Protein AF-0000000083105663 (afdb_homodimer)

Radius of gyration: 25.1 Å; Cα contacts (8 Å, |Δi|>4): 1000; chains: 2; bounding box: 60×71×69 Å

pLDDT: mean 86.87, std 17.52, range [23.19, 98.75]

InterPro domains:
  IPR002912 ACT domain [PF01842] (149-209)
  IPR002912 ACT domain [PS51671] (149-222)
  IPR004643 Iron-sulphur-dependent L-serine dehydratase beta subunit [PIRSF036692] (1-220)
  IPR004643 Iron-sulphur-dependent L-serine dehydratase beta subunit [TIGR00719] (1-206)
  IPR005131 Serine dehydratase beta chain [PF03315] (15-132)
  IPR029009 Allosteric substrate binding domain superfamily [G3DSA:3.30.1330.90] (14-88)
  IPR029009 Allosteric substrate binding domain superfamily [SSF143548] (19-138)
  IPR045865 ACT-like domain [SSF55021] (138-212)
  IPR051318 Iron-sulphur-dependent L-serine dehydratase [PTHR30182] (3-195)

Sequence (446 aa):
MKNYSAFDVIGPKMIGPSSSHTAGAARLARIASKLIKADIIKVDFLLHGSFANTYRGHGTDRALMAGLLGFTEYDENLKNSLEIANKKGINYNFIPTDLGDAHPNTVKFLIYQSNGKIVELMGSSIGGGNIKITEINGMKLEFVGEYPTLIVKHIDGPGVITKITKVLADEDINIAFMSVYRQSKGKDALMVLECDNKLSDKLIKSIKDSSGNVEDVYVIDSLMKNYSAFDVIGPKMIGPSSSHTAGAARLARIASKLIKADIIKVDFLLHGSFANTYRGHGTDRALMAGLLGFTEYDENLKNSLEIANKKGINYNFIPTDLGDAHPNTVKFLIYQSNGKIVELMGSSIGGGNIKITEINGMKLEFVGEYPTLIVKHIDGPGVITKITKVLADEDINIAFMSVYRQSKGKDALMVLECDNKLSDKLIKSIKDSSGNVEDVYVIDSL

Organism: NCBI:txid1720316

Nearest PDB structures (foldseek):
  3dc2-assembly1_B  TM=7.918E-01  e=6.642E-17  Mycobacterium tuberculosis
  3ddn-assembly1_B  TM=7.613E-01  e=4.108E-16  Mycobacterium tuberculosis
  3ddn-assembly1_A  TM=7.569E-01  e=5.142E-15  Mycobacterium tuberculosis
  5ypw-assembly3_E  TM=7.768E-01  e=7.781E-04  Escherichia coli O157:H7
  2caj-assembly1_A-2  TM=7.450E-01  e=8.661E-03  Helicobacter pylori 26695

Structure (mmCIF, N/CA/C/O backbone):
data_AF-0000000083105663-model_v1
#
loop_
_entity.id
_entity.type
_entity.pdbx_description
1 polymer 'L-serine deaminase'
#
loop_
_atom_site.group_PDB
_atom_site.id
_atom_site.type_symbol
_atom_site.label_atom_id
_atom_site.label_alt_id
_atom_site.label_comp_id
_atom_site.label_asym_id
_atom_site.label_entity_id
_atom_site.label_seq_id
_atom_site.pdbx_PDB_ins_code
_atom_site.Cartn_x
_atom_site.Cartn_y
_atom_site.Cartn_z
_atom_site.occupancy
_atom_site.B_iso_or_equiv
_atom_site.auth_seq_id
_atom_site.auth_comp_id
_atom_site.auth_asym_id
_atom_site.auth_atom_id
_atom_site.pdbx_PDB_model_num
ATOM 1 N N . MET A 1 1 ? -37.156 21.172 35.844 1 23.81 1 MET A N 1
ATOM 2 C CA . MET A 1 1 ? -36.906 20.156 34.844 1 23.81 1 MET A CA 1
ATOM 3 C C . MET A 1 1 ? -35.438 20.203 34.406 1 23.81 1 MET A C 1
ATOM 5 O O . MET A 1 1 ? -34.969 21.266 33.969 1 23.81 1 MET A O 1
ATOM 9 N N . LYS A 1 2 ? -34.531 19.328 35 1 27.31 2 LYS A N 1
ATOM 10 C CA . LYS A 1 2 ? -33.062 19.453 35.031 1 27.31 2 LYS A CA 1
ATOM 11 C C . LYS A 1 2 ? -32.469 19.391 33.625 1 27.31 2 LYS A C 1
ATOM 13 O O . LYS A 1 2 ? -32.719 18.422 32.875 1 27.31 2 LYS A O 1
ATOM 18 N N . ASN A 1 3 ? -32.281 20.531 32.875 1 24.83 3 ASN A N 1
ATOM 19 C CA . ASN A 1 3 ? -31.859 20.766 31.516 1 24.83 3 ASN A CA 1
ATOM 20 C C . ASN A 1 3 ? -30.484 20.141 31.25 1 24.83 3 ASN A C 1
ATOM 22 O O . ASN A 1 3 ? -29.469 20.688 31.672 1 24.83 3 ASN A O 1
ATOM 26 N N . TYR A 1 4 ? -30.344 18.766 31.453 1 26.52 4 TYR A N 1
ATOM 27 C CA . TYR A 1 4 ? -29.109 18.016 31.219 1 26.52 4 TYR A CA 1
ATOM 28 C C . TYR A 1 4 ? -28.609 18.25 29.797 1 26.52 4 TYR A C 1
ATOM 30 O O . TYR A 1 4 ? -29.344 18.047 28.828 1 26.52 4 TYR A O 1
ATOM 38 N N . SER A 1 5 ? -27.875 19.312 29.625 1 24.14 5 SER A N 1
ATOM 39 C CA . SER A 1 5 ? -27.344 19.703 28.312 1 24.14 5 SER A CA 1
ATOM 40 C C . SER A 1 5 ? -26.531 18.562 27.688 1 24.14 5 SER A C 1
ATOM 42 O O . SER A 1 5 ? -25.875 17.797 28.406 1 24.14 5 SER A O 1
ATOM 44 N N . ALA A 1 6 ? -26.891 18.109 26.484 1 29.08 6 ALA A N 1
ATOM 45 C CA . ALA A 1 6 ? -26.328 17.078 25.609 1 29.08 6 ALA A CA 1
ATOM 46 C C . ALA A 1 6 ? -24.812 17.141 25.594 1 29.08 6 ALA A C 1
ATOM 48 O O . ALA A 1 6 ? -24.156 16.234 25.094 1 29.08 6 ALA A O 1
ATOM 49 N N . PHE A 1 7 ? -24.188 18.188 25.812 1 31.3 7 PHE A N 1
ATOM 50 C CA . PHE A 1 7 ? -22.75 18.422 25.812 1 31.3 7 PHE A CA 1
ATOM 51 C C . PHE A 1 7 ? -22.062 17.609 26.906 1 31.3 7 PHE A C 1
ATOM 53 O O . PHE A 1 7 ? -20.844 17.609 27 1 31.3 7 PHE A O 1
ATOM 60 N N . ASP A 1 8 ? -22.672 17.297 27.938 1 31.78 8 ASP A N 1
ATOM 61 C CA . ASP A 1 8 ? -22.062 16.594 29.062 1 31.78 8 ASP A CA 1
ATOM 62 C C . ASP A 1 8 ? -21.516 15.234 28.625 1 31.78 8 ASP A C 1
ATOM 64 O O . ASP A 1 8 ? -20.953 14.492 29.453 1 31.78 8 ASP A O 1
ATOM 68 N N . VAL A 1 9 ? -22.078 14.766 27.531 1 31.8 9 VAL A N 1
ATOM 69 C CA . VAL A 1 9 ? -21.719 13.414 27.125 1 31.8 9 VAL A CA 1
ATOM 70 C C . VAL A 1 9 ? -20.281 13.398 26.594 1 31.8 9 VAL A C 1
ATOM 72 O O . VAL A 1 9 ? -19.766 12.352 26.219 1 31.8 9 VAL A O 1
ATOM 75 N N . ILE A 1 10 ? -19.656 14.461 26.109 1 35.91 10 ILE A N 1
ATOM 76 C CA . ILE A 1 10 ? -18.344 14.453 25.469 1 35.91 10 ILE A CA 1
ATOM 77 C C . ILE A 1 10 ? -17.266 14.312 26.547 1 35.91 10 ILE A C 1
ATOM 79 O O . ILE A 1 10 ? -16.141 14.789 26.375 1 35.91 10 ILE A O 1
ATOM 83 N N . GLY A 1 11 ? -17.484 13.977 27.766 1 32.19 11 GLY A N 1
ATOM 84 C CA . GLY A 1 11 ? -16.422 13.852 28.75 1 32.19 11 GLY A CA 1
ATOM 85 C C . GLY A 1 11 ? -15.375 12.82 28.375 1 32.19 11 GLY A C 1
ATOM 86 O O . GLY A 1 11 ? -15.453 12.203 27.312 1 32.19 11 GLY A O 1
ATOM 87 N N . PRO A 1 12 ? -14.383 12.516 29.328 1 32.28 12 PRO A N 1
ATOM 88 C CA . PRO A 1 12 ? -13.273 11.578 29.156 1 32.28 12 PRO A CA 1
ATOM 89 C C . PRO A 1 12 ? -13.68 10.305 28.438 1 32.28 12 PRO A C 1
ATOM 91 O O . PRO A 1 12 ? -12.828 9.609 27.875 1 32.28 12 PRO A O 1
ATOM 94 N N . LYS A 1 13 ? -14.742 9.688 28.891 1 36.88 13 LYS A N 1
ATOM 95 C CA . LYS A 1 13 ? -15.18 8.484 28.188 1 36.88 13 LYS A CA 1
ATOM 96 C C . LYS A 1 13 ? -15.609 8.805 26.766 1 36.88 13 LYS A C 1
ATOM 98 O O . LYS A 1 13 ? -16.75 9.219 26.531 1 36.88 13 LYS A O 1
ATOM 103 N N . MET A 1 14 ? -15.047 9.68 25.938 1 39.78 14 MET A N 1
ATOM 104 C CA . MET A 1 14 ? -15.359 9.57 24.516 1 39.78 14 MET A CA 1
ATOM 105 C C . MET A 1 14 ? -15.664 8.125 24.141 1 39.78 14 MET A C 1
ATOM 107 O O . MET A 1 14 ? -14.984 7.551 23.281 1 39.78 14 MET A O 1
ATOM 111 N N . ILE A 1 15 ? -15.852 7.215 24.906 1 38 15 ILE A N 1
ATOM 112 C CA . ILE A 1 15 ? -16.094 5.777 24.844 1 38 15 ILE A CA 1
ATOM 113 C C . ILE A 1 15 ? -17.312 5.492 23.969 1 38 15 ILE A C 1
ATOM 115 O O . ILE A 1 15 ? -17.625 4.332 23.688 1 38 15 ILE A O 1
ATOM 119 N N . GLY A 1 16 ? -18.266 6.371 23.766 1 39.31 16 GLY A N 1
ATOM 120 C CA . GLY A 1 16 ? -19.375 5.836 22.984 1 39.31 16 GLY A CA 1
ATOM 121 C C . GLY A 1 16 ? -19.062 5.742 21.5 1 39.31 16 GLY A C 1
ATOM 122 O O . GLY A 1 16 ? -17.969 6.074 21.062 1 39.31 16 GLY A O 1
ATOM 123 N N . PRO A 1 17 ? -19.922 5.012 20.797 1 43.22 17 PRO A N 1
ATOM 124 C CA . PRO A 1 17 ? -19.812 4.906 19.328 1 43.22 17 PRO A CA 1
ATOM 125 C C . PRO A 1 17 ? -19.297 6.191 18.688 1 43.22 17 PRO A C 1
ATOM 127 O O . PRO A 1 17 ? -18.547 6.137 17.703 1 43.22 17 PRO A O 1
ATOM 130 N N . SER A 1 18 ? -19.812 7.391 19.172 1 49.34 18 SER A N 1
ATOM 131 C CA . SER A 1 18 ? -19.484 8.727 18.688 1 49.34 18 SER A CA 1
ATOM 132 C C . SER A 1 18 ? -18.016 9.047 18.922 1 49.34 18 SER A C 1
ATOM 134 O O . SER A 1 18 ? -17.406 9.812 18.172 1 49.34 18 SER A O 1
ATOM 136 N N . SER A 1 19 ? -17.406 8.359 19.906 1 58.53 19 SER A N 1
ATOM 137 C CA . SER A 1 19 ? -16.047 8.641 20.359 1 58.53 19 SER A CA 1
ATOM 138 C C . SER A 1 19 ? -15.023 8.211 19.312 1 58.53 19 SER A C 1
ATOM 140 O O . SER A 1 19 ? -14.062 8.938 19.047 1 58.53 19 SER A O 1
ATOM 142 N N . SER A 1 20 ? -15.391 7.133 18.672 1 67.56 20 SER A N 1
ATOM 143 C CA . SER A 1 20 ? -14.422 6.656 17.688 1 67.56 20 SER A CA 1
ATOM 144 C C . SER A 1 20 ? -14.391 7.551 16.453 1 67.56 20 SER A C 1
ATOM 146 O O . SER A 1 20 ? -13.32 7.895 15.953 1 67.56 20 SER A O 1
ATOM 148 N N . HIS A 1 21 ? -15.57 8.078 16.125 1 74.75 21 HIS A N 1
ATOM 149 C CA . HIS A 1 21 ? -15.68 8.953 14.969 1 74.75 21 HIS A CA 1
ATOM 150 C C . HIS A 1 21 ? -15.008 10.297 15.219 1 74.75 21 HIS A C 1
ATOM 152 O O . HIS A 1 21 ? -14.266 10.797 14.375 1 74.75 21 HIS A O 1
ATOM 158 N N . THR A 1 22 ? -15.273 10.75 16.406 1 81.69 22 THR A N 1
ATOM 159 C CA . THR A 1 22 ? -14.727 12.047 16.797 1 81.69 22 THR A CA 1
ATOM 160 C C . THR A 1 22 ? -13.211 11.961 16.969 1 81.69 22 THR A C 1
ATOM 162 O O . THR A 1 22 ? -12.484 12.859 16.547 1 81.69 22 THR A O 1
ATOM 165 N N . ALA A 1 23 ? -12.875 10.859 17.516 1 86.62 23 ALA A N 1
ATOM 166 C CA . ALA A 1 23 ? -11.445 10.664 17.719 1 86.62 23 ALA A CA 1
ATOM 167 C C . ALA A 1 23 ? -10.695 10.609 16.391 1 86.62 23 ALA A C 1
ATOM 169 O O . ALA A 1 23 ? -9.656 11.25 16.234 1 86.62 23 ALA A O 1
ATOM 170 N N . GLY A 1 24 ? -11.211 9.875 15.422 1 91.25 24 GLY A N 1
ATOM 171 C CA . GLY A 1 24 ? -10.609 9.789 14.102 1 91.25 24 GLY A CA 1
ATOM 172 C C . GLY A 1 24 ? -10.547 11.125 13.383 1 91.25 24 GLY A C 1
ATOM 173 O O . GLY A 1 24 ? -9.531 11.453 12.766 1 91.25 24 GLY A O 1
ATOM 174 N N . ALA A 1 25 ? -11.609 11.828 13.547 1 92.06 25 ALA A N 1
ATOM 175 C CA . ALA A 1 25 ? -11.664 13.141 12.922 1 92.06 25 ALA A CA 1
ATOM 176 C C . ALA A 1 25 ? -10.586 14.07 13.484 1 92.06 25 ALA A C 1
ATOM 178 O O . ALA A 1 25 ? -9.883 14.742 12.734 1 92.06 25 ALA A O 1
ATOM 179 N N . ALA A 1 26 ? -10.5 14.086 14.773 1 91.94 26 ALA A N 1
ATOM 180 C CA . ALA A 1 26 ? -9.5 14.93 15.43 1 91.94 26 ALA A CA 1
ATOM 181 C C . ALA A 1 26 ? -8.086 14.523 15.008 1 91.94 26 ALA A C 1
ATOM 183 O O . ALA A 1 26 ? -7.238 15.383 14.766 1 91.94 26 ALA A O 1
ATOM 184 N N . ARG A 1 27 ? -7.887 13.258 14.914 1 93.12 27 ARG A N 1
ATOM 185 C CA . ARG A 1 27 ? -6.566 12.758 14.539 1 93.12 27 ARG A CA 1
ATOM 186 C C . ARG A 1 27 ? -6.215 13.148 13.109 1 93.12 27 ARG A C 1
ATOM 188 O O . ARG A 1 27 ? -5.086 13.547 12.828 1 93.12 27 ARG A O 1
ATOM 195 N N . LEU A 1 28 ? -7.156 13.008 12.219 1 95.75 28 LEU A N 1
ATOM 196 C CA . LEU A 1 28 ? -6.945 13.438 10.844 1 95.75 28 LEU A CA 1
ATOM 197 C C . LEU A 1 28 ? -6.539 14.914 10.789 1 95.75 28 LEU A C 1
ATOM 199 O O . LEU A 1 28 ? -5.578 15.273 10.109 1 95.75 28 LEU A O 1
ATOM 203 N N . ALA A 1 29 ? -7.266 15.68 11.555 1 96.06 29 ALA A N 1
ATOM 204 C CA . ALA A 1 29 ? -7.02 17.125 11.562 1 96.06 29 ALA A CA 1
ATOM 205 C C . ALA A 1 29 ? -5.664 17.438 12.18 1 96.06 29 ALA A C 1
ATOM 207 O O . ALA A 1 29 ? -4.98 18.375 11.742 1 96.06 29 ALA A O 1
ATOM 208 N N . ARG A 1 30 ? -5.328 16.703 13.125 1 94.5 30 ARG A N 1
ATOM 209 C CA . ARG A 1 30 ? -4.02 16.906 13.734 1 94.5 30 ARG A CA 1
ATOM 210 C C . ARG A 1 30 ? -2.898 16.641 12.742 1 94.5 30 ARG A C 1
ATOM 212 O O . ARG A 1 30 ? -1.888 17.344 12.727 1 94.5 30 ARG A O 1
ATOM 219 N N . ILE A 1 31 ? -3.047 15.594 11.953 1 95.44 31 ILE A N 1
ATOM 220 C CA . ILE A 1 31 ? -2.057 15.328 10.922 1 95.44 31 ILE A CA 1
ATOM 221 C C . ILE A 1 31 ? -1.99 16.516 9.953 1 95.44 31 ILE A C 1
ATOM 223 O O . ILE A 1 31 ? -0.902 16.953 9.578 1 95.44 31 ILE A O 1
ATOM 227 N N . ALA A 1 32 ? -3.107 17.016 9.586 1 96.75 32 ALA A N 1
ATOM 228 C CA . ALA A 1 32 ? -3.15 18.172 8.695 1 96.75 32 ALA A CA 1
ATOM 229 C C . ALA A 1 32 ? -2.414 19.359 9.312 1 96.75 32 ALA A C 1
ATOM 231 O O . ALA A 1 32 ? -1.691 20.078 8.617 1 96.75 32 ALA A O 1
ATOM 232 N N . SER A 1 33 ? -2.607 19.531 10.586 1 95.62 33 SER A N 1
ATOM 233 C CA . SER A 1 33 ? -2.012 20.672 11.281 1 95.62 33 SER A CA 1
ATOM 234 C C . SER A 1 33 ? -0.49 20.641 11.188 1 95.62 33 SER A C 1
ATOM 236 O O . SER A 1 33 ? 0.161 21.688 11.195 1 95.62 33 SER A O 1
ATOM 238 N N . LYS A 1 34 ? 0.06 19.469 11.062 1 93.25 34 LYS A N 1
ATOM 239 C CA . LYS A 1 34 ? 1.51 19.297 11.016 1 93.25 34 LYS A CA 1
ATOM 240 C C . LYS A 1 34 ? 2.082 19.828 9.703 1 93.25 34 LYS A C 1
ATOM 242 O O . LYS A 1 34 ? 3.287 20.047 9.594 1 93.25 34 LYS A O 1
ATOM 247 N N . LEU A 1 35 ? 1.266 20.031 8.719 1 93.94 35 LEU A N 1
ATOM 248 C CA . LEU A 1 35 ? 1.714 20.484 7.406 1 93.94 35 LEU A CA 1
ATOM 249 C C . LEU A 1 35 ? 1.631 22 7.293 1 93.94 35 LEU A C 1
ATOM 251 O O . LEU A 1 35 ? 2.09 22.578 6.305 1 93.94 35 LEU A O 1
ATOM 255 N N . ILE A 1 36 ? 1.062 22.594 8.297 1 94.81 36 ILE A N 1
ATOM 256 C CA . ILE A 1 36 ? 0.821 24.031 8.25 1 94.81 36 ILE A CA 1
ATOM 257 C C . ILE A 1 36 ? 2.105 24.781 8.602 1 94.81 36 ILE A C 1
ATOM 259 O O . ILE A 1 36 ? 2.775 24.453 9.578 1 94.81 36 ILE A O 1
ATOM 263 N N . LYS A 1 37 ? 2.367 25.812 7.824 1 93.62 37 LYS A N 1
ATOM 264 C CA . LYS A 1 37 ? 3.625 26.531 8.008 1 93.62 37 LYS A CA 1
ATOM 265 C C . LYS A 1 37 ? 3.379 28.016 8.281 1 93.62 37 LYS A C 1
ATOM 267 O O . LYS A 1 37 ? 4.32 28.766 8.523 1 93.62 37 LYS A O 1
ATOM 272 N N . ALA A 1 38 ? 2.176 28.5 8.141 1 96.56 38 ALA A N 1
ATOM 273 C CA . ALA A 1 38 ? 1.752 29.875 8.414 1 96.56 38 ALA A CA 1
ATOM 274 C C . ALA A 1 38 ? 0.364 29.891 9.047 1 96.56 38 ALA A C 1
ATOM 276 O O . ALA A 1 38 ? -0.291 28.859 9.172 1 96.56 38 ALA A O 1
ATOM 277 N N . ASP A 1 39 ? -0.033 31 9.398 1 97 39 ASP A N 1
ATOM 278 C CA . ASP A 1 39 ? -1.337 31.109 10.047 1 97 39 ASP A CA 1
ATOM 279 C C . ASP A 1 39 ? -2.457 30.688 9.102 1 97 39 ASP A C 1
ATOM 281 O O . ASP A 1 39 ? -2.424 30.984 7.91 1 97 39 ASP A O 1
ATOM 285 N N . ILE A 1 40 ? -3.406 30.062 9.664 1 97.81 40 ILE A N 1
ATOM 286 C CA . ILE A 1 40 ? -4.578 29.656 8.898 1 97.81 40 ILE A CA 1
ATOM 287 C C . ILE A 1 40 ? -5.508 30.859 8.703 1 97.81 40 ILE A C 1
ATOM 289 O O . ILE A 1 40 ? -5.859 31.531 9.672 1 97.81 40 ILE A O 1
ATOM 293 N N . ILE A 1 41 ? -5.902 31.078 7.48 1 98 41 ILE A N 1
ATOM 294 C CA . ILE A 1 41 ? -6.863 32.125 7.176 1 98 41 ILE A CA 1
ATOM 295 C C . ILE A 1 41 ? -8.25 31.531 6.969 1 98 41 ILE A C 1
ATOM 297 O O . ILE A 1 41 ? -9.25 32.094 7.41 1 98 41 ILE A O 1
ATOM 301 N N . LYS A 1 42 ? -8.18 30.406 6.277 1 98.56 42 LYS A N 1
ATOM 302 C CA . LYS A 1 42 ? -9.43 29.734 5.926 1 98.56 42 LYS A CA 1
ATOM 303 C C . LYS A 1 42 ? -9.234 28.234 5.809 1 98.56 42 LYS A C 1
ATOM 305 O O . LYS A 1 42 ? -8.164 27.766 5.398 1 98.56 42 LYS A O 1
ATOM 310 N N . VAL A 1 43 ? -10.297 27.547 6.125 1 98.69 43 VAL A N 1
ATOM 311 C CA . VAL A 1 43 ? -10.273 26.094 5.91 1 98.69 43 VAL A CA 1
ATOM 312 C C . VAL A 1 43 ? -11.625 25.641 5.379 1 98.69 43 VAL A C 1
ATOM 314 O O . VAL A 1 43 ? -12.672 26.031 5.898 1 98.69 43 VAL A O 1
ATOM 317 N N . ASP A 1 44 ? -11.594 24.891 4.34 1 98.75 44 ASP A N 1
ATOM 318 C CA . ASP A 1 44 ? -12.758 24.156 3.867 1 98.75 44 ASP A CA 1
ATOM 319 C C . ASP A 1 44 ? -12.633 22.656 4.176 1 98.75 44 ASP A C 1
ATOM 321 O O . ASP A 1 44 ? -11.664 22.016 3.76 1 98.75 44 ASP A O 1
ATOM 325 N N . PHE A 1 45 ? -13.586 22.188 4.93 1 98.38 45 PHE A N 1
ATOM 326 C CA . PHE A 1 45 ? -13.68 20.75 5.18 1 98.38 45 PHE A CA 1
ATOM 327 C C . PHE A 1 45 ? -14.656 20.094 4.207 1 98.38 45 PHE A C 1
ATOM 329 O O . PHE A 1 45 ? -15.867 20.281 4.312 1 98.38 45 PHE A O 1
ATOM 336 N N . LEU A 1 46 ? -14.109 19.344 3.291 1 98.5 46 LEU A N 1
ATOM 337 C CA . LEU A 1 46 ? -14.961 18.578 2.395 1 98.5 46 LEU A CA 1
ATOM 338 C C . LEU A 1 46 ? -15.273 17.203 2.986 1 98.5 46 LEU A C 1
ATOM 340 O O . LEU A 1 46 ? -14.383 16.359 3.1 1 98.5 46 LEU A O 1
ATOM 344 N N . LEU A 1 47 ? -16.5 17.031 3.314 1 97.31 47 LEU A N 1
ATOM 345 C CA . LEU A 1 47 ? -16.906 15.844 4.066 1 97.31 47 LEU A CA 1
ATOM 346 C C . LEU A 1 47 ? -17.609 14.844 3.166 1 97.31 47 LEU A C 1
ATOM 348 O O . LEU A 1 47 ? -18.484 15.219 2.381 1 97.31 47 LEU A O 1
ATOM 352 N N . HIS A 1 48 ? -17.234 13.648 3.332 1 96.62 48 HIS A N 1
ATOM 353 C CA . HIS A 1 48 ? -17.766 12.57 2.508 1 96.62 48 HIS A CA 1
ATOM 354 C C . HIS A 1 48 ? -18.562 11.57 3.35 1 96.62 48 HIS A C 1
ATOM 356 O O . HIS A 1 48 ? -18.172 11.258 4.477 1 96.62 48 HIS A O 1
ATOM 362 N N . GLY A 1 49 ? -19.703 11.055 2.75 1 93.06 49 GLY A N 1
ATOM 363 C CA . GLY A 1 49 ? -20.438 9.961 3.357 1 93.06 49 GLY A CA 1
ATOM 364 C C . GLY A 1 49 ? -20.969 10.297 4.734 1 93.06 49 GLY A C 1
ATOM 365 O O . GLY A 1 49 ? -21.656 11.312 4.91 1 93.06 49 GLY A O 1
ATOM 366 N N . SER A 1 50 ? -20.625 9.359 5.691 1 89.81 50 SER A N 1
ATOM 367 C CA . SER A 1 50 ? -21.156 9.5 7.047 1 89.81 50 SER A CA 1
ATOM 368 C C . SER A 1 50 ? -20.641 10.773 7.711 1 89.81 50 SER A C 1
ATOM 370 O O . SER A 1 50 ? -21.359 11.406 8.484 1 89.81 50 SER A O 1
ATOM 372 N N . PHE A 1 51 ? -19.422 11.195 7.43 1 91.38 51 PHE A N 1
ATOM 373 C CA . PHE A 1 51 ? -18.906 12.461 7.953 1 91.38 51 PHE A CA 1
ATOM 374 C C . PHE A 1 51 ? -19.812 13.617 7.531 1 91.38 51 PHE A C 1
ATOM 376 O O . PHE A 1 51 ? -20.047 14.539 8.312 1 91.38 51 PHE A O 1
ATOM 383 N N . ALA A 1 52 ? -20.219 13.555 6.293 1 88.38 52 ALA A N 1
ATOM 384 C CA . ALA A 1 52 ? -21.047 14.633 5.742 1 88.38 52 ALA A CA 1
ATOM 385 C C . ALA A 1 52 ? -22.406 14.672 6.422 1 88.38 52 ALA A C 1
ATOM 387 O O . ALA A 1 52 ? -22.922 15.75 6.719 1 88.38 52 ALA A O 1
ATOM 388 N N . ASN A 1 53 ? -22.891 13.547 6.73 1 87.06 53 ASN A N 1
ATOM 389 C CA . ASN A 1 53 ? -24.266 13.469 7.199 1 87.06 53 ASN A CA 1
ATOM 390 C C . ASN A 1 53 ? -24.375 13.75 8.695 1 87.06 53 ASN A C 1
ATOM 392 O O . ASN A 1 53 ? -25.422 14.188 9.18 1 87.06 53 ASN A O 1
ATOM 396 N N . THR A 1 54 ? -23.297 13.625 9.398 1 80.56 54 THR A N 1
ATOM 397 C CA . THR A 1 54 ? -23.453 13.609 10.844 1 80.56 54 THR A CA 1
ATOM 398 C C . THR A 1 54 ? -22.453 14.547 11.508 1 80.56 54 THR A C 1
ATOM 400 O O . THR A 1 54 ? -22.25 14.484 12.727 1 80.56 54 THR A O 1
ATOM 403 N N . TYR A 1 55 ? -21.906 15.391 10.82 1 81.69 55 TYR A N 1
ATOM 404 C CA . TYR A 1 55 ? -20.75 16.078 11.367 1 81.69 55 TYR A CA 1
ATOM 405 C C . TYR A 1 55 ? -21.156 17.047 12.477 1 81.69 55 TYR A C 1
ATOM 407 O O . TYR A 1 55 ? -20.375 17.281 13.406 1 81.69 55 TYR A O 1
ATOM 415 N N . ARG A 1 56 ? -22.312 17.594 12.469 1 77.81 56 ARG A N 1
ATOM 416 C CA . ARG A 1 56 ? -22.734 18.469 13.555 1 77.81 56 ARG A CA 1
ATOM 417 C C . ARG A 1 56 ? -23.234 17.656 14.75 1 77.81 56 ARG A C 1
ATOM 419 O O . ARG A 1 56 ? -22.859 17.938 15.891 1 77.81 56 ARG A O 1
ATOM 426 N N . GLY A 1 57 ? -24.016 16.625 14.422 1 75 57 GLY A N 1
ATOM 427 C CA . GLY A 1 57 ? -24.625 15.82 15.461 1 75 57 GLY A CA 1
ATOM 428 C C . GLY A 1 57 ? -23.625 15.016 16.266 1 75 57 GLY A C 1
ATOM 429 O O . GLY A 1 57 ? -23.781 14.875 17.484 1 75 57 GLY A O 1
ATOM 430 N N . HIS A 1 58 ? -22.578 14.641 15.656 1 78.69 58 HIS A N 1
ATOM 431 C CA . HIS A 1 58 ? -21.609 13.758 16.312 1 78.69 58 HIS A CA 1
ATOM 432 C C . HIS A 1 58 ? -20.391 14.539 16.781 1 78.69 58 HIS A C 1
ATOM 434 O O . HIS A 1 58 ? -19.453 13.945 17.312 1 78.69 58 HIS A O 1
ATOM 440 N N . GLY A 1 59 ? -20.406 15.906 16.578 1 86.81 59 GLY A N 1
ATOM 441 C CA . GLY A 1 59 ? -19.281 16.703 17.031 1 86.81 59 GLY A CA 1
ATOM 442 C C . GLY A 1 59 ? -18.062 16.594 16.141 1 86.81 59 GLY A C 1
ATOM 443 O O . GLY A 1 59 ? -16.953 16.953 16.547 1 86.81 59 GLY A O 1
ATOM 444 N N . THR A 1 60 ? -18.234 16.016 14.969 1 89.38 60 THR A N 1
ATOM 445 C CA . THR A 1 60 ? -17.156 15.859 14.008 1 89.38 60 THR A CA 1
ATOM 446 C C . THR A 1 60 ? -16.594 17.219 13.594 1 89.38 60 THR A C 1
ATOM 448 O O . THR A 1 60 ? -15.375 17.359 13.414 1 89.38 60 THR A O 1
ATOM 451 N N . ASP A 1 61 ? -17.484 18.172 13.477 1 93.25 61 ASP A N 1
ATOM 452 C CA . ASP A 1 61 ? -17.047 19.516 13.109 1 93.25 61 ASP A CA 1
ATOM 453 C C . ASP A 1 61 ? -16.109 20.109 14.148 1 93.25 61 ASP A C 1
ATOM 455 O O . ASP A 1 61 ? -15.031 20.594 13.812 1 93.25 61 ASP A O 1
ATOM 459 N N . ARG A 1 62 ? -16.469 19.984 15.398 1 91.88 62 ARG A N 1
ATOM 460 C CA . ARG A 1 62 ? -15.625 20.5 16.484 1 91.88 62 ARG A CA 1
ATOM 461 C C . ARG A 1 62 ? -14.312 19.719 16.562 1 91.88 62 ARG A C 1
ATOM 463 O O . ARG A 1 62 ? -13.258 20.312 16.812 1 91.88 62 ARG A O 1
ATOM 470 N N . ALA A 1 63 ? -14.422 18.438 16.391 1 90.94 63 ALA A N 1
ATOM 471 C CA . ALA A 1 63 ? -13.234 17.594 16.469 1 90.94 63 ALA A CA 1
ATOM 472 C C . ALA A 1 63 ? -12.234 17.953 15.367 1 90.94 63 ALA A C 1
ATOM 474 O O . ALA A 1 63 ? -11.031 18.047 15.625 1 90.94 63 ALA A O 1
ATOM 475 N N . LEU A 1 64 ? -12.703 18.156 14.148 1 94.94 64 LEU A N 1
ATOM 476 C CA . LEU A 1 64 ? -11.859 18.531 13.023 1 94.94 64 LEU A CA 1
ATOM 477 C C . LEU A 1 64 ? -11.156 19.859 13.281 1 94.94 64 LEU A C 1
ATOM 479 O O . LEU A 1 64 ? -9.945 19.969 13.078 1 94.94 64 LEU A O 1
ATOM 483 N N . MET A 1 65 ? -11.922 20.75 13.758 1 95.38 65 MET A N 1
ATOM 484 C CA . MET A 1 65 ? -11.336 22.062 14.031 1 95.38 65 MET A CA 1
ATOM 485 C C . MET A 1 65 ? -10.344 21.984 15.188 1 95.38 65 MET A C 1
ATOM 487 O O . MET A 1 65 ? -9.258 22.562 15.117 1 95.38 65 MET A O 1
ATOM 491 N N . ALA A 1 66 ? -10.734 21.266 16.219 1 93 66 ALA A N 1
ATOM 492 C CA . ALA A 1 66 ? -9.852 21.125 17.359 1 93 66 ALA A CA 1
ATOM 493 C C . ALA A 1 66 ? -8.508 20.516 16.969 1 93 66 ALA A C 1
ATOM 495 O O . ALA A 1 66 ? -7.453 21.016 17.359 1 93 66 ALA A O 1
ATOM 496 N N . GLY A 1 67 ? -8.594 19.5 16.203 1 93.75 67 GLY A N 1
ATOM 497 C CA . GLY A 1 67 ? -7.363 18.891 15.727 1 93.75 67 GLY A CA 1
ATOM 498 C C . GLY A 1 67 ? -6.512 19.828 14.898 1 93.75 67 GLY A C 1
ATOM 499 O O . GLY A 1 67 ? -5.285 19.859 15.047 1 93.75 67 GLY A O 1
ATOM 500 N N . LEU A 1 68 ? -7.141 20.531 14.062 1 95.62 68 LEU A N 1
ATOM 501 C CA . LEU A 1 68 ? -6.438 21.469 13.188 1 95.62 68 LEU A CA 1
ATOM 502 C C . LEU A 1 68 ? -5.742 22.562 14.008 1 95.62 68 LEU A C 1
ATOM 504 O O . LEU A 1 68 ? -4.664 23.031 13.641 1 95.62 68 LEU A O 1
ATOM 508 N N . LEU A 1 69 ? -6.387 22.922 15.102 1 93.38 69 LEU A N 1
ATOM 509 C CA . LEU A 1 69 ? -5.844 23.953 15.969 1 93.38 69 LEU A CA 1
ATOM 510 C C . LEU A 1 69 ? -4.785 23.391 16.906 1 93.38 69 LEU A C 1
ATOM 512 O O . LEU A 1 69 ? -4.168 24.125 17.672 1 93.38 69 LEU A O 1
ATOM 516 N N . GLY A 1 70 ? -4.57 22.062 16.828 1 87.38 70 GLY A N 1
ATOM 517 C CA . GLY A 1 70 ? -3.484 21.453 17.562 1 87.38 70 GLY A CA 1
ATOM 518 C C . GLY A 1 70 ? -3.916 20.922 18.922 1 87.38 70 GLY A C 1
ATOM 519 O O . GLY A 1 70 ? -3.076 20.562 19.75 1 87.38 70 GLY A O 1
ATOM 520 N N . PHE A 1 71 ? -5.188 20.906 19.141 1 82 71 PHE A N 1
ATOM 521 C CA . PHE A 1 71 ? -5.672 20.359 20.406 1 82 71 PHE A CA 1
ATOM 522 C C . PHE A 1 71 ? -5.641 18.844 20.391 1 82 71 PHE A C 1
ATOM 524 O O . PHE A 1 71 ? -5.738 18.219 19.328 1 82 71 PHE A O 1
ATOM 531 N N . THR A 1 72 ? -5.348 18.328 21.578 1 73.12 72 THR A N 1
ATOM 532 C CA . THR A 1 72 ? -5.379 16.875 21.688 1 73.12 72 THR A CA 1
ATOM 533 C C . THR A 1 72 ? -6.77 16.406 22.078 1 73.12 72 THR A C 1
ATOM 535 O O . THR A 1 72 ? -7.625 17.203 22.469 1 73.12 72 THR A O 1
ATOM 538 N N . GLU A 1 73 ? -6.996 15.102 21.844 1 63.56 73 GLU A N 1
ATOM 539 C CA . GLU A 1 73 ? -8.305 14.523 22.125 1 63.56 73 GLU A CA 1
ATOM 540 C C . GLU A 1 73 ? -8.688 14.711 23.578 1 63.56 73 GLU A C 1
ATOM 542 O O . GLU A 1 73 ? -9.859 14.617 23.938 1 63.56 73 GLU A O 1
ATOM 547 N N . TYR A 1 74 ? -7.801 15.125 24.344 1 64.75 74 TYR A N 1
ATOM 548 C CA . TYR A 1 74 ? -8.07 15.219 25.766 1 64.75 74 TYR A CA 1
ATOM 549 C C . TYR A 1 74 ? -8.203 16.672 26.188 1 64.75 74 TYR A C 1
ATOM 551 O O . TYR A 1 74 ? -8.469 16.969 27.359 1 64.75 74 TYR A O 1
ATOM 559 N N . ASP A 1 75 ? -8.188 17.484 25.219 1 70.5 75 ASP A N 1
ATOM 560 C CA . ASP A 1 75 ? -8.25 18.906 25.531 1 70.5 75 ASP A CA 1
ATOM 561 C C . ASP A 1 75 ? -9.688 19.359 25.766 1 70.5 75 ASP A C 1
ATOM 563 O O . ASP A 1 75 ? -10.57 19.094 24.953 1 70.5 75 ASP A O 1
ATOM 567 N N . GLU A 1 76 ? -9.961 19.859 26.906 1 68.5 76 GLU A N 1
ATOM 568 C CA . GLU A 1 76 ? -11.273 20.375 27.297 1 68.5 76 GLU A CA 1
ATOM 569 C C . GLU A 1 76 ? -11.773 21.422 26.297 1 68.5 76 GLU A C 1
ATOM 571 O O . GLU A 1 76 ? -12.977 21.672 26.203 1 68.5 76 GLU A O 1
ATOM 576 N N . ASN A 1 77 ? -10.906 21.922 25.609 1 72.88 77 ASN A N 1
ATOM 577 C CA . ASN A 1 77 ? -11.273 23 24.688 1 72.88 77 ASN A CA 1
ATOM 578 C C . ASN A 1 77 ? -11.797 22.453 23.359 1 72.88 77 ASN A C 1
ATOM 580 O O . ASN A 1 77 ? -12.195 23.203 22.469 1 72.88 77 ASN A O 1
ATOM 584 N N . LEU A 1 78 ? -11.82 21.188 23.219 1 75.81 78 LEU A N 1
ATOM 585 C CA . LEU A 1 78 ? -12.312 20.578 22 1 75.81 78 LEU A CA 1
ATOM 586 C C . LEU A 1 78 ? -13.711 21.078 21.656 1 75.81 78 LEU A C 1
ATOM 588 O O . LEU A 1 78 ? -14.016 21.375 20.5 1 75.81 78 LEU A O 1
ATOM 592 N N . LYS A 1 79 ? -14.469 21.312 22.688 1 79.69 79 LYS A N 1
ATOM 593 C CA . LYS A 1 79 ? -15.867 21.688 22.484 1 79.69 79 LYS A CA 1
ATOM 594 C C . LYS A 1 79 ? -15.992 23.141 22.016 1 79.69 79 LYS A C 1
ATOM 596 O O . LYS A 1 79 ? -16.969 23.5 21.359 1 79.69 79 LYS A O 1
ATOM 601 N N . ASN A 1 80 ? -15.023 23.906 22.344 1 88.69 80 ASN A N 1
ATOM 602 C CA . ASN A 1 80 ? -15.094 25.312 21.984 1 88.69 80 ASN A CA 1
ATOM 603 C C . ASN A 1 80 ? -14.227 25.641 20.781 1 88.69 80 ASN A C 1
ATOM 605 O O . ASN A 1 80 ? -13.898 26.797 20.531 1 88.69 80 ASN A O 1
ATOM 609 N N . SER A 1 81 ? -13.844 24.609 20.031 1 92.94 81 SER A N 1
ATOM 610 C CA . SER A 1 81 ? -12.867 24.797 18.969 1 92.94 81 SER A CA 1
ATOM 611 C C . SER A 1 81 ? -13.367 25.766 17.906 1 92.94 81 SER A C 1
ATOM 613 O O . SER A 1 81 ? -12.609 26.594 17.406 1 92.94 81 SER A O 1
ATOM 615 N N . LEU A 1 82 ? -14.633 25.766 17.641 1 94.38 82 LEU A N 1
ATOM 616 C CA . LEU A 1 82 ? -15.188 26.656 16.625 1 94.38 82 LEU A CA 1
ATOM 617 C C . LEU A 1 82 ? -15.164 28.109 17.109 1 94.38 82 LEU A C 1
ATOM 619 O O . LEU A 1 82 ? -14.859 29.016 16.328 1 94.38 82 LEU A O 1
ATOM 623 N N . GLU A 1 83 ? -15.508 28.25 18.312 1 94.5 83 GLU A N 1
ATOM 624 C CA . GLU A 1 83 ? -15.445 29.578 18.906 1 94.5 83 GLU A CA 1
ATOM 625 C C . GLU A 1 83 ? -14.023 30.109 18.906 1 94.5 83 GLU A C 1
ATOM 627 O O . GLU A 1 83 ? -13.789 31.281 18.594 1 94.5 83 GLU A O 1
ATOM 632 N N . ILE A 1 84 ? -13.164 29.281 19.266 1 93.94 84 ILE A N 1
ATOM 633 C CA . ILE A 1 84 ? -11.758 29.656 19.281 1 93.94 84 ILE A CA 1
ATOM 634 C C . ILE A 1 84 ? -11.289 30.031 17.875 1 93.94 84 ILE A C 1
ATOM 636 O O . ILE A 1 84 ? -10.586 31.031 17.703 1 93.94 84 ILE A O 1
ATOM 640 N N . ALA A 1 85 ? -11.672 29.281 16.891 1 96.25 85 ALA A N 1
ATOM 641 C CA . ALA A 1 85 ? -11.336 29.578 15.5 1 96.25 85 ALA A CA 1
ATOM 642 C C . ALA A 1 85 ? -11.867 30.953 15.094 1 96.25 85 ALA A C 1
ATOM 644 O O . ALA A 1 85 ? -11.148 31.734 14.461 1 96.25 85 ALA A O 1
ATOM 645 N N . ASN A 1 86 ? -13.07 31.25 15.492 1 96.44 86 ASN A N 1
ATOM 646 C CA . ASN A 1 86 ? -13.664 32.562 15.211 1 96.44 86 ASN A CA 1
ATOM 647 C C . ASN A 1 86 ? -12.867 33.688 15.852 1 96.44 86 ASN A C 1
ATOM 649 O O . ASN A 1 86 ? -12.594 34.688 15.211 1 96.44 86 ASN A O 1
ATOM 653 N N . LYS A 1 87 ? -12.555 33.469 17.031 1 95.88 87 LYS A N 1
ATOM 654 C CA . LYS A 1 87 ? -11.789 34.469 17.766 1 95.88 87 LYS A CA 1
ATOM 655 C C . LYS A 1 87 ? -10.438 34.719 17.094 1 95.88 87 LYS A C 1
ATOM 657 O O . LYS A 1 87 ? -9.93 35.844 17.125 1 95.88 87 LYS A O 1
ATOM 662 N N . LYS A 1 88 ? -9.898 33.688 16.516 1 95.44 88 LYS A N 1
ATOM 663 C CA . LYS A 1 88 ? -8.602 33.781 15.844 1 95.44 88 LYS A CA 1
ATOM 664 C C . LYS A 1 88 ? -8.75 34.344 14.438 1 95.44 88 LYS A C 1
ATOM 666 O O . LYS A 1 88 ? -7.762 34.562 13.734 1 95.44 88 LYS A O 1
ATOM 671 N N . GLY A 1 89 ? -10.008 34.531 14.008 1 96.75 89 GLY A N 1
ATOM 672 C CA . GLY A 1 89 ? -10.266 35.094 12.688 1 96.75 89 GLY A CA 1
ATOM 673 C C . GLY A 1 89 ? -10.172 34.062 11.57 1 96.75 89 GLY A C 1
ATOM 674 O O . GLY A 1 89 ? -9.914 34.406 10.422 1 96.75 89 GLY A O 1
ATOM 675 N N . ILE A 1 90 ? -10.32 32.812 11.906 1 97.81 90 ILE A N 1
ATOM 676 C CA . ILE A 1 90 ? -10.266 31.75 10.906 1 97.81 90 ILE A CA 1
ATOM 677 C C . ILE A 1 90 ? -11.648 31.531 10.312 1 97.81 90 ILE A C 1
ATOM 679 O O . ILE A 1 90 ? -12.602 31.234 11.047 1 97.81 90 ILE A O 1
ATOM 683 N N . ASN A 1 91 ? -11.75 31.703 9 1 98.19 91 ASN A N 1
ATOM 684 C CA . ASN A 1 91 ? -12.977 31.312 8.305 1 98.19 91 ASN A CA 1
ATOM 685 C C . ASN A 1 91 ? -13.016 29.812 8.039 1 98.19 91 ASN A C 1
ATOM 687 O O . ASN A 1 91 ? -11.992 29.203 7.699 1 98.19 91 ASN A O 1
ATOM 691 N N . TYR A 1 92 ? -14.211 29.203 8.18 1 98.12 92 TYR A N 1
ATOM 692 C CA . TYR A 1 92 ? -14.266 27.766 7.945 1 98.12 92 TYR A CA 1
ATOM 693 C C . TYR A 1 92 ? -15.617 27.359 7.371 1 98.12 92 TYR A C 1
ATOM 695 O O . TYR A 1 92 ? -16.641 28.016 7.637 1 98.12 92 TYR A O 1
ATOM 703 N N . ASN A 1 93 ? -15.578 26.375 6.555 1 98 93 ASN A N 1
ATOM 704 C CA . ASN A 1 93 ? -16.766 25.766 5.977 1 98 93 ASN A CA 1
ATOM 705 C C . ASN A 1 93 ? -16.719 24.234 6.082 1 98 93 ASN A C 1
ATOM 707 O O . ASN A 1 93 ? -15.664 23.641 5.938 1 98 93 ASN A O 1
ATOM 711 N N . PHE A 1 94 ? -17.859 23.688 6.352 1 97.44 94 PHE A N 1
ATOM 712 C CA . PHE A 1 94 ? -18.078 22.25 6.234 1 97.44 94 PHE A CA 1
ATOM 713 C C . PHE A 1 94 ? -18.969 21.938 5.043 1 97.44 94 PHE A C 1
ATOM 715 O O . PHE A 1 94 ? -20.156 22.281 5.043 1 97.44 94 PHE A O 1
ATOM 722 N N . ILE A 1 95 ? -18.406 21.266 4.07 1 97.62 95 ILE A N 1
ATOM 723 C CA . ILE A 1 95 ? -19.109 21.109 2.797 1 97.62 95 ILE A CA 1
ATOM 724 C C . ILE A 1 95 ? -19.297 19.625 2.496 1 97.62 95 ILE A C 1
ATOM 726 O O . ILE A 1 95 ? -18.328 18.906 2.211 1 97.62 95 ILE A O 1
ATOM 730 N N . PRO A 1 96 ? -20.547 19.156 2.557 1 96.56 96 PRO A N 1
ATOM 731 C CA . PRO A 1 96 ? -20.766 17.797 2.068 1 96.56 96 PRO A CA 1
ATOM 732 C C . PRO A 1 96 ? -20.312 17.609 0.625 1 96.56 96 PRO A C 1
ATOM 734 O O . PRO A 1 96 ? -20.688 18.391 -0.254 1 96.56 96 PRO A O 1
ATOM 737 N N . THR A 1 97 ? -19.469 16.656 0.407 1 97.44 97 THR A N 1
ATOM 738 C CA . THR A 1 97 ? -18.859 16.422 -0.902 1 97.44 97 THR A CA 1
ATOM 739 C C . THR A 1 97 ? -18.766 14.938 -1.195 1 97.44 97 THR A C 1
ATOM 741 O O . THR A 1 97 ? -18.391 14.148 -0.317 1 97.44 97 THR A O 1
ATOM 744 N N . ASP A 1 98 ? -19.094 14.562 -2.424 1 96.12 98 ASP A N 1
ATOM 745 C CA . ASP A 1 98 ? -18.828 13.195 -2.871 1 96.12 98 ASP A CA 1
ATOM 746 C C . ASP A 1 98 ? -17.391 13.047 -3.35 1 96.12 98 ASP A C 1
ATOM 748 O O . ASP A 1 98 ? -17.031 13.531 -4.426 1 96.12 98 ASP A O 1
ATOM 752 N N . LEU A 1 99 ? -16.672 12.359 -2.533 1 95.5 99 LEU A N 1
ATOM 753 C CA . LEU A 1 99 ? -15.25 12.195 -2.848 1 95.5 99 LEU A CA 1
ATOM 754 C C . LEU A 1 99 ? -15 10.859 -3.529 1 95.5 99 LEU A C 1
ATOM 756 O O . LEU A 1 99 ? -13.891 10.32 -3.465 1 95.5 99 LEU A O 1
ATOM 760 N N . GLY A 1 100 ? -16.016 10.242 -4.066 1 91.5 100 GLY A N 1
ATOM 761 C CA . GLY A 1 100 ? -15.898 9.039 -4.875 1 91.5 100 GLY A CA 1
ATOM 762 C C . GLY A 1 100 ? -15.867 7.766 -4.047 1 91.5 100 GLY A C 1
ATOM 763 O O . GLY A 1 100 ? -16.734 7.551 -3.193 1 91.5 100 GLY A O 1
ATOM 764 N N . ASP A 1 101 ? -14.859 6.805 -4.363 1 83.5 101 ASP A N 1
ATOM 765 C CA . ASP A 1 101 ? -14.773 5.496 -3.721 1 83.5 101 ASP A CA 1
ATOM 766 C C . ASP A 1 101 ? -14.016 5.586 -2.396 1 83.5 101 ASP A C 1
ATOM 768 O O . ASP A 1 101 ? -13.32 4.645 -2.006 1 83.5 101 ASP A O 1
ATOM 772 N N . ALA A 1 102 ? -14.219 6.605 -1.712 1 91 102 ALA A N 1
ATOM 773 C CA . ALA A 1 102 ? -13.555 6.789 -0.426 1 91 102 ALA A CA 1
ATOM 774 C C . ALA A 1 102 ? -14.375 6.184 0.708 1 91 102 ALA A C 1
ATOM 776 O O . ALA A 1 102 ? -15.578 5.965 0.564 1 91 102 ALA A O 1
ATOM 777 N N . HIS A 1 103 ? -13.703 5.797 1.737 1 91.06 103 HIS A N 1
ATOM 778 C CA . HIS A 1 103 ? -14.391 5.371 2.953 1 91.06 103 HIS A CA 1
ATOM 779 C C . HIS A 1 103 ? -15.453 6.383 3.367 1 91.06 103 HIS A C 1
ATOM 781 O O . HIS A 1 103 ? -15.258 7.594 3.215 1 91.06 103 HIS A O 1
ATOM 787 N N . PRO A 1 104 ? -16.5 5.977 3.984 1 91.94 104 PRO A N 1
ATOM 788 C CA . PRO A 1 104 ? -17.594 6.879 4.328 1 91.94 104 PRO A CA 1
ATOM 789 C C . PRO A 1 104 ? -17.188 7.965 5.316 1 91.94 104 PRO A C 1
ATOM 791 O O . PRO A 1 104 ? -17.797 9.039 5.355 1 91.94 104 PRO A O 1
ATOM 794 N N . ASN A 1 105 ? -16.219 7.754 6.113 1 94.06 105 ASN A N 1
ATOM 795 C CA . ASN A 1 105 ? -15.719 8.742 7.059 1 94.06 105 ASN A CA 1
ATOM 796 C C . ASN A 1 105 ? -14.461 9.43 6.531 1 94.06 105 ASN A C 1
ATOM 798 O O . ASN A 1 105 ? -13.406 9.391 7.172 1 94.06 105 ASN A O 1
ATOM 802 N N . THR A 1 106 ? -14.617 10.078 5.387 1 97.19 106 THR A N 1
ATOM 803 C CA . THR A 1 106 ? -13.492 10.719 4.723 1 97.19 106 THR A CA 1
ATOM 804 C C . THR A 1 106 ? -13.664 12.242 4.707 1 97.19 106 THR A C 1
ATOM 806 O O . THR A 1 106 ? -14.773 12.742 4.543 1 97.19 106 THR A O 1
ATOM 809 N N . VAL A 1 107 ? -12.602 12.945 4.922 1 97.88 107 VAL A N 1
ATOM 810 C CA . VAL A 1 107 ? -12.586 14.398 4.844 1 97.88 107 VAL A CA 1
ATOM 811 C C . VAL A 1 107 ? -11.391 14.859 4 1 97.88 107 VAL A C 1
ATOM 813 O O . VAL A 1 107 ? -10.305 14.289 4.094 1 97.88 107 VAL A O 1
ATOM 816 N N . LYS A 1 108 ? -11.562 15.773 3.186 1 98.62 108 LYS A N 1
ATOM 817 C CA . LYS A 1 108 ? -10.492 16.5 2.518 1 98.62 108 LYS A CA 1
ATOM 818 C C . LYS A 1 108 ? -10.352 17.922 3.082 1 98.62 108 LYS A C 1
ATOM 820 O O . LYS A 1 108 ? -11.312 18.688 3.08 1 98.62 108 LYS A O 1
ATOM 825 N N . PHE A 1 109 ? -9.266 18.25 3.557 1 98.62 109 PHE A N 1
ATOM 826 C CA . PHE A 1 109 ? -8.945 19.578 4.078 1 98.62 109 PHE A CA 1
ATOM 827 C C . PHE A 1 109 ? -8.414 20.469 2.971 1 98.62 109 PHE A C 1
ATOM 829 O O . PHE A 1 109 ? -7.52 20.078 2.219 1 98.62 109 PHE A O 1
ATOM 836 N N . LEU A 1 110 ? -8.93 21.578 2.844 1 98.75 110 LEU A N 1
ATOM 837 C CA . LEU A 1 110 ? -8.336 22.688 2.105 1 98.75 110 LEU A CA 1
ATOM 838 C C . LEU A 1 110 ? -7.98 23.844 3.043 1 98.75 110 LEU A C 1
ATOM 840 O O . LEU A 1 110 ? -8.859 24.578 3.484 1 98.75 110 LEU A O 1
ATOM 844 N N . ILE A 1 111 ? -6.754 24 3.314 1 98.56 111 ILE A N 1
ATOM 845 C CA . ILE A 1 111 ? -6.305 24.953 4.32 1 98.56 111 ILE A CA 1
ATOM 846 C C . ILE A 1 111 ? -5.559 26.109 3.646 1 98.56 111 ILE A C 1
ATOM 848 O O . ILE A 1 111 ? -4.473 25.922 3.098 1 98.56 111 ILE A O 1
ATOM 852 N N . TYR A 1 112 ? -6.133 27.234 3.756 1 98.56 112 TYR A N 1
ATOM 853 C CA . TYR A 1 112 ? -5.551 28.453 3.197 1 98.56 112 TYR A CA 1
ATOM 854 C C . TYR A 1 112 ? -4.723 29.188 4.242 1 98.56 112 TYR A C 1
ATOM 856 O O . TYR A 1 112 ? -5.227 29.531 5.316 1 98.56 112 TYR A O 1
ATOM 864 N N . GLN A 1 113 ? -3.5 29.469 3.926 1 98.06 113 GLN A N 1
ATOM 865 C CA . GLN A 1 113 ? -2.578 30.062 4.887 1 98.06 113 GLN A CA 1
ATOM 866 C C . GLN A 1 113 ? -2.297 31.531 4.551 1 98.06 113 GLN A C 1
ATOM 868 O O . GLN A 1 113 ? -2.557 31.969 3.43 1 98.06 113 GLN A O 1
ATOM 873 N N . SER A 1 114 ? -1.747 32.219 5.473 1 97.81 114 SER A N 1
ATOM 874 C CA . SER A 1 114 ? -1.478 33.625 5.34 1 97.81 114 SER A CA 1
ATOM 875 C C . SER A 1 114 ? -0.352 33.906 4.344 1 97.81 114 SER A C 1
ATOM 877 O O . SER A 1 114 ? -0.249 35 3.785 1 97.81 114 SER A O 1
ATOM 879 N N . ASN A 1 115 ? 0.5 32.938 4.059 1 97.5 115 ASN A N 1
ATOM 880 C CA . ASN A 1 115 ? 1.598 33.094 3.109 1 97.5 115 ASN A CA 1
ATOM 881 C C . ASN A 1 115 ? 1.153 32.781 1.682 1 97.5 115 ASN A C 1
ATOM 883 O O . ASN A 1 115 ? 1.973 32.75 0.761 1 97.5 115 ASN A O 1
ATOM 887 N N . GLY A 1 116 ? -0.067 32.469 1.539 1 97.31 116 GLY A N 1
ATOM 888 C CA . GLY A 1 116 ? -0.615 32.25 0.212 1 97.31 116 GLY A CA 1
ATOM 889 C C . GLY A 1 116 ? -0.604 30.781 -0.193 1 97.31 116 GLY A C 1
ATOM 890 O O . GLY A 1 116 ? -1.175 30.406 -1.222 1 97.31 116 GLY A O 1
ATOM 891 N N . LYS A 1 117 ? -0.039 29.969 0.582 1 96.44 117 LYS A N 1
ATOM 892 C CA . LYS A 1 117 ? 0.028 28.547 0.26 1 9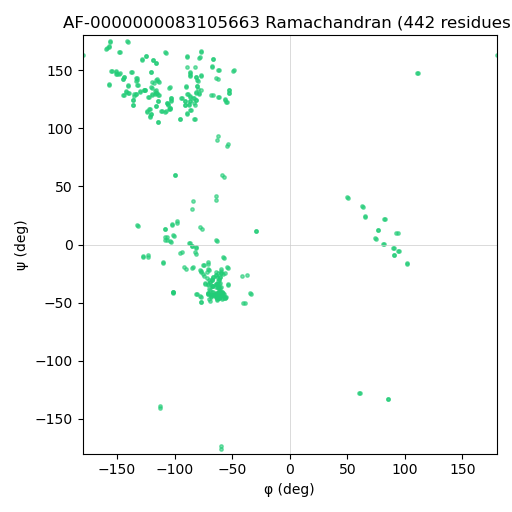6.44 117 LYS A CA 1
ATOM 893 C C . LYS A 1 117 ? -1.224 27.812 0.738 1 96.44 117 LYS A C 1
ATOM 895 O O . LYS A 1 117 ? -1.824 28.188 1.745 1 96.44 117 LYS A O 1
ATOM 900 N N . ILE A 1 118 ? -1.555 26.797 -0.017 1 97.75 118 ILE A N 1
ATOM 901 C CA . ILE A 1 118 ? -2.705 25.969 0.321 1 97.75 118 ILE A CA 1
ATOM 902 C C . ILE A 1 118 ? -2.244 24.547 0.633 1 97.75 118 ILE A C 1
ATOM 904 O O . ILE A 1 118 ? -1.451 23.969 -0.113 1 97.75 118 ILE A O 1
ATOM 908 N N . VAL A 1 119 ? -2.693 24.031 1.744 1 97 119 VAL A N 1
ATOM 909 C CA . VAL A 1 119 ? -2.451 22.641 2.092 1 97 119 VAL A CA 1
ATOM 910 C C . VAL A 1 119 ? -3.715 21.812 1.841 1 97 119 VAL A C 1
ATOM 912 O O . VAL A 1 119 ? -4.801 22.188 2.299 1 97 119 VAL A O 1
ATOM 915 N N . GLU A 1 120 ? -3.516 20.781 1.068 1 98 120 GLU A N 1
ATOM 916 C CA . GLU A 1 120 ? -4.598 19.828 0.824 1 98 120 GLU A CA 1
ATOM 917 C C . GLU A 1 120 ? -4.281 18.469 1.422 1 98 120 GLU A C 1
ATOM 919 O O . GLU A 1 120 ? -3.207 17.906 1.178 1 98 120 GLU A O 1
ATOM 924 N N . LEU A 1 121 ? -5.207 17.938 2.201 1 97.81 121 LEU A N 1
ATOM 925 C CA . LEU A 1 121 ? -5.027 16.609 2.789 1 97.81 121 LEU A CA 1
ATOM 926 C C . LEU A 1 121 ? -6.344 15.844 2.814 1 97.81 121 LEU A C 1
ATOM 928 O O . LEU A 1 121 ? -7.383 16.406 3.174 1 97.81 121 LEU A O 1
ATOM 932 N N . MET A 1 122 ? -6.273 14.641 2.352 1 98.31 122 MET A N 1
ATOM 933 C CA . MET A 1 122 ? -7.441 13.766 2.43 1 98.31 122 MET A CA 1
ATOM 934 C C . MET A 1 122 ? -7.137 12.523 3.258 1 98.31 122 MET A C 1
ATOM 936 O O . MET A 1 122 ? -6.07 11.922 3.113 1 98.31 122 MET A O 1
ATOM 940 N N . GLY A 1 123 ? -8.039 12.195 4.109 1 97.81 123 GLY A N 1
ATOM 941 C CA . GLY A 1 123 ? -7.902 11 4.934 1 97.81 123 GLY A CA 1
ATOM 942 C C . GLY A 1 123 ? -9.227 10.477 5.449 1 97.81 123 GLY A C 1
ATOM 943 O O . GLY A 1 123 ? -10.273 11.109 5.258 1 97.81 123 GLY A O 1
ATOM 944 N N . SER A 1 124 ? -9.156 9.312 6.023 1 96.94 124 SER A N 1
ATOM 945 C CA . SER A 1 124 ? -10.367 8.641 6.496 1 96.94 124 SER A CA 1
ATOM 946 C C . SER A 1 124 ? -10.18 8.102 7.91 1 96.94 124 SER A C 1
ATOM 948 O O . SER A 1 124 ? -9.094 7.641 8.266 1 96.94 124 SER A O 1
ATOM 950 N N . SER A 1 125 ? -11.25 8.203 8.625 1 93.75 125 SER A N 1
ATOM 951 C CA . SER A 1 125 ? -11.352 7.441 9.867 1 93.75 125 SER A CA 1
ATOM 952 C C . SER A 1 125 ? -11.883 6.035 9.617 1 93.75 125 SER A C 1
ATOM 954 O O . SER A 1 125 ? -13.047 5.859 9.242 1 93.75 125 SER A O 1
ATOM 956 N N . ILE A 1 126 ? -11.07 5 9.883 1 89.75 126 ILE A N 1
ATOM 957 C CA . ILE A 1 126 ? -11.406 3.67 9.391 1 89.75 126 ILE A CA 1
ATOM 958 C C . ILE A 1 126 ? -11.836 2.783 10.562 1 89.75 126 ILE A C 1
ATOM 960 O O . ILE A 1 126 ? -11.867 1.557 10.438 1 89.75 126 ILE A O 1
ATOM 964 N N . GLY A 1 127 ? -12.102 3.287 11.664 1 83.12 127 GLY A N 1
ATOM 965 C CA . GLY A 1 127 ? -12.625 2.545 12.797 1 83.12 127 GLY A CA 1
ATOM 966 C C . GLY A 1 127 ? -11.625 2.4 13.93 1 83.12 127 GLY A C 1
ATOM 967 O O . GLY A 1 127 ? -10.414 2.338 13.695 1 83.12 127 GLY A O 1
ATOM 968 N N . GLY A 1 128 ? -12.164 2.371 15.148 1 81.12 128 GLY A N 1
ATOM 969 C CA . GLY A 1 128 ? -11.344 2.164 16.328 1 81.12 128 GLY A CA 1
ATOM 970 C C . GLY A 1 128 ? -10.367 3.297 16.594 1 81.12 128 GLY A C 1
ATOM 971 O O . GLY A 1 128 ? -9.289 3.082 17.141 1 81.12 128 GLY A O 1
ATOM 972 N N . GLY A 1 129 ? -10.719 4.449 16.062 1 84.38 129 GLY A N 1
ATOM 973 C CA . GLY A 1 129 ? -9.836 5.594 16.219 1 84.38 129 GLY A CA 1
ATOM 974 C C . GLY A 1 129 ? -8.695 5.602 15.211 1 84.38 129 GLY A C 1
ATOM 975 O O . GLY A 1 129 ? -7.879 6.527 15.203 1 84.38 129 GLY A O 1
ATOM 976 N N . ASN A 1 130 ? -8.672 4.617 14.359 1 90.19 130 ASN A N 1
ATOM 977 C CA . ASN A 1 130 ? -7.617 4.527 13.359 1 90.19 130 ASN A CA 1
ATOM 978 C C . ASN A 1 130 ? -7.906 5.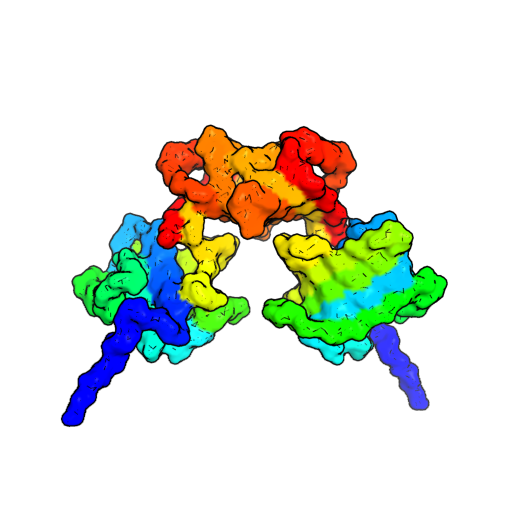422 12.156 1 90.19 130 ASN A C 1
ATOM 980 O O . ASN A 1 130 ? -9.07 5.625 11.789 1 90.19 130 ASN A O 1
ATOM 984 N N . ILE A 1 131 ? -6.855 5.969 11.641 1 94.88 131 ILE A N 1
ATOM 985 C CA . ILE A 1 131 ? -7.031 6.848 10.492 1 94.88 131 ILE A CA 1
ATOM 986 C C . ILE A 1 131 ? -6.098 6.41 9.359 1 94.88 131 ILE A C 1
ATOM 988 O O . ILE A 1 131 ? -5.145 5.664 9.594 1 94.88 131 ILE A O 1
ATOM 992 N N . LYS A 1 132 ? -6.422 6.801 8.203 1 96 132 LYS A N 1
ATOM 993 C CA . LYS A 1 132 ? -5.605 6.586 7.012 1 96 132 LYS A CA 1
ATOM 994 C C . LYS A 1 132 ? -5.547 7.848 6.156 1 96 132 LYS A C 1
ATOM 996 O O . LYS A 1 132 ? -6.582 8.398 5.781 1 96 132 LYS A O 1
ATOM 1001 N N . ILE A 1 133 ? -4.348 8.305 5.887 1 97.12 133 ILE A N 1
ATOM 1002 C CA . ILE A 1 133 ? -4.152 9.422 4.977 1 97.12 133 ILE A CA 1
ATOM 1003 C C . ILE A 1 133 ? -3.98 8.914 3.551 1 97.12 133 ILE A C 1
ATOM 1005 O O . ILE A 1 133 ? -3.217 7.973 3.311 1 97.12 133 ILE A O 1
ATOM 1009 N N . THR A 1 134 ? -4.637 9.555 2.586 1 96.12 134 THR A N 1
ATOM 1010 C CA . THR A 1 134 ? -4.625 8.984 1.244 1 96.12 134 THR A CA 1
ATOM 1011 C C . THR A 1 134 ? -4.18 10.023 0.219 1 96.12 134 THR A C 1
ATOM 1013 O O . THR A 1 134 ? -3.873 9.688 -0.925 1 96.12 134 THR A O 1
ATOM 1016 N N . GLU A 1 135 ? -4.082 11.258 0.594 1 95.75 135 GLU A N 1
ATOM 1017 C CA . GLU A 1 135 ? -3.652 12.289 -0.345 1 95.75 135 GLU A CA 1
ATOM 1018 C C . GLU A 1 135 ? -3.076 13.5 0.388 1 95.75 135 GLU A C 1
ATOM 1020 O O . GLU A 1 135 ? -3.627 13.938 1.4 1 95.75 135 GLU A O 1
ATOM 1025 N N . ILE A 1 136 ? -2.01 13.992 -0.136 1 94.88 136 ILE A N 1
ATOM 1026 C CA . ILE A 1 136 ? -1.446 15.258 0.33 1 94.88 136 ILE A CA 1
ATOM 1027 C C . ILE A 1 136 ? -1.039 16.109 -0.868 1 94.88 136 ILE A C 1
ATOM 1029 O O . ILE A 1 136 ? -0.229 15.688 -1.695 1 94.88 136 ILE A O 1
ATOM 1033 N N . ASN A 1 137 ? -1.622 17.281 -0.992 1 93.31 137 ASN A N 1
ATOM 1034 C CA . ASN A 1 137 ? -1.299 18.234 -2.045 1 93.31 137 ASN A CA 1
ATOM 1035 C C . ASN A 1 137 ? -1.326 17.578 -3.424 1 93.31 137 ASN A C 1
ATOM 1037 O O . ASN A 1 137 ? -0.394 17.75 -4.211 1 93.31 137 ASN A O 1
ATOM 1041 N N . GLY A 1 138 ? -2.266 16.766 -3.561 1 90 138 GLY A N 1
ATOM 1042 C CA . GLY A 1 138 ? -2.492 16.156 -4.859 1 90 138 GLY A CA 1
ATOM 1043 C C . GLY A 1 138 ? -1.739 14.852 -5.039 1 90 138 GLY A C 1
ATOM 1044 O O . GLY A 1 138 ? -1.942 14.141 -6.031 1 90 138 GLY A O 1
ATOM 1045 N N . MET A 1 139 ? -0.883 14.539 -4.148 1 89.62 139 MET A N 1
ATOM 1046 C CA . MET A 1 139 ? -0.147 13.281 -4.219 1 89.62 139 MET A CA 1
ATOM 1047 C C . MET A 1 139 ? -0.937 12.148 -3.568 1 89.62 139 MET A C 1
ATOM 1049 O O . MET A 1 139 ? -1.298 12.242 -2.393 1 89.62 139 MET A O 1
ATOM 1053 N N . LYS A 1 140 ? -1.161 11.148 -4.324 1 90.88 140 LYS A N 1
ATOM 1054 C CA . LYS A 1 140 ? -1.843 9.977 -3.768 1 90.88 140 LYS A CA 1
ATOM 1055 C C . LYS A 1 140 ? -0.869 9.078 -3.01 1 90.88 140 LYS A C 1
ATOM 1057 O O . LYS A 1 140 ? 0.175 8.695 -3.543 1 90.88 140 LYS A O 1
ATOM 1062 N N . LEU A 1 141 ? -1.15 8.805 -1.795 1 93.94 141 LEU A N 1
ATOM 1063 C CA . LEU A 1 141 ? -0.323 8 -0.898 1 93.94 141 LEU A CA 1
ATOM 1064 C C . LEU A 1 141 ? -1.165 7.387 0.214 1 93.94 141 LEU A C 1
ATOM 1066 O O . LEU A 1 141 ? -2.367 7.645 0.303 1 93.94 141 LEU A O 1
ATOM 1070 N N . GLU A 1 142 ? -0.472 6.57 0.981 1 93.25 142 GLU A N 1
ATOM 1071 C CA . GLU A 1 142 ? -1.189 5.988 2.111 1 93.25 142 GLU A CA 1
ATOM 1072 C C . GLU A 1 142 ? -0.274 5.82 3.32 1 93.25 142 GLU A C 1
ATOM 1074 O O . GLU A 1 142 ? 0.846 5.32 3.193 1 93.25 142 GLU A O 1
ATOM 1079 N N . PHE A 1 143 ? -0.713 6.324 4.492 1 95.06 143 PHE A N 1
ATOM 1080 C CA . PHE A 1 143 ? -0.077 6.016 5.77 1 95.06 143 PHE A CA 1
ATOM 1081 C C . PHE A 1 143 ? -1.034 6.277 6.926 1 95.06 143 PHE A C 1
ATOM 1083 O O . PHE A 1 143 ? -2.09 6.887 6.742 1 95.06 143 PHE A O 1
ATOM 1090 N N . VAL A 1 144 ? -0.768 5.867 8.156 1 91.12 144 VAL A N 1
ATOM 1091 C CA . VAL A 1 144 ? -1.753 5.867 9.234 1 91.12 144 VAL A CA 1
ATOM 1092 C C . VAL A 1 144 ? -1.396 6.941 10.258 1 91.12 144 VAL A C 1
ATOM 1094 O O . VAL A 1 144 ? -2.203 7.266 11.133 1 91.12 144 VAL A O 1
ATOM 1097 N N . GLY A 1 145 ? -0.243 7.492 10.297 1 91.12 145 GLY A N 1
ATOM 1098 C CA . GLY A 1 145 ? 0.089 8.641 11.133 1 91.12 145 GLY A CA 1
ATOM 1099 C C . GLY A 1 145 ? 0.609 8.242 12.5 1 91.12 145 GLY A C 1
ATOM 1100 O O . GLY A 1 145 ? 0.946 9.109 13.312 1 91.12 145 GLY A O 1
ATOM 1101 N N . GLU A 1 146 ? 0.661 7.012 12.828 1 91.44 146 GLU A N 1
ATOM 1102 C CA . GLU A 1 146 ? 1.091 6.523 14.133 1 91.44 146 GLU A CA 1
ATOM 1103 C C . GLU A 1 146 ? 2.605 6.613 14.281 1 91.44 146 GLU A C 1
ATOM 1105 O O . GLU A 1 146 ? 3.131 6.52 15.398 1 91.44 146 GLU A O 1
ATOM 1110 N N . TYR A 1 147 ? 3.271 6.75 13.227 1 94.38 147 TYR A N 1
ATOM 1111 C CA . TYR A 1 147 ? 4.73 6.809 13.195 1 94.38 147 TYR A CA 1
ATOM 1112 C C . TYR A 1 147 ? 5.207 8.125 12.586 1 94.38 147 TYR A C 1
ATOM 1114 O O . TYR A 1 147 ? 4.535 8.703 11.734 1 94.38 147 TYR A O 1
ATOM 1122 N N . PRO A 1 148 ? 6.406 8.555 13.109 1 96.44 148 PRO A N 1
ATOM 1123 C CA . PRO A 1 148 ? 7.016 9.609 12.297 1 96.44 148 PRO A CA 1
ATOM 1124 C C . PRO A 1 148 ? 7.137 9.219 10.82 1 96.44 148 PRO A C 1
ATOM 1126 O O . PRO A 1 148 ? 7.59 8.117 10.508 1 96.44 148 PRO A O 1
ATOM 1129 N N . THR A 1 149 ? 6.684 10.109 9.977 1 97.12 149 THR A N 1
ATOM 1130 C CA . THR A 1 149 ? 6.547 9.734 8.578 1 97.12 149 THR A CA 1
ATOM 1131 C C . THR A 1 149 ? 7.352 10.68 7.688 1 97.12 149 THR A C 1
ATOM 1133 O O . THR A 1 149 ? 7.258 11.906 7.824 1 97.12 149 THR A O 1
ATOM 1136 N N . LEU A 1 150 ? 8.18 10.109 6.871 1 96.75 150 LEU A N 1
ATOM 1137 C CA . LEU A 1 150 ? 8.945 10.82 5.848 1 96.75 150 LEU A CA 1
ATOM 1138 C C . LEU A 1 150 ? 8.328 10.609 4.469 1 96.75 150 LEU A C 1
ATOM 1140 O O . LEU A 1 150 ? 8.109 9.469 4.051 1 96.75 150 LEU A O 1
ATOM 1144 N N . ILE A 1 151 ? 7.992 11.672 3.789 1 95.81 151 ILE A N 1
ATOM 1145 C CA . ILE A 1 151 ? 7.48 11.633 2.424 1 95.81 151 ILE A CA 1
ATOM 1146 C C . ILE A 1 151 ? 8.477 12.297 1.479 1 95.81 151 ILE A C 1
ATOM 1148 O O . ILE A 1 151 ? 8.828 13.461 1.663 1 95.81 151 ILE A O 1
ATOM 1152 N N . VAL A 1 152 ? 8.898 11.555 0.473 1 94.94 152 VAL A N 1
ATOM 1153 C CA . VAL A 1 152 ? 9.914 12.062 -0.441 1 94.94 152 VAL A CA 1
ATOM 1154 C C . VAL A 1 152 ? 9.398 12.016 -1.875 1 94.94 152 VAL A C 1
ATOM 1156 O O . VAL A 1 152 ? 9.086 10.938 -2.393 1 94.94 152 VAL A O 1
ATOM 1159 N N . LYS A 1 153 ? 9.242 13.102 -2.404 1 93 153 LYS A N 1
ATOM 1160 C CA . LYS A 1 153 ? 9.016 13.188 -3.844 1 93 153 LYS A CA 1
ATOM 1161 C C . LYS A 1 153 ? 10.336 13.156 -4.609 1 93 153 LYS A C 1
ATOM 1163 O O . LYS A 1 153 ? 11.25 13.938 -4.316 1 93 153 LYS A O 1
ATOM 1168 N N . HIS A 1 154 ? 10.453 12.273 -5.539 1 92.56 154 HIS A N 1
ATOM 1169 C CA . HIS A 1 154 ? 11.727 12.102 -6.23 1 92.56 154 HIS A CA 1
ATOM 1170 C C . HIS A 1 154 ? 11.508 11.672 -7.68 1 92.56 154 HIS A C 1
ATOM 1172 O O . HIS A 1 154 ? 10.398 11.32 -8.07 1 92.56 154 HIS A O 1
ATOM 1178 N N . ILE A 1 155 ? 12.555 11.766 -8.461 1 90.94 155 ILE A N 1
ATOM 1179 C CA . ILE A 1 155 ? 12.523 11.258 -9.828 1 90.94 155 ILE A CA 1
ATOM 1180 C C . ILE A 1 155 ? 12.773 9.75 -9.828 1 90.94 155 ILE A C 1
ATOM 1182 O O . ILE A 1 155 ? 13.734 9.273 -9.211 1 90.94 155 ILE A O 1
ATOM 1186 N N . ASP A 1 156 ? 11.922 9.07 -10.516 1 90.69 156 ASP A N 1
ATOM 1187 C CA . ASP A 1 156 ? 12.016 7.613 -10.578 1 90.69 156 ASP A CA 1
ATOM 1188 C C . ASP A 1 156 ? 13.273 7.172 -11.32 1 90.69 156 ASP A C 1
ATOM 1190 O O . ASP A 1 156 ? 13.562 7.668 -12.414 1 90.69 156 ASP A O 1
ATOM 1194 N N . GLY A 1 157 ? 14.039 6.273 -10.664 1 89.06 157 GLY A N 1
ATOM 1195 C CA . GLY A 1 157 ? 15.227 5.703 -11.273 1 89.06 157 GLY A CA 1
ATOM 1196 C C . GLY A 1 157 ? 15.938 4.707 -10.383 1 89.06 157 GLY A C 1
ATOM 1197 O O . GLY A 1 157 ? 15.742 4.707 -9.164 1 89.06 157 GLY A O 1
ATOM 1198 N N . PRO A 1 158 ? 16.812 3.916 -11.023 1 90.81 158 PRO A N 1
ATOM 1199 C CA . PRO A 1 158 ? 17.531 2.906 -10.25 1 90.81 158 PRO A CA 1
ATOM 1200 C C . PRO A 1 158 ? 18.422 3.52 -9.164 1 90.81 158 PRO A C 1
ATOM 1202 O O . PRO A 1 158 ? 19.125 4.492 -9.422 1 90.81 158 PRO A O 1
ATOM 1205 N N . GLY A 1 159 ? 18.25 3.057 -7.914 1 92.62 159 GLY A N 1
ATOM 1206 C CA . GLY A 1 159 ? 19.188 3.418 -6.859 1 92.62 159 GLY A CA 1
ATOM 1207 C C . GLY A 1 159 ? 18.656 4.512 -5.945 1 92.62 159 GLY A C 1
ATOM 1208 O O . GLY A 1 159 ? 19.188 4.734 -4.863 1 92.62 159 GLY A O 1
ATOM 1209 N N . VAL A 1 160 ? 17.656 5.184 -6.375 1 93.06 160 VAL A N 1
ATOM 1210 C CA . VAL A 1 160 ? 17.156 6.305 -5.586 1 93.06 160 VAL A CA 1
ATOM 1211 C C . VAL A 1 160 ? 16.641 5.801 -4.242 1 93.06 160 VAL A C 1
ATOM 1213 O O . VAL A 1 160 ? 16.969 6.355 -3.193 1 93.06 160 VAL A O 1
ATOM 1216 N N . ILE A 1 161 ? 15.883 4.742 -4.23 1 95.25 161 ILE A N 1
ATOM 1217 C CA . ILE A 1 161 ? 15.344 4.16 -3.008 1 95.25 161 ILE A CA 1
ATOM 1218 C C . ILE A 1 161 ? 16.484 3.75 -2.084 1 95.25 161 ILE A C 1
ATOM 1220 O O . ILE A 1 161 ? 16.469 4.043 -0.886 1 95.25 161 ILE A O 1
ATOM 1224 N N . THR A 1 162 ? 17.516 3.174 -2.66 1 95.75 162 THR A N 1
ATOM 1225 C CA . THR A 1 162 ? 18.672 2.699 -1.911 1 95.75 162 THR A CA 1
ATOM 1226 C C . THR A 1 162 ? 19.375 3.857 -1.209 1 95.75 162 THR A C 1
ATOM 1228 O O . THR A 1 162 ? 19.719 3.758 -0.03 1 95.75 162 THR A O 1
ATOM 1231 N N . LYS A 1 163 ? 19.547 4.895 -1.895 1 95.5 163 LYS A N 1
ATOM 1232 C CA . LYS A 1 163 ? 20.234 6.055 -1.344 1 95.5 163 LYS A CA 1
ATOM 1233 C C . LYS A 1 163 ? 19.484 6.633 -0.15 1 95.5 163 LYS A C 1
ATOM 1235 O O . LYS A 1 163 ? 20.094 6.934 0.883 1 95.5 163 LYS A O 1
ATOM 1240 N N . ILE A 1 164 ? 18.234 6.746 -0.295 1 95.19 164 ILE A N 1
ATOM 1241 C CA . ILE A 1 164 ? 17.422 7.363 0.749 1 95.19 164 ILE A CA 1
ATOM 1242 C C . ILE A 1 164 ? 17.375 6.445 1.968 1 95.19 164 ILE A C 1
ATOM 1244 O O . ILE A 1 164 ? 17.578 6.891 3.098 1 95.19 164 ILE A O 1
ATOM 1248 N N . THR A 1 165 ? 17.094 5.16 1.768 1 96.25 165 THR A N 1
ATOM 1249 C CA . THR A 1 165 ? 16.984 4.238 2.893 1 96.25 165 THR A CA 1
ATOM 1250 C C . THR A 1 165 ? 18.344 4.059 3.582 1 96.25 165 THR A C 1
ATOM 1252 O O . THR A 1 165 ? 18.391 3.801 4.785 1 96.25 165 THR A O 1
ATOM 1255 N N . LYS A 1 166 ? 19.391 4.223 2.861 1 96.06 166 LYS A N 1
ATOM 1256 C CA . LYS A 1 166 ? 20.734 4.129 3.441 1 96.06 166 LYS A CA 1
ATOM 1257 C C . LYS A 1 166 ? 20.953 5.23 4.473 1 96.06 166 LYS A C 1
ATOM 1259 O O . LYS A 1 166 ? 21.578 4.996 5.512 1 96.06 166 LYS A O 1
ATOM 1264 N N . VAL A 1 167 ? 20.516 6.398 4.141 1 96.06 167 VAL A N 1
ATOM 1265 C CA . VAL A 1 167 ? 20.656 7.508 5.078 1 96.06 167 VAL A CA 1
ATOM 1266 C C . VAL A 1 167 ? 20 7.152 6.406 1 96.06 167 VAL A C 1
ATOM 1268 O O . VAL A 1 167 ? 20.562 7.387 7.473 1 96.06 167 VAL A O 1
ATOM 1271 N N . LEU A 1 168 ? 18.797 6.602 6.348 1 96.12 168 LEU A N 1
ATOM 1272 C CA . LEU A 1 168 ? 18.094 6.191 7.559 1 96.12 168 LEU A CA 1
ATOM 1273 C C . LEU A 1 168 ? 18.859 5.082 8.281 1 96.12 168 LEU A C 1
ATOM 1275 O O . LEU A 1 168 ? 19.016 5.125 9.5 1 96.12 168 LEU A O 1
ATOM 1279 N N . ALA A 1 169 ? 19.359 4.145 7.512 1 95.19 169 ALA A N 1
ATOM 1280 C CA . ALA A 1 169 ? 20.094 3.014 8.07 1 95.19 169 ALA A CA 1
ATOM 1281 C C . ALA A 1 169 ? 21.359 3.486 8.773 1 95.19 169 ALA A C 1
ATOM 1283 O O . ALA A 1 169 ? 21.719 2.975 9.844 1 95.19 169 ALA A O 1
ATOM 1284 N N . ASP A 1 170 ? 22.031 4.387 8.172 1 95.44 170 ASP A N 1
ATOM 1285 C CA . ASP A 1 170 ? 23.266 4.922 8.727 1 95.44 170 ASP A CA 1
ATOM 1286 C C . ASP A 1 170 ? 23.031 5.555 10.094 1 95.44 170 ASP A C 1
ATOM 1288 O O . ASP A 1 170 ? 23.938 5.605 10.93 1 95.44 170 ASP A O 1
ATOM 1292 N N . GLU A 1 171 ? 21.875 5.957 10.32 1 94.81 171 GLU A N 1
ATOM 1293 C CA . GLU A 1 171 ? 21.516 6.547 11.602 1 94.81 171 GLU A CA 1
ATOM 1294 C C . GLU A 1 171 ? 20.781 5.539 12.484 1 94.81 171 GLU A C 1
ATOM 1296 O O . GLU A 1 171 ? 20.203 5.91 13.508 1 94.81 171 GLU A O 1
ATOM 1301 N N . ASP A 1 172 ? 20.734 4.324 12.039 1 95 172 ASP A N 1
ATOM 1302 C CA . ASP A 1 172 ? 20.125 3.209 12.758 1 95 172 ASP A CA 1
ATOM 1303 C C . ASP A 1 172 ? 18.625 3.428 12.961 1 95 172 ASP A C 1
ATOM 1305 O O . ASP A 1 172 ? 18.094 3.137 14.031 1 95 172 ASP A O 1
ATOM 1309 N N . ILE A 1 173 ? 18.016 4.078 12.016 1 94.81 173 ILE A N 1
ATOM 1310 C CA . ILE A 1 173 ? 16.578 4.293 12.062 1 94.81 173 ILE A CA 1
ATOM 1311 C C . ILE A 1 173 ? 15.859 3.154 11.336 1 94.81 173 ILE A C 1
ATOM 1313 O O . ILE A 1 173 ? 16.109 2.906 10.156 1 94.81 173 ILE A O 1
ATOM 1317 N N . ASN A 1 174 ? 14.977 2.514 12.023 1 93.5 174 ASN A N 1
ATOM 1318 C CA . ASN A 1 174 ? 14.203 1.422 11.445 1 93.5 174 ASN A CA 1
ATOM 1319 C C . ASN A 1 174 ? 12.953 1.936 10.742 1 93.5 174 ASN A C 1
ATOM 1321 O O . ASN A 1 174 ? 12.359 2.934 11.164 1 93.5 174 ASN A O 1
ATOM 1325 N N . ILE A 1 175 ? 12.609 1.24 9.68 1 94.88 175 ILE A N 1
ATOM 1326 C CA . ILE A 1 175 ? 11.414 1.562 8.906 1 94.88 175 ILE A CA 1
ATOM 1327 C C . ILE A 1 175 ? 10.32 0.54 9.203 1 94.88 175 ILE A C 1
ATOM 1329 O O . ILE A 1 175 ? 10.461 -0.642 8.883 1 94.88 175 ILE A O 1
ATOM 1333 N N . ALA A 1 176 ? 9.266 0.994 9.758 1 93.38 176 ALA A N 1
ATOM 1334 C CA . ALA A 1 176 ? 8.148 0.115 10.109 1 93.38 176 ALA A CA 1
ATOM 1335 C C . ALA A 1 176 ? 7.328 -0.25 8.875 1 93.38 176 ALA A C 1
ATOM 1337 O O . ALA A 1 176 ? 7.066 -1.428 8.625 1 93.38 176 ALA A O 1
ATOM 1338 N N . PHE A 1 177 ? 6.969 0.743 8.109 1 94.5 177 PHE A N 1
ATOM 1339 C CA . PHE A 1 177 ? 6.207 0.601 6.875 1 94.5 177 PHE A CA 1
ATOM 1340 C C . PHE A 1 177 ? 6.777 1.5 5.785 1 94.5 177 PHE A C 1
ATOM 1342 O O . PHE A 1 177 ? 7.312 2.572 6.074 1 94.5 177 PHE A O 1
ATOM 1349 N N . MET A 1 178 ? 6.637 1.023 4.574 1 96.5 178 MET A N 1
ATOM 1350 C CA . MET A 1 178 ? 7.125 1.824 3.455 1 96.5 178 MET A CA 1
ATOM 1351 C C . MET A 1 178 ? 6.316 1.552 2.195 1 96.5 178 MET A C 1
ATOM 1353 O O . MET A 1 178 ? 5.895 0.418 1.954 1 96.5 178 MET A O 1
ATOM 1357 N N . SER A 1 179 ? 6.184 2.592 1.431 1 96.38 179 SER A N 1
ATOM 1358 C CA . SER A 1 179 ? 5.551 2.461 0.122 1 96.38 179 SER A CA 1
ATOM 1359 C C . SER A 1 179 ? 6.207 3.377 -0.904 1 96.38 179 SER A C 1
ATOM 1361 O O . SER A 1 179 ? 6.621 4.492 -0.575 1 96.38 179 SER A O 1
ATOM 1363 N N . VAL A 1 180 ? 6.277 2.883 -2.088 1 95.31 180 VAL A N 1
ATOM 1364 C CA . VAL A 1 180 ? 6.766 3.656 -3.225 1 95.31 180 VAL A CA 1
ATOM 1365 C C . VAL A 1 180 ? 5.742 3.613 -4.355 1 95.31 180 VAL A C 1
ATOM 1367 O O . VAL A 1 180 ? 5.242 2.543 -4.711 1 95.31 180 VAL A O 1
ATOM 1370 N N . TYR A 1 181 ? 5.492 4.777 -4.867 1 91.06 181 TYR A N 1
ATOM 1371 C CA . TYR A 1 181 ? 4.504 4.961 -5.922 1 91.06 181 TYR A CA 1
ATOM 1372 C C . TYR A 1 181 ? 5.113 5.664 -7.129 1 91.06 181 TYR A C 1
ATOM 1374 O O . TYR A 1 181 ? 5.879 6.617 -6.977 1 91.06 181 TYR A O 1
ATOM 1382 N N . ARG A 1 182 ? 4.832 5.098 -8.25 1 86 182 ARG A N 1
ATOM 1383 C CA . ARG A 1 182 ? 5.211 5.902 -9.406 1 86 182 ARG A CA 1
ATOM 1384 C C . ARG A 1 182 ? 3.986 6.289 -10.234 1 86 182 ARG A C 1
ATOM 1386 O O . ARG A 1 182 ? 3.018 5.531 -10.305 1 86 182 ARG A O 1
ATOM 1393 N N . GLN A 1 183 ? 3.855 7.52 -10.602 1 74.38 183 GLN A N 1
ATOM 1394 C CA . GLN A 1 183 ? 2.764 7.973 -11.461 1 74.38 183 GLN A CA 1
ATOM 1395 C C . GLN A 1 183 ? 3.021 7.602 -12.914 1 74.38 183 GLN A C 1
ATOM 1397 O O . GLN A 1 183 ? 2.105 7.184 -13.625 1 74.38 183 GLN A O 1
ATOM 1402 N N . SER A 1 184 ? 4.168 7.801 -13.383 1 74.56 184 SER A N 1
ATOM 1403 C CA . SER A 1 184 ? 4.633 7.406 -14.711 1 74.56 184 SER A CA 1
ATOM 1404 C C . SER A 1 184 ? 6.102 6.996 -14.68 1 74.56 184 SER A C 1
ATOM 1406 O O . SER A 1 184 ? 6.891 7.547 -13.914 1 74.56 184 SER A O 1
ATOM 1408 N N . LYS A 1 185 ? 6.309 5.949 -15.508 1 73.75 185 LYS A N 1
ATOM 1409 C CA . LYS A 1 185 ? 7.68 5.457 -15.547 1 73.75 185 LYS A CA 1
ATOM 1410 C C . LYS A 1 185 ? 8.664 6.59 -15.828 1 73.75 185 LYS A C 1
ATOM 1412 O O . LYS A 1 185 ? 8.469 7.367 -16.766 1 73.75 185 LYS A O 1
ATOM 1417 N N . GLY A 1 186 ? 9.648 6.641 -15.109 1 72.81 186 GLY A N 1
ATOM 1418 C CA . GLY A 1 186 ? 10.727 7.582 -15.352 1 72.81 186 GLY A CA 1
ATOM 1419 C C . GLY A 1 186 ? 10.375 9.008 -14.961 1 72.81 186 GLY A C 1
ATOM 1420 O O . GLY A 1 186 ? 11.164 9.93 -15.188 1 72.81 186 GLY A O 1
ATOM 1421 N N . LYS A 1 187 ? 9.297 9.203 -14.414 1 82.44 187 LYS A N 1
ATOM 1422 C CA . LYS A 1 187 ? 8.883 10.547 -14 1 82.44 187 LYS A CA 1
ATOM 1423 C C . LYS A 1 187 ? 8.812 10.648 -12.477 1 82.44 187 LYS A C 1
ATOM 1425 O O . LYS A 1 187 ? 9.68 10.125 -11.773 1 82.44 187 LYS A O 1
ATOM 1430 N N . ASP A 1 188 ? 7.883 11.289 -12.008 1 88.12 188 ASP A N 1
ATOM 1431 C CA . ASP A 1 188 ? 7.801 11.57 -10.578 1 88.12 188 ASP A CA 1
ATOM 1432 C C . ASP A 1 188 ? 7.328 10.344 -9.797 1 88.12 188 ASP A C 1
ATOM 1434 O O . ASP A 1 188 ? 6.465 9.602 -10.273 1 88.12 188 ASP A O 1
ATOM 1438 N N . ALA A 1 189 ? 8.094 10.125 -8.727 1 92.62 189 ALA A N 1
ATOM 1439 C CA . ALA A 1 189 ? 7.715 9.062 -7.797 1 92.62 189 ALA A CA 1
ATOM 1440 C C . ALA A 1 189 ? 7.59 9.594 -6.375 1 92.62 189 ALA A C 1
ATOM 1442 O O . ALA A 1 189 ? 8.039 10.711 -6.078 1 92.62 189 ALA A O 1
ATOM 1443 N N . LEU A 1 190 ? 6.922 8.812 -5.582 1 94.88 190 LEU A N 1
ATOM 1444 C CA . LEU A 1 190 ? 6.688 9.18 -4.188 1 94.88 190 LEU A CA 1
ATOM 1445 C C . LEU A 1 190 ? 7.062 8.031 -3.258 1 94.88 190 LEU A C 1
ATOM 1447 O O . LEU A 1 190 ? 6.691 6.879 -3.502 1 94.88 190 LEU A O 1
ATOM 1451 N N . MET A 1 191 ? 7.809 8.383 -2.258 1 95.81 191 MET A N 1
ATOM 1452 C CA . MET A 1 191 ? 8.156 7.418 -1.216 1 95.81 191 MET A CA 1
ATOM 1453 C C . MET A 1 191 ? 7.59 7.844 0.133 1 95.81 191 MET A C 1
ATOM 1455 O O . MET A 1 191 ? 7.703 9.008 0.519 1 95.81 191 MET A O 1
ATOM 1459 N N . VAL A 1 192 ? 6.902 6.93 0.807 1 97.44 192 VAL A N 1
ATOM 1460 C CA . VAL A 1 192 ? 6.387 7.148 2.154 1 97.44 192 VAL A CA 1
ATOM 1461 C C . VAL A 1 192 ? 7.055 6.18 3.129 1 97.44 192 VAL A C 1
ATOM 1463 O O . VAL A 1 192 ? 6.922 4.965 2.992 1 97.44 192 VAL A O 1
ATOM 1466 N N . LEU A 1 193 ? 7.766 6.699 4.121 1 97.44 193 LEU A N 1
ATOM 1467 C CA . LEU A 1 193 ? 8.469 5.891 5.105 1 97.44 193 LEU A CA 1
ATOM 1468 C C . LEU A 1 193 ? 7.973 6.188 6.516 1 97.44 193 LEU A C 1
ATOM 1470 O O . LEU A 1 193 ? 8.141 7.301 7.02 1 97.44 193 LEU A O 1
ATOM 1474 N N . GLU A 1 194 ? 7.352 5.281 7.109 1 96.75 194 GLU A N 1
ATOM 1475 C CA . GLU A 1 194 ? 6.98 5.359 8.523 1 96.75 194 GLU A CA 1
ATOM 1476 C C . GLU A 1 194 ? 8.062 4.758 9.414 1 96.75 194 GLU A C 1
ATOM 1478 O O . GLU A 1 194 ? 8.312 3.551 9.367 1 96.75 194 GLU A O 1
ATOM 1483 N N . CYS A 1 195 ? 8.594 5.57 10.289 1 96.31 195 CYS A N 1
ATOM 1484 C CA . CYS A 1 195 ? 9.82 5.207 10.984 1 96.31 195 CYS A CA 1
ATOM 1485 C C . CYS A 1 195 ? 9.586 5.055 12.484 1 96.31 195 CYS A C 1
ATOM 1487 O O . CYS A 1 195 ? 8.664 5.664 13.031 1 96.31 195 CYS A O 1
ATOM 1489 N N . ASP A 1 196 ? 10.453 4.273 13.125 1 93.12 196 ASP A N 1
ATOM 1490 C CA . ASP A 1 196 ? 10.32 4.004 14.555 1 93.12 196 ASP A CA 1
ATOM 1491 C C . ASP A 1 196 ? 10.805 5.188 15.391 1 93.12 196 ASP A C 1
ATOM 1493 O O . ASP A 1 196 ? 10.398 5.355 16.547 1 93.12 196 ASP A O 1
ATOM 1497 N N . ASN A 1 197 ? 11.648 6.004 14.789 1 91.31 197 ASN A N 1
ATOM 1498 C CA . ASN A 1 197 ? 12.266 7.109 15.523 1 91.31 197 ASN A CA 1
ATOM 1499 C C . ASN A 1 197 ? 11.898 8.461 14.914 1 91.31 197 ASN A C 1
ATOM 1501 O O . ASN A 1 197 ? 11.5 8.531 13.742 1 91.31 197 ASN A O 1
ATOM 1505 N N . LYS A 1 198 ? 12.039 9.453 15.766 1 92.12 198 LYS A N 1
ATOM 1506 C CA . LYS A 1 198 ? 11.906 10.812 15.25 1 92.12 198 LYS A CA 1
ATOM 1507 C C . LYS A 1 198 ? 12.969 11.109 14.195 1 92.12 198 LYS A C 1
ATOM 1509 O O . LYS A 1 198 ? 14.07 10.555 14.25 1 92.12 198 LYS A O 1
ATOM 1514 N N . LEU A 1 199 ? 12.609 11.938 13.328 1 94.69 199 LEU A N 1
ATOM 1515 C CA . LEU A 1 199 ? 13.5 12.289 12.234 1 94.69 199 LEU A CA 1
ATOM 1516 C C . LEU A 1 199 ? 14.125 13.656 12.461 1 94.69 199 LEU A C 1
ATOM 1518 O O . LEU A 1 199 ? 13.422 14.672 12.5 1 94.69 199 LEU A O 1
ATOM 1522 N N . SER A 1 200 ? 15.422 13.711 12.586 1 93.88 200 SER A N 1
ATOM 1523 C CA . SER A 1 200 ? 16.125 14.953 12.883 1 93.88 200 SER A CA 1
ATOM 1524 C C . SER A 1 200 ? 16.281 15.82 11.641 1 93.88 200 SER A C 1
ATOM 1526 O O . SER A 1 200 ? 16.188 15.32 10.516 1 93.88 200 SER A O 1
ATOM 1528 N N . ASP A 1 201 ? 16.531 17.062 11.891 1 93.44 201 ASP A N 1
ATOM 1529 C CA . ASP A 1 201 ? 16.797 17.984 10.797 1 93.44 201 ASP A CA 1
ATOM 1530 C C . ASP A 1 201 ? 18.047 17.594 10.023 1 93.44 201 ASP A C 1
ATOM 1532 O O . ASP A 1 201 ? 18.109 17.766 8.805 1 93.44 201 ASP A O 1
ATOM 1536 N N . LYS A 1 202 ? 18.984 17.109 10.766 1 94 202 LYS A N 1
ATOM 1537 C CA . LYS A 1 202 ? 20.219 16.656 10.133 1 94 202 LYS A CA 1
ATOM 1538 C C . LYS A 1 202 ? 19.938 15.523 9.148 1 94 202 LYS A C 1
ATOM 1540 O O . LYS A 1 202 ? 20.484 15.516 8.039 1 94 202 LYS A O 1
ATOM 1545 N N . LEU A 1 203 ? 19.125 14.641 9.555 1 94 203 LEU A N 1
ATOM 1546 C CA . LEU A 1 203 ? 18.766 13.508 8.703 1 94 203 LEU A CA 1
ATOM 1547 C C . LEU A 1 203 ? 18.047 13.977 7.449 1 94 203 LEU A C 1
ATOM 1549 O O . LEU A 1 203 ? 18.359 13.523 6.344 1 94 203 LEU A O 1
ATOM 1553 N N . ILE A 1 204 ? 17.141 14.898 7.598 1 93.75 204 ILE A N 1
ATOM 1554 C CA . ILE A 1 204 ? 16.359 15.422 6.488 1 93.75 204 ILE A CA 1
ATOM 1555 C C . ILE A 1 204 ? 17.281 16.094 5.477 1 93.75 204 ILE A C 1
ATOM 1557 O O . ILE A 1 204 ? 17.125 15.906 4.266 1 93.75 204 ILE A O 1
ATOM 1561 N N . LYS A 1 205 ? 18.219 16.859 5.996 1 93.94 205 LYS A N 1
ATOM 1562 C CA . LYS A 1 205 ? 19.188 17.5 5.125 1 93.94 205 LYS A CA 1
ATOM 1563 C C . LYS A 1 205 ? 20.016 16.469 4.355 1 93.94 205 LYS A C 1
ATOM 1565 O O . LYS A 1 205 ? 20.25 16.641 3.16 1 93.94 205 LYS A O 1
ATOM 1570 N N . SER A 1 206 ? 20.406 15.422 5.031 1 94.38 206 SER A N 1
ATOM 1571 C CA . SER A 1 206 ? 21.172 14.359 4.398 1 94.38 206 SER A CA 1
ATOM 1572 C C . SER A 1 206 ? 20.375 13.695 3.279 1 94.38 206 SER A C 1
ATOM 1574 O O . SER A 1 206 ? 20.938 13.352 2.236 1 94.38 206 SER A O 1
ATOM 1576 N N . ILE A 1 207 ? 19.109 13.547 3.459 1 94.12 207 ILE A N 1
ATOM 1577 C CA . ILE A 1 207 ? 18.234 12.93 2.463 1 94.12 207 ILE A CA 1
ATOM 1578 C C . ILE A 1 207 ? 18.125 13.836 1.238 1 94.12 207 ILE A C 1
ATOM 1580 O O . ILE A 1 207 ? 18.25 13.367 0.102 1 94.12 207 ILE A O 1
ATOM 1584 N N . LYS A 1 208 ? 17.938 15.078 1.491 1 92 208 LYS A N 1
ATOM 1585 C CA . LYS A 1 208 ? 17.844 16.047 0.4 1 92 208 LYS A CA 1
ATOM 1586 C C . LYS A 1 208 ? 19.141 16.078 -0.417 1 92 208 LYS A C 1
ATOM 1588 O O . LYS A 1 208 ? 19.094 16.234 -1.639 1 92 208 LYS A O 1
ATOM 1593 N N . ASP A 1 209 ? 20.25 15.781 0.269 1 90.94 209 ASP A N 1
ATOM 1594 C CA . ASP A 1 209 ? 21.547 15.859 -0.367 1 90.94 209 ASP A CA 1
ATOM 1595 C C . ASP A 1 209 ? 21.953 14.516 -0.976 1 90.94 209 ASP A C 1
ATOM 1597 O O . ASP A 1 209 ? 22.906 14.438 -1.744 1 90.94 209 ASP A O 1
ATOM 1601 N N . SER A 1 210 ? 21.359 13.445 -0.559 1 83.5 210 SER A N 1
ATOM 1602 C CA . SER A 1 210 ? 21.797 12.094 -0.892 1 83.5 210 SER A CA 1
ATOM 1603 C C . SER A 1 210 ? 21.562 11.781 -2.367 1 83.5 210 SER A C 1
ATOM 1605 O O . SER A 1 210 ? 22.219 10.906 -2.934 1 83.5 210 SER A O 1
ATOM 1607 N N . SER A 1 211 ? 20.531 12.352 -2.896 1 76.62 211 SER A N 1
ATOM 1608 C CA . SER A 1 211 ? 20.234 12.039 -4.293 1 76.62 211 SER A CA 1
ATOM 1609 C C . SER A 1 211 ? 19.891 13.297 -5.078 1 76.62 211 SER A C 1
ATOM 1611 O O . SER A 1 211 ? 19.141 14.148 -4.594 1 76.62 211 SER A O 1
ATOM 1613 N N . GLY A 1 212 ? 20.484 13.492 -6.137 1 79 212 GLY A N 1
ATOM 1614 C CA . GLY A 1 212 ? 20.109 14.578 -7.031 1 79 212 GLY A CA 1
ATOM 1615 C C . GLY A 1 212 ? 18.703 14.422 -7.59 1 79 212 GLY A C 1
ATOM 1616 O O . GLY A 1 212 ? 18.234 15.273 -8.344 1 79 212 GLY A O 1
ATOM 1617 N N . ASN A 1 213 ? 18.016 13.383 -7.117 1 88.75 213 ASN A N 1
ATOM 1618 C CA . ASN A 1 213 ? 16.719 13.062 -7.691 1 88.75 213 ASN A CA 1
ATOM 1619 C C . ASN A 1 213 ? 15.578 13.406 -6.734 1 88.75 213 ASN A C 1
ATOM 1621 O O . ASN A 1 213 ? 14.406 13.211 -7.059 1 88.75 213 ASN A O 1
ATOM 1625 N N . VAL A 1 214 ? 15.906 13.992 -5.598 1 91.94 214 VAL A N 1
ATOM 1626 C CA . VAL A 1 214 ? 14.883 14.336 -4.613 1 91.94 214 VAL A CA 1
ATOM 1627 C C . VAL A 1 214 ? 14.297 15.711 -4.941 1 91.94 214 VAL A C 1
ATOM 1629 O O . VAL A 1 214 ? 15.039 16.688 -5.082 1 91.94 214 VAL A O 1
ATOM 1632 N N . GLU A 1 215 ? 13.023 15.812 -5.047 1 90.56 215 GLU A N 1
ATOM 1633 C CA . GLU A 1 215 ? 12.344 17.047 -5.41 1 90.56 215 GLU A CA 1
ATOM 1634 C C . GLU A 1 215 ? 11.758 17.734 -4.18 1 90.56 215 GLU A C 1
ATOM 1636 O O . GLU A 1 215 ? 11.828 18.969 -4.059 1 90.56 215 GLU A O 1
ATOM 1641 N N . ASP A 1 216 ? 11.211 17.031 -3.305 1 89.81 216 ASP A N 1
ATOM 1642 C CA . ASP A 1 216 ? 10.578 17.578 -2.107 1 89.81 216 ASP A CA 1
ATOM 1643 C C . ASP A 1 216 ? 10.547 16.562 -0.98 1 89.81 216 ASP A C 1
ATOM 1645 O O . ASP A 1 216 ? 10.555 15.352 -1.233 1 89.81 216 ASP A O 1
ATOM 1649 N N . VAL A 1 217 ? 10.609 17.078 0.23 1 92.75 217 VAL A N 1
ATOM 1650 C CA . VAL A 1 217 ? 10.586 16.219 1.409 1 92.75 217 VAL A CA 1
ATOM 1651 C C . VAL A 1 217 ? 9.602 16.766 2.436 1 92.75 217 VAL A C 1
ATOM 1653 O O . VAL A 1 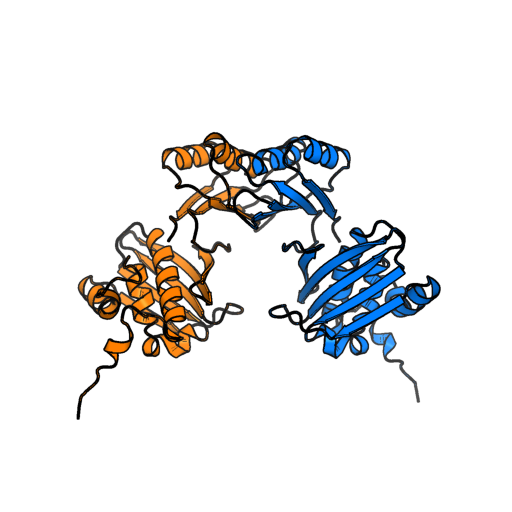217 ? 9.602 17.969 2.723 1 92.75 217 VAL A O 1
ATOM 1656 N N . TYR A 1 218 ? 8.734 15.914 2.92 1 90.62 218 TYR A N 1
ATOM 1657 C CA . TYR A 1 218 ? 7.832 16.25 4.02 1 90.62 218 TYR A CA 1
ATOM 1658 C C . TYR A 1 218 ? 8.07 15.328 5.215 1 90.62 218 TYR A C 1
ATOM 1660 O O . TYR A 1 218 ? 8.336 14.141 5.051 1 90.62 218 TYR A O 1
ATOM 1668 N N . VAL A 1 219 ? 8.016 15.945 6.332 1 94.19 219 VAL A N 1
ATOM 1669 C CA . VAL A 1 219 ? 8.078 15.18 7.574 1 94.19 219 VAL A CA 1
ATOM 1670 C C . VAL A 1 219 ? 6.809 15.414 8.391 1 94.19 219 VAL A C 1
ATOM 1672 O O . VAL A 1 219 ? 6.402 16.562 8.609 1 94.19 219 VAL A O 1
ATOM 1675 N N . ILE A 1 220 ? 6.262 14.344 8.766 1 93.81 220 ILE A N 1
ATOM 1676 C CA . ILE A 1 220 ? 5.066 14.414 9.602 1 93.81 220 ILE A CA 1
ATOM 1677 C C . ILE A 1 220 ? 5.312 13.664 10.914 1 93.81 220 ILE A C 1
ATOM 1679 O O . ILE A 1 220 ? 5.473 12.438 10.914 1 93.81 220 ILE A O 1
ATOM 1683 N N . ASP A 1 221 ? 5.27 14.375 11.984 1 92.25 221 ASP A N 1
ATOM 1684 C CA . ASP A 1 221 ? 5.434 13.742 13.281 1 92.25 221 ASP A CA 1
ATOM 1685 C C . ASP A 1 221 ? 4.254 12.82 13.602 1 92.25 221 ASP A C 1
ATOM 1687 O O . ASP A 1 221 ? 3.145 13.039 13.109 1 92.25 221 ASP A O 1
ATOM 1691 N N . SER A 1 222 ? 4.559 11.867 14.391 1 90.38 222 SER A N 1
ATOM 1692 C CA . SER A 1 222 ? 3.486 10.961 14.797 1 90.38 222 SER A CA 1
ATOM 1693 C C . SER A 1 222 ? 2.455 11.68 15.664 1 90.38 222 SER A C 1
ATOM 1695 O O . SER A 1 222 ? 2.73 12.75 16.203 1 90.38 222 SER A O 1
ATOM 1697 N N . LEU A 1 223 ? 1.338 11.094 15.695 1 85.56 223 LEU A N 1
ATOM 1698 C CA . LEU A 1 223 ? 0.275 11.625 16.531 1 85.56 223 LEU A CA 1
ATOM 1699 C C . LEU A 1 223 ? 0.643 11.5 18.016 1 85.56 223 LEU A C 1
ATOM 1701 O O . LEU A 1 223 ? 1.342 10.57 18.406 1 85.56 223 LEU A O 1
ATOM 1705 N N . MET B 1 1 ? -35.531 -24.281 -35.094 1 23.19 1 MET B N 1
ATOM 1706 C CA . MET B 1 1 ? -35.344 -23.312 -34.031 1 23.19 1 MET B CA 1
ATOM 1707 C C . MET B 1 1 ? -33.875 -23.219 -33.656 1 23.19 1 MET B C 1
ATOM 1709 O O . MET B 1 1 ? -33.25 -24.219 -33.281 1 23.19 1 MET B O 1
ATOM 1713 N N . LYS B 1 2 ? -33.062 -22.25 -34.281 1 28.31 2 LYS B N 1
ATOM 1714 C CA . LYS B 1 2 ? -31.609 -22.234 -34.406 1 28.31 2 LYS B CA 1
ATOM 1715 C C . LYS B 1 2 ? -30.938 -22.172 -33.031 1 28.31 2 LYS B C 1
ATOM 1717 O O . LYS B 1 2 ? -31.203 -21.266 -32.25 1 28.31 2 LYS B O 1
ATOM 1722 N N . ASN B 1 3 ? -30.547 -23.312 -32.375 1 23.89 3 ASN B N 1
ATOM 1723 C CA . ASN B 1 3 ? -30.016 -23.578 -31.047 1 23.89 3 ASN B CA 1
ATOM 1724 C C . ASN B 1 3 ? -28.719 -22.812 -30.812 1 23.89 3 ASN B C 1
ATOM 1726 O O . ASN B 1 3 ? -27.656 -23.203 -31.328 1 23.89 3 ASN B O 1
ATOM 1730 N N . TYR B 1 4 ? -28.734 -21.406 -30.891 1 27.39 4 TYR B N 1
ATOM 1731 C CA . TYR B 1 4 ? -27.578 -20.562 -30.656 1 27.39 4 TYR B CA 1
ATOM 1732 C C . TYR B 1 4 ? -26.938 -20.875 -29.297 1 27.39 4 TYR B C 1
ATOM 1734 O O . TYR B 1 4 ? -27.609 -20.844 -28.266 1 27.39 4 TYR B O 1
ATOM 1742 N N . SER B 1 5 ? -26.047 -21.859 -29.281 1 25.39 5 SER B N 1
ATOM 1743 C CA . SER B 1 5 ? -25.359 -22.359 -28.094 1 25.39 5 SER B CA 1
ATOM 1744 C C . SER B 1 5 ? -24.656 -21.219 -27.359 1 25.39 5 SER B C 1
ATOM 1746 O O . SER B 1 5 ? -24.203 -20.266 -27.984 1 25.39 5 SER B O 1
ATOM 1748 N N . ALA B 1 6 ? -24.969 -21 -26.062 1 31.08 6 ALA B N 1
ATOM 1749 C CA . ALA B 1 6 ? -24.469 -20.062 -25.062 1 31.08 6 ALA B CA 1
ATOM 1750 C C . ALA B 1 6 ? -22.953 -19.859 -25.203 1 31.08 6 ALA B C 1
ATOM 1752 O O . ALA B 1 6 ? -22.406 -18.891 -24.672 1 31.08 6 ALA B O 1
ATOM 1753 N N . PHE B 1 7 ? -22.172 -20.75 -25.719 1 32.25 7 PHE B N 1
ATOM 1754 C CA . PHE B 1 7 ? -20.734 -20.766 -25.859 1 32.25 7 PHE B CA 1
ATOM 1755 C C . PHE B 1 7 ? -20.266 -19.703 -26.844 1 32.25 7 PHE B C 1
ATOM 1757 O O . PHE B 1 7 ? -19.062 -19.484 -27.016 1 32.25 7 PHE B O 1
ATOM 1764 N N . ASP B 1 8 ? -21.016 -19.375 -27.781 1 32.31 8 ASP B N 1
ATOM 1765 C CA . ASP B 1 8 ? -20.609 -18.453 -28.844 1 32.31 8 ASP B CA 1
ATOM 1766 C C . ASP B 1 8 ? -20.219 -17.094 -28.25 1 32.31 8 ASP B C 1
ATOM 1768 O O . ASP B 1 8 ? -19.828 -16.188 -29 1 32.31 8 ASP B O 1
ATOM 1772 N N . VAL B 1 9 ? -20.719 -16.859 -27.031 1 32.03 9 VAL B N 1
ATOM 1773 C CA . VAL B 1 9 ? -20.547 -15.516 -26.5 1 32.03 9 VAL B CA 1
ATOM 1774 C C . VAL B 1 9 ? -19.094 -15.32 -26.062 1 32.03 9 VAL B C 1
ATOM 1776 O O . VAL B 1 9 ? -18.703 -14.219 -25.656 1 32.03 9 VAL B O 1
ATOM 1779 N N . ILE B 1 10 ? -18.297 -16.312 -25.672 1 36.22 10 ILE B N 1
ATOM 1780 C CA . ILE B 1 10 ? -16.969 -16.125 -25.109 1 36.22 10 ILE B CA 1
ATOM 1781 C C . ILE B 1 10 ? -15.977 -15.82 -26.234 1 36.22 10 ILE B C 1
ATOM 1783 O O . ILE B 1 10 ? -14.797 -16.156 -26.125 1 36.22 10 ILE B O 1
ATOM 1787 N N . GLY B 1 11 ? -16.312 -15.469 -27.438 1 32.22 11 GLY B N 1
ATOM 1788 C CA . GLY B 1 11 ? -15.32 -15.211 -28.469 1 32.22 11 GLY B CA 1
ATOM 1789 C C . GLY B 1 11 ? -14.352 -14.094 -28.109 1 32.22 11 GLY B C 1
ATOM 1790 O O . GLY B 1 11 ? -14.43 -13.531 -27.016 1 32.22 11 GLY B O 1
ATOM 1791 N N . PRO B 1 12 ? -13.414 -13.711 -29.062 1 32.59 12 PRO B N 1
ATOM 1792 C CA . PRO B 1 12 ? -12.391 -12.672 -28.922 1 32.59 12 PRO B CA 1
ATOM 1793 C C . PRO B 1 12 ? -12.891 -11.445 -28.172 1 32.59 12 PRO B C 1
ATOM 1795 O O . PRO B 1 12 ? -12.086 -10.703 -27.594 1 32.59 12 PRO B O 1
ATOM 1798 N N . LYS B 1 13 ? -14.016 -10.93 -28.594 1 37.03 13 LYS B N 1
ATOM 1799 C CA . LYS B 1 13 ? -14.539 -9.781 -27.844 1 37.03 13 LYS B CA 1
ATOM 1800 C C . LYS B 1 13 ? -14.898 -10.18 -26.406 1 37.03 13 LYS B C 1
ATOM 1802 O O . LYS B 1 13 ? -15.984 -10.703 -26.156 1 37.03 13 LYS B O 1
ATOM 1807 N N . MET B 1 14 ? -14.195 -10.961 -25.625 1 39.84 14 MET B N 1
ATOM 1808 C CA . MET B 1 14 ? -14.5 -10.891 -24.203 1 39.84 14 MET B CA 1
ATOM 1809 C C . MET B 1 14 ? -15.008 -9.508 -23.812 1 39.84 14 MET B C 1
ATOM 1811 O O . MET B 1 14 ? -14.523 -8.898 -22.859 1 39.84 14 MET B O 1
ATOM 1815 N N . ILE B 1 15 ? -15.336 -8.633 -24.594 1 38.19 15 ILE B N 1
ATOM 1816 C CA . ILE B 1 15 ? -15.758 -7.234 -24.547 1 38.19 15 ILE B CA 1
ATOM 1817 C C . ILE B 1 15 ? -17 -7.105 -23.672 1 38.19 15 ILE B C 1
ATOM 1819 O O . ILE B 1 15 ? -17.469 -5.992 -23.391 1 38.19 15 ILE B O 1
ATOM 1823 N N . GLY B 1 16 ? -17.859 -8.078 -23.453 1 39.25 16 GLY B N 1
ATOM 1824 C CA . GLY B 1 16 ? -19.016 -7.684 -22.672 1 39.25 16 GLY B CA 1
ATOM 1825 C C . GLY B 1 16 ? -18.719 -7.562 -21.188 1 39.25 16 GLY B C 1
ATOM 1826 O O . GLY B 1 16 ? -17.594 -7.812 -20.75 1 39.25 16 GLY B O 1
ATOM 1827 N N . PRO B 1 17 ? -19.641 -6.918 -20.438 1 43.28 17 PRO B N 1
ATOM 1828 C CA . PRO B 1 17 ? -19.531 -6.805 -18.984 1 43.28 17 PRO B CA 1
ATOM 1829 C C . PRO B 1 17 ? -18.906 -8.031 -18.344 1 43.28 17 PRO B C 1
ATOM 1831 O O . PRO B 1 17 ? -18.172 -7.906 -17.359 1 43.28 17 PRO B O 1
ATOM 1834 N N . SER B 1 18 ? -19.297 -9.297 -18.828 1 49.44 18 SER B N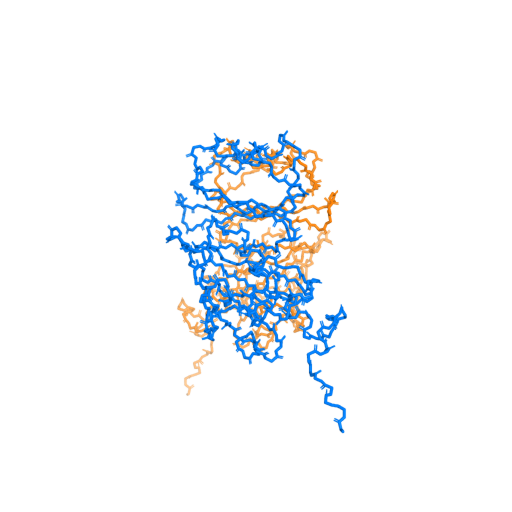 1
ATOM 1835 C CA . SER B 1 18 ? -18.828 -10.586 -18.344 1 49.44 18 SER B CA 1
ATOM 1836 C C . SER B 1 18 ? -17.328 -10.758 -18.547 1 49.44 18 SER B C 1
ATOM 1838 O O . SER B 1 18 ? -16.656 -11.469 -17.797 1 49.44 18 SER B O 1
ATOM 1840 N N . SER B 1 19 ? -16.797 -10.008 -19.531 1 58.47 19 SER B N 1
ATOM 1841 C CA . SER B 1 19 ? -15.414 -10.156 -19.984 1 58.47 19 SER B CA 1
ATOM 1842 C C . SER B 1 19 ? -14.422 -9.633 -18.953 1 58.47 19 SER B C 1
ATOM 1844 O O . SER B 1 19 ? -13.406 -10.273 -18.688 1 58.47 19 SER B O 1
ATOM 1846 N N . SER B 1 20 ? -14.875 -8.602 -18.297 1 67.56 20 SER B N 1
ATOM 1847 C CA . SER B 1 20 ? -13.938 -8.047 -17.328 1 67.56 20 SER B CA 1
ATOM 1848 C C . SER B 1 20 ? -13.82 -8.938 -16.109 1 67.56 20 SER B C 1
ATOM 1850 O O . SER B 1 20 ? -12.711 -9.18 -15.609 1 67.56 20 SER B O 1
ATOM 1852 N N . HIS B 1 21 ? -14.938 -9.594 -15.773 1 74.81 21 HIS B N 1
ATOM 1853 C CA . HIS B 1 21 ? -14.953 -10.477 -14.617 1 74.81 21 HIS B CA 1
ATOM 1854 C C . HIS B 1 21 ? -14.156 -11.742 -14.883 1 74.81 21 HIS B C 1
ATOM 1856 O O . HIS B 1 21 ? -13.367 -12.172 -14.039 1 74.81 21 HIS B O 1
ATOM 1862 N N . THR B 1 22 ? -14.375 -12.211 -16.062 1 81.81 22 THR B N 1
ATOM 1863 C CA . THR B 1 22 ? -13.695 -13.445 -16.453 1 81.81 22 THR B CA 1
ATOM 1864 C C . THR B 1 22 ? -12.203 -13.211 -16.641 1 81.81 22 THR B C 1
ATOM 1866 O O . THR B 1 22 ? -11.383 -14.031 -16.234 1 81.81 22 THR B O 1
ATOM 1869 N N . ALA B 1 23 ? -11.992 -12.07 -17.188 1 86.62 23 ALA B N 1
ATOM 1870 C CA . ALA B 1 23 ? -10.586 -11.734 -17.422 1 86.62 23 ALA B CA 1
ATOM 1871 C C . ALA B 1 23 ? -9.836 -11.609 -16.094 1 86.62 23 ALA B C 1
ATOM 1873 O O . ALA B 1 23 ? -8.734 -12.141 -15.945 1 86.62 23 ALA B O 1
ATOM 1874 N N . GLY B 1 24 ? -10.406 -10.938 -15.125 1 91.31 24 GLY B N 1
ATOM 1875 C CA . GLY B 1 24 ? -9.805 -10.789 -13.812 1 91.31 24 GLY B CA 1
ATOM 1876 C C . GLY B 1 24 ? -9.602 -12.109 -13.094 1 91.31 24 GLY B C 1
ATOM 1877 O O . GLY B 1 24 ? -8.547 -12.344 -12.492 1 91.31 24 GLY B O 1
ATOM 1878 N N . ALA B 1 25 ? -10.586 -12.922 -13.242 1 92.12 25 ALA B N 1
ATOM 1879 C CA . ALA B 1 25 ? -10.5 -14.242 -12.625 1 92.12 25 ALA B CA 1
ATOM 1880 C C . ALA B 1 25 ? -9.352 -15.055 -13.211 1 92.12 25 ALA B C 1
ATOM 1882 O O . ALA B 1 25 ? -8.578 -15.656 -12.469 1 92.12 25 ALA B O 1
ATOM 1883 N N . ALA B 1 26 ? -9.273 -15.055 -14.477 1 91.94 26 ALA B N 1
ATOM 1884 C CA . ALA B 1 26 ? -8.211 -15.789 -15.148 1 91.94 26 ALA B CA 1
ATOM 1885 C C . ALA B 1 26 ? -6.836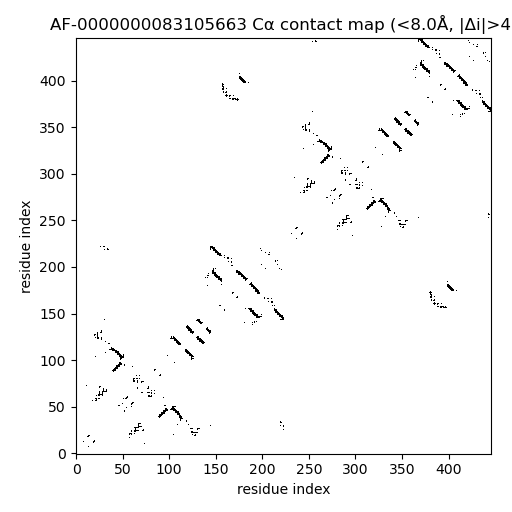 -15.25 -14.758 1 91.94 26 ALA B C 1
ATOM 1887 O O . ALA B 1 26 ? -5.906 -16.031 -14.516 1 91.94 26 ALA B O 1
ATOM 1888 N N . ARG B 1 27 ? -6.762 -13.969 -14.664 1 93.12 27 ARG B N 1
ATOM 1889 C CA . ARG B 1 27 ? -5.496 -13.344 -14.312 1 93.12 27 ARG B CA 1
ATOM 1890 C C . ARG B 1 27 ? -5.086 -13.695 -12.883 1 93.12 27 ARG B C 1
ATOM 1892 O O . ARG B 1 27 ? -3.92 -13.992 -12.625 1 93.12 27 ARG B O 1
ATOM 1899 N N . LEU B 1 28 ? -6.016 -13.656 -11.984 1 95.75 28 LEU B N 1
ATOM 1900 C CA . LEU B 1 28 ? -5.746 -14.062 -10.609 1 95.75 28 LEU B CA 1
ATOM 1901 C C . LEU B 1 28 ? -5.199 -15.492 -10.57 1 95.75 28 LEU B C 1
ATOM 1903 O O . LEU B 1 28 ? -4.199 -15.758 -9.898 1 95.75 28 LEU B O 1
ATOM 1907 N N . ALA B 1 29 ? -5.859 -16.328 -11.32 1 96.12 29 ALA B N 1
ATOM 1908 C CA . ALA B 1 29 ? -5.477 -17.734 -11.336 1 96.12 29 ALA B CA 1
ATOM 1909 C C . ALA B 1 29 ? -4.102 -17.922 -11.977 1 96.12 29 ALA B C 1
ATOM 1911 O O . ALA B 1 29 ? -3.324 -18.781 -11.547 1 96.12 29 ALA B O 1
ATOM 1912 N N . ARG B 1 30 ? -3.857 -17.156 -12.914 1 94.5 30 ARG B N 1
ATOM 1913 C CA . ARG B 1 30 ? -2.545 -17.234 -13.547 1 94.5 30 ARG B CA 1
ATOM 1914 C C . ARG B 1 30 ? -1.439 -16.859 -12.57 1 94.5 30 ARG B C 1
ATOM 1916 O O . ARG B 1 30 ? -0.365 -17.453 -12.57 1 94.5 30 ARG B O 1
ATOM 1923 N N . ILE B 1 31 ? -1.678 -15.828 -11.781 1 95.44 31 ILE B N 1
ATOM 1924 C CA . ILE B 1 31 ? -0.7 -15.469 -10.758 1 95.44 31 ILE B CA 1
ATOM 1925 C C . ILE B 1 31 ? -0.503 -16.641 -9.797 1 95.44 31 ILE B C 1
ATOM 1927 O O . ILE B 1 31 ? 0.628 -16.984 -9.445 1 95.44 31 ILE B O 1
ATOM 1931 N N . ALA B 1 32 ? -1.563 -17.25 -9.414 1 96.75 32 ALA B N 1
ATOM 1932 C CA . ALA B 1 32 ? -1.479 -18.406 -8.531 1 96.75 32 ALA B CA 1
ATOM 1933 C C . ALA B 1 32 ? -0.641 -19.516 -9.156 1 96.75 32 ALA B C 1
ATOM 1935 O O . ALA B 1 32 ? 0.159 -20.156 -8.469 1 96.75 32 ALA B O 1
ATOM 1936 N N . SER B 1 33 ? -0.826 -19.703 -10.422 1 95.62 33 SER B N 1
ATOM 1937 C CA . SER B 1 33 ? -0.133 -20.766 -11.125 1 95.62 33 SER B CA 1
ATOM 1938 C C . SER B 1 33 ? 1.38 -20.594 -11.062 1 95.62 33 SER B C 1
ATOM 1940 O O . SER B 1 33 ? 2.129 -21.578 -11.078 1 95.62 33 SER B O 1
ATOM 1942 N N . LYS B 1 34 ? 1.807 -19.375 -10.945 1 93.31 34 LYS B N 1
ATOM 1943 C CA . LYS B 1 34 ? 3.234 -19.078 -10.914 1 93.31 34 LYS B CA 1
ATOM 1944 C C . LYS B 1 34 ? 3.873 -19.547 -9.609 1 93.31 34 LYS B C 1
ATOM 1946 O O . LYS B 1 34 ? 5.098 -19.656 -9.516 1 93.31 34 LYS B O 1
ATOM 1951 N N . LEU B 1 35 ? 3.102 -19.844 -8.625 1 93.94 35 LEU B N 1
ATOM 1952 C CA . LEU B 1 35 ? 3.611 -20.234 -7.316 1 93.94 35 LEU B CA 1
ATOM 1953 C C . LEU B 1 35 ? 3.676 -21.766 -7.203 1 93.94 35 LEU B C 1
ATOM 1955 O O . LEU B 1 35 ? 4.199 -22.297 -6.223 1 93.94 35 LEU B O 1
ATOM 1959 N N . ILE B 1 36 ? 3.15 -22.406 -8.195 1 94.81 36 ILE B N 1
ATOM 1960 C CA . ILE B 1 36 ? 3.051 -23.859 -8.148 1 94.81 36 ILE B CA 1
ATOM 1961 C C . ILE B 1 36 ? 4.398 -24.484 -8.523 1 94.81 36 ILE B C 1
ATOM 1963 O O . ILE B 1 36 ? 5.02 -24.094 -9.508 1 94.81 36 ILE B O 1
ATOM 1967 N N . LYS B 1 37 ? 4.766 -25.484 -7.75 1 93.62 37 LYS B N 1
ATOM 1968 C CA . LYS B 1 37 ? 6.086 -26.078 -7.945 1 93.62 37 LYS B CA 1
ATOM 1969 C C . LYS B 1 37 ? 5.977 -27.578 -8.227 1 93.62 37 LYS B C 1
ATOM 1971 O O . LYS B 1 37 ? 6.988 -28.234 -8.484 1 93.62 37 LYS B O 1
ATOM 1976 N N . ALA B 1 38 ? 4.832 -28.172 -8.055 1 96.56 38 ALA B N 1
ATOM 1977 C CA . ALA B 1 38 ? 4.543 -29.578 -8.328 1 96.56 38 ALA B CA 1
ATOM 1978 C C . ALA B 1 38 ? 3.152 -29.734 -8.945 1 96.56 38 ALA B C 1
ATOM 1980 O O . ALA B 1 38 ? 2.396 -28.766 -9.047 1 96.56 38 ALA B O 1
ATOM 1981 N N . ASP B 1 39 ? 2.869 -30.875 -9.305 1 97 39 ASP B N 1
ATOM 1982 C CA . ASP B 1 39 ? 1.573 -31.109 -9.93 1 97 39 ASP B CA 1
ATOM 1983 C C . ASP B 1 39 ? 0.43 -30.797 -8.969 1 97 39 ASP B C 1
ATOM 1985 O O . ASP B 1 39 ? 0.514 -31.078 -7.773 1 97 39 ASP B O 1
ATOM 1989 N N . ILE B 1 40 ? -0.575 -30.266 -9.508 1 97.81 40 ILE B N 1
ATOM 1990 C CA . ILE B 1 40 ? -1.768 -29.984 -8.719 1 97.81 40 ILE B CA 1
ATOM 1991 C C . ILE B 1 40 ? -2.572 -31.266 -8.516 1 97.81 40 ILE B C 1
ATOM 1993 O O . ILE B 1 40 ? -2.871 -31.984 -9.477 1 97.81 40 ILE B O 1
ATOM 1997 N N . ILE B 1 41 ? -2.922 -31.516 -7.285 1 97.94 41 ILE B N 1
ATOM 1998 C CA . ILE B 1 41 ? -3.77 -32.656 -6.969 1 97.94 41 ILE B CA 1
ATOM 1999 C C . ILE B 1 41 ? -5.207 -32.188 -6.742 1 97.94 41 ILE B C 1
ATOM 2001 O O . ILE B 1 41 ? -6.156 -32.844 -7.168 1 97.94 41 ILE B O 1
ATOM 2005 N N . LYS B 1 42 ? -5.246 -31.062 -6.043 1 98.56 42 LYS B N 1
ATOM 2006 C CA . LYS B 1 42 ? -6.551 -30.531 -5.668 1 98.56 42 LYS B CA 1
ATOM 2007 C C . LYS B 1 42 ? -6.504 -29.016 -5.551 1 98.56 42 LYS B C 1
ATOM 2009 O O . LYS B 1 42 ? -5.48 -28.438 -5.148 1 98.56 42 LYS B O 1
ATOM 2014 N N . VAL B 1 43 ? -7.625 -28.438 -5.867 1 98.69 43 VAL B N 1
ATOM 2015 C CA . VAL B 1 43 ? -7.742 -27 -5.648 1 98.69 43 VAL B CA 1
ATOM 2016 C C . VAL B 1 43 ? -9.125 -26.672 -5.098 1 98.69 43 VAL B C 1
ATOM 2018 O O . VAL B 1 43 ? -10.141 -27.156 -5.602 1 98.69 43 VAL B O 1
ATOM 2021 N N . ASP B 1 44 ? -9.148 -25.922 -4.055 1 98.75 44 ASP B N 1
ATOM 2022 C CA . ASP B 1 44 ? -10.375 -25.297 -3.566 1 98.75 44 ASP B CA 1
ATOM 2023 C C . ASP B 1 44 ? -10.391 -23.797 -3.877 1 98.75 44 ASP B C 1
ATOM 2025 O O . ASP B 1 44 ? -9.484 -23.062 -3.477 1 98.75 44 ASP B O 1
ATOM 2029 N N . PHE B 1 45 ? -11.406 -23.422 -4.609 1 98.38 45 PHE B N 1
ATOM 2030 C CA . PHE B 1 45 ? -11.648 -22.016 -4.859 1 98.38 45 PHE B CA 1
ATOM 2031 C C . PHE B 1 45 ? -12.664 -21.453 -3.871 1 98.38 45 PHE B C 1
ATOM 2033 O O . PHE B 1 45 ? -13.852 -21.75 -3.963 1 98.38 45 PHE B O 1
ATOM 2040 N N . LEU B 1 46 ? -12.18 -20.656 -2.969 1 98.5 46 LEU B N 1
ATOM 2041 C CA . LEU B 1 46 ? -13.086 -19.969 -2.059 1 98.5 46 LEU B CA 1
ATOM 2042 C C . LEU B 1 46 ? -13.539 -18.625 -2.645 1 98.5 46 LEU B C 1
ATOM 2044 O O . LEU B 1 46 ? -12.742 -17.703 -2.768 1 98.5 46 LEU B O 1
ATOM 2048 N N . LEU B 1 47 ? -14.797 -18.578 -2.947 1 97.31 47 LEU B N 1
ATOM 2049 C CA . LEU B 1 47 ? -15.32 -17.438 -3.691 1 97.31 47 LEU B CA 1
ATOM 2050 C C . LEU B 1 47 ? -16.125 -16.5 -2.777 1 97.31 47 LEU B C 1
ATOM 2052 O O . LEU B 1 47 ? -16.938 -16.969 -1.981 1 97.31 47 LEU B O 1
ATOM 2056 N N . HIS B 1 48 ? -15.836 -15.273 -2.951 1 96.62 48 HIS B N 1
ATOM 2057 C CA . HIS B 1 48 ? -16.469 -14.258 -2.115 1 96.62 48 HIS B CA 1
ATOM 2058 C C . HIS B 1 48 ? -17.359 -13.344 -2.941 1 96.62 48 HIS B C 1
ATOM 2060 O O . HIS B 1 48 ? -17.016 -12.984 -4.07 1 96.62 48 HIS B O 1
ATOM 2066 N N . GLY B 1 49 ? -18.547 -12.945 -2.324 1 93.19 49 GLY B N 1
ATOM 2067 C CA . GLY B 1 49 ? -19.391 -11.93 -2.916 1 93.19 49 GLY B CA 1
ATOM 2068 C C . GLY B 1 49 ? -19.906 -12.312 -4.289 1 93.19 49 GLY B C 1
ATOM 2069 O O . GLY B 1 49 ? -20.484 -13.391 -4.461 1 93.19 49 GLY B O 1
ATOM 2070 N N . SER B 1 50 ? -19.672 -11.352 -5.25 1 90.06 50 SER B N 1
ATOM 2071 C CA . SER B 1 50 ? -20.203 -11.531 -6.598 1 90.06 50 SER B CA 1
ATOM 2072 C C . SER B 1 50 ? -19.578 -12.75 -7.273 1 90.06 50 SER B C 1
ATOM 2074 O O . SER B 1 50 ? -20.234 -13.453 -8.039 1 90.06 50 SER B O 1
ATOM 2076 N N . PHE B 1 51 ? -18.328 -13.055 -7.012 1 91.44 51 PHE B N 1
ATOM 2077 C CA . PHE B 1 51 ? -17.703 -14.266 -7.539 1 91.44 51 PHE B CA 1
ATOM 2078 C C . PHE B 1 51 ? -18.469 -15.5 -7.105 1 91.44 51 PHE B C 1
ATOM 2080 O O . PHE B 1 51 ? -18.625 -16.453 -7.883 1 91.44 51 PHE B O 1
ATOM 2087 N N . ALA B 1 52 ? -18.875 -15.477 -5.863 1 88.69 52 ALA B N 1
ATOM 2088 C CA . ALA B 1 52 ? -19.578 -16.625 -5.305 1 88.69 52 ALA B CA 1
ATOM 2089 C C . ALA B 1 52 ? -20.938 -16.797 -5.957 1 88.69 52 ALA B C 1
ATOM 2091 O O . ALA B 1 52 ? -21.359 -17.922 -6.246 1 88.69 52 ALA B O 1
ATOM 2092 N N . ASN B 1 53 ? -21.516 -15.734 -6.258 1 87.12 53 ASN B N 1
ATOM 2093 C CA . ASN B 1 53 ? -22.906 -15.789 -6.703 1 87.12 53 ASN B CA 1
ATOM 2094 C C . ASN B 1 53 ? -23.016 -16.078 -8.195 1 87.12 53 ASN B C 1
ATOM 2096 O O . ASN B 1 53 ? -24.016 -16.609 -8.664 1 87.12 53 ASN B O 1
ATOM 2100 N N . THR B 1 54 ? -21.984 -15.844 -8.914 1 81 54 THR B N 1
ATOM 2101 C CA . THR B 1 54 ? -22.156 -15.844 -10.359 1 81 54 THR B CA 1
ATOM 2102 C C . THR B 1 54 ? -21.078 -16.688 -11.039 1 81 54 THR B C 1
ATOM 2104 O O . THR B 1 54 ? -20.906 -16.594 -12.258 1 81 54 THR B O 1
ATOM 2107 N N . TYR B 1 55 ? -20.438 -17.469 -10.359 1 81.81 55 TYR B N 1
ATOM 2108 C CA . TYR B 1 55 ? -19.219 -18.047 -10.922 1 81.81 55 TYR B CA 1
ATOM 2109 C C . TYR B 1 55 ? -19.547 -19.031 -12.031 1 81.81 55 TYR B C 1
ATOM 2111 O O . TYR B 1 55 ? -18.766 -19.203 -12.977 1 81.81 55 TYR B O 1
ATOM 2119 N N . ARG B 1 56 ? -20.656 -19.703 -11.992 1 77.44 56 ARG B N 1
ATOM 2120 C CA . ARG B 1 56 ? -21 -20.609 -13.078 1 77.44 56 ARG B CA 1
ATOM 2121 C C . ARG B 1 56 ? -21.594 -19.859 -14.266 1 77.44 56 ARG B C 1
ATOM 2123 O O . ARG B 1 56 ? -21.203 -20.094 -15.414 1 77.44 56 ARG B O 1
ATOM 2130 N N . GLY B 1 57 ? -22.469 -18.906 -13.922 1 74.81 57 GLY B N 1
ATOM 2131 C CA . GLY B 1 57 ? -23.172 -18.172 -14.953 1 74.81 57 GLY B CA 1
ATOM 2132 C C . GLY B 1 57 ? -22.266 -17.266 -15.773 1 74.81 57 GLY B C 1
ATOM 2133 O O . GLY B 1 57 ? -22.453 -17.125 -16.984 1 74.81 57 GLY B O 1
ATOM 2134 N N . HIS B 1 58 ? -21.25 -16.797 -15.188 1 78.62 58 HIS B N 1
ATOM 2135 C CA . HIS B 1 58 ? -20.391 -15.828 -15.852 1 78.62 58 HIS B CA 1
ATOM 2136 C C . HIS B 1 58 ? -19.094 -16.469 -16.344 1 78.62 58 HIS B C 1
ATOM 2138 O O . HIS B 1 58 ? -18.234 -15.797 -16.891 1 78.62 58 HIS B O 1
ATOM 2144 N N . GLY B 1 59 ? -18.984 -17.828 -16.141 1 86.69 59 GLY B N 1
ATOM 2145 C CA . GLY B 1 59 ? -17.781 -18.516 -16.625 1 86.69 59 GLY B CA 1
ATOM 2146 C C . GLY B 1 59 ? -16.578 -18.281 -15.742 1 86.69 59 GLY B C 1
ATOM 2147 O O . GLY B 1 59 ? -15.438 -18.531 -16.156 1 86.69 59 GLY B O 1
ATOM 2148 N N . THR B 1 60 ? -16.797 -17.734 -14.57 1 89.31 60 THR B N 1
ATOM 2149 C CA . THR B 1 60 ? -15.719 -17.469 -13.625 1 89.31 60 THR B CA 1
ATOM 2150 C C . THR B 1 60 ? -15.023 -18.766 -13.219 1 89.31 60 THR B C 1
ATOM 2152 O O . THR B 1 60 ? -13.797 -18.797 -13.062 1 89.31 60 THR B O 1
ATOM 2155 N N . ASP B 1 61 ? -15.812 -19.812 -13.102 1 93.25 61 ASP B N 1
ATOM 2156 C CA . ASP B 1 61 ? -15.25 -21.109 -12.734 1 93.25 61 ASP B CA 1
ATOM 2157 C C . ASP B 1 61 ? -14.266 -21.594 -13.797 1 93.25 61 ASP B C 1
ATOM 2159 O O . ASP B 1 61 ? -13.141 -21.984 -13.469 1 93.25 61 ASP B O 1
ATOM 2163 N N . ARG B 1 62 ? -14.648 -21.5 -15.023 1 91.75 62 ARG B N 1
ATOM 2164 C CA . ARG B 1 62 ? -13.781 -21.938 -16.125 1 91.75 62 ARG B CA 1
ATOM 2165 C C . ARG B 1 62 ? -12.555 -21.031 -16.234 1 91.75 62 ARG B C 1
ATOM 2167 O O . ARG B 1 62 ? -11.445 -21.516 -16.484 1 91.75 62 ARG B O 1
ATOM 2174 N N . ALA B 1 63 ? -12.781 -19.766 -16.062 1 90.88 63 ALA B N 1
ATOM 2175 C CA . ALA B 1 63 ? -11.688 -18.797 -16.156 1 90.88 63 ALA B CA 1
ATOM 2176 C C . ALA B 1 63 ? -10.641 -19.062 -15.062 1 90.88 63 ALA B C 1
ATOM 2178 O O . ALA B 1 63 ? -9.438 -19.047 -15.336 1 90.88 63 ALA B O 1
ATOM 2179 N N . LEU B 1 64 ? -11.07 -19.328 -13.836 1 94.94 64 LEU B N 1
ATOM 2180 C CA . LEU B 1 64 ? -10.172 -19.609 -12.719 1 94.94 64 LEU B CA 1
ATOM 2181 C C . LEU B 1 64 ? -9.344 -20.859 -12.992 1 94.94 64 LEU B C 1
ATOM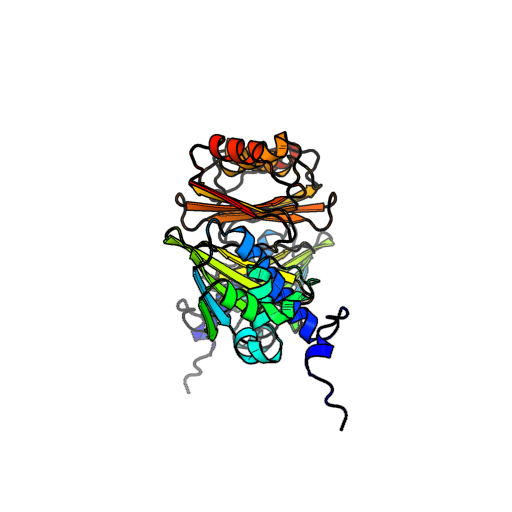 2183 O O . LEU B 1 64 ? -8.125 -20.859 -12.812 1 94.94 64 LEU B O 1
ATOM 2187 N N . MET B 1 65 ? -10.031 -21.828 -13.453 1 95.38 65 MET B N 1
ATOM 2188 C CA . MET B 1 65 ? -9.32 -23.078 -13.742 1 95.38 65 MET B CA 1
ATOM 2189 C C . MET B 1 65 ? -8.359 -22.906 -14.906 1 95.38 65 MET B C 1
ATOM 2191 O O . MET B 1 65 ? -7.219 -23.359 -14.859 1 95.38 65 MET B O 1
ATOM 2195 N N . ALA B 1 66 ? -8.836 -22.219 -15.922 1 92.94 66 ALA B N 1
ATOM 2196 C CA . ALA B 1 66 ? -7.984 -22 -17.094 1 92.94 66 ALA B CA 1
ATOM 2197 C C . ALA B 1 66 ? -6.703 -21.266 -16.703 1 92.94 66 ALA B C 1
ATOM 2199 O O . ALA B 1 66 ? -5.609 -21.656 -17.109 1 92.94 66 ALA B O 1
ATOM 2200 N N . GLY B 1 67 ? -6.875 -20.25 -15.953 1 93.75 67 GLY B N 1
ATOM 2201 C CA . GLY B 1 67 ? -5.707 -19.516 -15.492 1 93.75 67 GLY B CA 1
ATOM 2202 C C . GLY B 1 67 ? -4.754 -20.375 -14.68 1 93.75 67 GLY B C 1
ATOM 2203 O O . GLY B 1 67 ? -3.535 -20.281 -14.844 1 93.75 67 GLY B O 1
ATOM 2204 N N . LEU B 1 68 ? -5.297 -21.141 -13.828 1 95.62 68 LEU B N 1
ATOM 2205 C CA . LEU B 1 68 ? -4.492 -22 -12.969 1 95.62 68 LEU B CA 1
ATOM 2206 C C . LEU B 1 68 ? -3.707 -23.016 -13.797 1 95.62 68 LEU B C 1
ATOM 2208 O O . LEU B 1 68 ? -2.582 -23.375 -13.445 1 95.62 68 LEU B O 1
ATOM 2212 N N . LEU B 1 69 ? -4.328 -23.438 -14.875 1 93.25 69 LEU B N 1
ATOM 2213 C CA . LEU B 1 69 ? -3.699 -24.422 -15.75 1 93.25 69 LEU B CA 1
ATOM 2214 C C . LEU B 1 69 ? -2.713 -23.75 -16.703 1 93.25 69 LEU B C 1
ATOM 2216 O O . LEU B 1 69 ? -2.041 -24.422 -17.484 1 93.25 69 LEU B O 1
ATOM 2220 N N . GLY B 1 70 ? -2.623 -22.422 -16.609 1 87.25 70 GLY B N 1
ATOM 2221 C CA . GLY B 1 70 ? -1.614 -21.688 -17.375 1 87.25 70 GLY B CA 1
ATOM 2222 C C . GLY B 1 70 ? -2.113 -21.203 -18.719 1 87.25 70 GLY B C 1
ATOM 2223 O O . GLY B 1 70 ? -1.322 -20.766 -19.562 1 87.25 70 GLY B O 1
ATOM 2224 N N . PHE B 1 71 ? -3.385 -21.328 -18.922 1 81.88 71 PHE B N 1
ATOM 2225 C CA . PHE B 1 71 ? -3.936 -20.844 -20.188 1 81.88 71 PHE B CA 1
ATOM 2226 C C . PHE B 1 71 ? -4.055 -19.312 -20.172 1 81.88 71 PHE B C 1
ATOM 2228 O O . PHE B 1 71 ? -4.195 -18.719 -19.109 1 81.88 71 PHE B O 1
ATOM 2235 N N . THR B 1 72 ? -3.83 -18.781 -21.359 1 72.75 72 THR B N 1
ATOM 2236 C CA . THR B 1 72 ? -4 -17.328 -21.469 1 72.75 72 THR B CA 1
ATOM 2237 C C . THR B 1 72 ? -5.434 -16.984 -21.844 1 72.75 72 THR B C 1
ATOM 2239 O O . THR B 1 72 ? -6.215 -17.875 -22.219 1 72.75 72 THR B O 1
ATOM 2242 N N . GLU B 1 73 ? -5.789 -15.727 -21.594 1 63.12 73 GLU B N 1
ATOM 2243 C CA . GLU B 1 73 ? -7.148 -15.273 -21.859 1 63.12 73 GLU B CA 1
ATOM 2244 C C . GLU B 1 73 ? -7.527 -15.508 -23.328 1 63.12 73 GLU B C 1
ATOM 2246 O O . GLU B 1 73 ? -8.711 -15.523 -23.672 1 63.12 73 GLU B O 1
ATOM 2251 N N . TYR B 1 74 ? -6.609 -15.82 -24.094 1 63.69 74 TYR B N 1
ATOM 2252 C CA . TYR B 1 74 ? -6.883 -15.945 -25.516 1 63.69 74 TYR B CA 1
ATOM 2253 C C . TYR B 1 74 ? -6.891 -17.406 -25.938 1 63.69 74 TYR B C 1
ATOM 2255 O O . TYR B 1 74 ? -7.145 -17.719 -27.109 1 63.69 74 TYR B O 1
ATOM 2263 N N . ASP B 1 75 ? -6.785 -18.219 -24.953 1 69.19 75 ASP B N 1
ATOM 2264 C CA . ASP B 1 75 ? -6.711 -19.641 -25.281 1 69.19 75 ASP B CA 1
ATOM 2265 C C . ASP B 1 75 ? -8.102 -20.219 -25.5 1 69.19 75 ASP B C 1
ATOM 2267 O O . ASP B 1 75 ? -9 -20.031 -24.672 1 69.19 75 ASP B O 1
ATOM 2271 N N . GLU B 1 76 ? -8.336 -20.75 -26.625 1 68 76 GLU B N 1
ATOM 2272 C CA . GLU B 1 76 ? -9.594 -21.391 -27 1 68 76 GLU B CA 1
ATOM 2273 C C . GLU B 1 76 ? -9.977 -22.484 -26 1 68 76 GLU B C 1
ATOM 2275 O O . GLU B 1 76 ? -11.156 -22.844 -25.891 1 68 76 GLU B O 1
ATOM 2280 N N . ASN B 1 77 ? -9.062 -22.891 -25.312 1 72.12 77 ASN B N 1
ATOM 2281 C CA . ASN B 1 77 ? -9.305 -23.984 -24.391 1 72.12 77 ASN B CA 1
ATOM 2282 C C . ASN B 1 77 ? -9.867 -23.484 -23.062 1 72.12 77 ASN B C 1
ATOM 2284 O O . ASN B 1 77 ? -10.172 -24.281 -22.172 1 72.12 77 ASN B O 1
ATOM 2288 N N . LEU B 1 78 ? -10.016 -22.234 -22.922 1 75.62 78 LEU B N 1
ATOM 2289 C CA . LEU B 1 78 ? -10.562 -21.672 -21.688 1 75.62 78 LEU B CA 1
ATOM 2290 C C . LEU B 1 78 ? -11.898 -22.312 -21.328 1 75.62 78 LEU B C 1
ATOM 2292 O O . LEU B 1 78 ? -12.156 -22.625 -20.172 1 75.62 78 LEU B O 1
ATOM 2296 N N . LYS B 1 79 ? -12.641 -22.641 -22.359 1 79.12 79 LYS B N 1
ATOM 2297 C CA . LYS B 1 79 ? -13.992 -23.141 -22.125 1 79.12 79 LYS B CA 1
ATOM 2298 C C . LYS B 1 79 ? -13.969 -24.594 -21.672 1 79.12 79 LYS B C 1
ATOM 2300 O O . LYS B 1 79 ? -14.898 -25.062 -21 1 79.12 79 LYS B O 1
ATOM 2305 N N . ASN B 1 80 ? -12.93 -25.266 -22.016 1 88.5 80 ASN B N 1
ATOM 2306 C CA . ASN B 1 80 ? -12.852 -26.672 -21.672 1 88.5 80 ASN B CA 1
ATOM 2307 C C . ASN B 1 80 ? -11.945 -26.906 -20.469 1 88.5 80 ASN B C 1
ATOM 2309 O O . ASN B 1 80 ? -11.492 -28.031 -20.234 1 88.5 80 ASN B O 1
ATOM 2313 N N . SER B 1 81 ? -11.648 -25.844 -19.719 1 92.81 81 SER B N 1
ATOM 2314 C CA . SER B 1 81 ? -10.648 -25.922 -18.656 1 92.81 81 SER B CA 1
ATOM 2315 C C . SER B 1 81 ? -11.039 -26.953 -17.609 1 92.81 81 SER B C 1
ATOM 2317 O O . SER B 1 81 ? -10.195 -27.703 -17.109 1 92.81 81 SER B O 1
ATOM 2319 N N . LEU B 1 82 ? -12.297 -27.078 -17.312 1 94.31 82 LEU B N 1
ATOM 2320 C CA . LEU B 1 82 ? -12.742 -28.016 -16.297 1 94.31 82 LEU B CA 1
ATOM 2321 C C . LEU B 1 82 ? -12.594 -29.453 -16.781 1 94.31 82 LEU B C 1
ATOM 2323 O O . LEU B 1 82 ? -12.188 -30.344 -16.016 1 94.31 82 LEU B O 1
ATOM 2327 N N . GLU B 1 83 ? -12.938 -29.625 -17.984 1 94.38 83 GLU B N 1
ATOM 2328 C CA . GLU B 1 83 ? -12.75 -30.953 -18.578 1 94.38 83 GLU B CA 1
ATOM 2329 C C . GLU B 1 83 ? -11.281 -31.344 -18.594 1 94.38 83 GLU B C 1
ATOM 2331 O O . GLU B 1 83 ? -10.938 -32.5 -18.281 1 94.38 83 GLU B O 1
ATOM 2336 N N . ILE B 1 84 ? -10.508 -30.438 -18.953 1 93.75 84 ILE B N 1
ATOM 2337 C CA . ILE B 1 84 ? -9.07 -30.672 -19 1 93.75 84 ILE B CA 1
ATOM 2338 C C . ILE B 1 84 ? -8.555 -31 -17.609 1 93.75 84 ILE B C 1
ATOM 2340 O O . ILE B 1 84 ? -7.746 -31.922 -17.438 1 9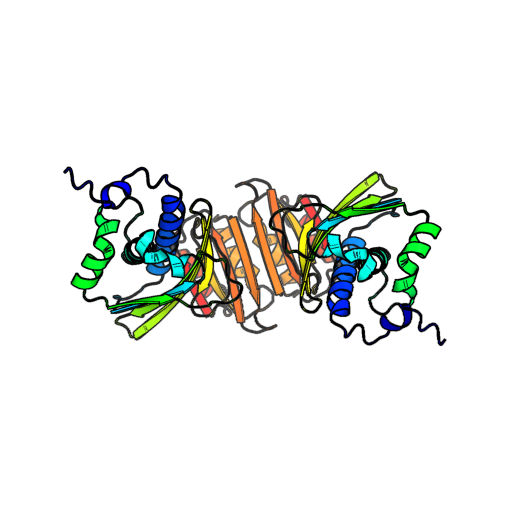3.75 84 ILE B O 1
ATOM 2344 N N . ALA B 1 85 ? -8.992 -30.281 -16.609 1 96.19 85 ALA B N 1
ATOM 2345 C CA . ALA B 1 85 ? -8.617 -30.562 -15.219 1 96.19 85 ALA B CA 1
ATOM 2346 C C . ALA B 1 85 ? -9 -31.969 -14.812 1 96.19 85 ALA B C 1
ATOM 2348 O O . ALA B 1 85 ? -8.203 -32.688 -14.195 1 96.19 85 ALA B O 1
ATOM 2349 N N . ASN B 1 86 ? -10.18 -32.375 -15.188 1 96.38 86 ASN B N 1
ATOM 2350 C CA . ASN B 1 86 ? -10.641 -33.719 -14.898 1 96.38 86 ASN B CA 1
ATOM 2351 C C . ASN B 1 86 ? -9.742 -34.781 -15.555 1 96.38 86 ASN B C 1
ATOM 2353 O O . ASN B 1 86 ? -9.367 -35.75 -14.922 1 96.38 86 ASN B O 1
ATOM 2357 N N . LYS B 1 87 ? -9.461 -34.531 -16.75 1 95.75 87 LYS B N 1
ATOM 2358 C CA . LYS B 1 87 ? -8.609 -35.469 -17.484 1 95.75 87 LYS B CA 1
ATOM 2359 C C . LYS B 1 87 ? -7.23 -35.562 -16.844 1 95.75 87 LYS B C 1
ATOM 2361 O O . LYS B 1 87 ? -6.613 -36.656 -16.875 1 95.75 87 LYS B O 1
ATOM 2366 N N . LYS B 1 88 ? -6.781 -34.5 -16.266 1 95.31 88 LYS B N 1
ATOM 2367 C CA . LYS B 1 88 ? -5.477 -34.469 -15.609 1 95.31 88 LYS B CA 1
ATOM 2368 C C . LYS B 1 88 ? -5.551 -35.062 -14.203 1 95.31 88 LYS B C 1
ATOM 2370 O O . LYS B 1 88 ? -4.535 -35.156 -13.508 1 95.31 88 LYS B O 1
ATOM 2375 N N . GLY B 1 89 ? -6.781 -35.344 -13.758 1 96.69 89 GLY B N 1
ATOM 2376 C CA . GLY B 1 89 ? -6.965 -35.938 -12.445 1 96.69 89 GLY B CA 1
ATOM 2377 C C . GLY B 1 89 ? -6.957 -34.906 -11.328 1 96.69 89 GLY B C 1
ATOM 2378 O O . GLY B 1 89 ? -6.648 -35.219 -10.18 1 96.69 89 GLY B O 1
ATOM 2379 N N . ILE B 1 90 ? -7.223 -33.688 -11.648 1 97.75 90 ILE B N 1
ATOM 2380 C CA . ILE B 1 90 ? -7.254 -32.625 -10.648 1 97.75 90 ILE B CA 1
ATOM 2381 C C . ILE B 1 90 ? -8.648 -32.531 -10.031 1 97.75 90 ILE B C 1
ATOM 2383 O O . ILE B 1 90 ? -9.633 -32.312 -10.742 1 97.75 90 ILE B O 1
ATOM 2387 N N . ASN B 1 91 ? -8.719 -32.719 -8.719 1 98.19 91 ASN B N 1
ATOM 2388 C CA . ASN B 1 91 ? -9.961 -32.438 -8.008 1 98.19 91 ASN B CA 1
ATOM 2389 C C . ASN B 1 91 ? -10.148 -30.953 -7.734 1 98.19 91 ASN B C 1
ATOM 2391 O O . ASN B 1 91 ? -9.188 -30.25 -7.406 1 98.19 91 ASN B O 1
ATOM 2395 N N . TYR B 1 92 ? -11.398 -30.469 -7.867 1 98.12 92 TYR B N 1
ATOM 2396 C CA . TYR B 1 92 ? -11.594 -29.047 -7.625 1 98.12 92 TYR B CA 1
ATOM 2397 C C . TYR B 1 92 ? -12.969 -28.781 -7.031 1 98.12 92 TYR B C 1
ATOM 2399 O O . TYR B 1 92 ? -13.914 -29.516 -7.281 1 98.12 92 TYR B O 1
ATOM 2407 N N . ASN B 1 93 ? -13.016 -27.781 -6.215 1 97.94 93 ASN B N 1
ATOM 2408 C CA . ASN B 1 93 ? -14.25 -27.297 -5.617 1 97.94 93 ASN B CA 1
ATOM 2409 C C . ASN B 1 93 ? -14.352 -25.781 -5.715 1 97.94 93 ASN B C 1
ATOM 2411 O O . ASN B 1 93 ? -13.352 -25.078 -5.578 1 97.94 93 ASN B O 1
ATOM 2415 N N . PHE B 1 94 ? -15.539 -25.328 -5.977 1 97.44 94 PHE B N 1
ATOM 2416 C CA . PHE B 1 94 ? -15.898 -23.922 -5.852 1 97.44 94 PHE B CA 1
ATOM 2417 C C . PHE B 1 94 ? -16.797 -23.703 -4.645 1 97.44 94 PHE B C 1
ATOM 2419 O O . PHE B 1 94 ? -17.938 -24.172 -4.621 1 97.44 94 PHE B O 1
ATOM 2426 N N . ILE B 1 95 ? -16.297 -22.984 -3.686 1 97.62 95 ILE B N 1
ATOM 2427 C CA . ILE B 1 95 ? -16.984 -22.891 -2.402 1 97.62 95 ILE B CA 1
ATOM 2428 C C . ILE B 1 95 ? -17.312 -21.438 -2.094 1 97.62 95 ILE B C 1
ATOM 2430 O O . ILE B 1 95 ? -16.422 -20.641 -1.816 1 97.62 95 ILE B O 1
ATOM 2434 N N . PRO B 1 96 ? -18.594 -21.094 -2.145 1 96.62 96 PRO B N 1
ATOM 2435 C CA . PRO B 1 96 ? -18.938 -19.75 -1.653 1 96.62 96 PRO B CA 1
ATOM 2436 C C . PRO B 1 96 ? -18.484 -19.516 -0.215 1 96.62 96 PRO B C 1
ATOM 2438 O O . PRO B 1 96 ? -18.766 -20.328 0.667 1 96.62 96 PRO B O 1
ATOM 2441 N N . THR B 1 97 ? -17.734 -18.5 -0.004 1 97.44 97 THR B N 1
ATOM 2442 C CA . THR B 1 97 ? -17.141 -18.219 1.297 1 97.44 97 THR B CA 1
ATOM 2443 C C . THR B 1 97 ? -17.172 -16.719 1.594 1 97.44 97 THR B C 1
ATOM 2445 O O . THR B 1 97 ? -16.891 -15.898 0.714 1 97.44 97 THR B O 1
ATOM 2448 N N . ASP B 1 98 ? -17.531 -16.375 2.82 1 96.12 98 ASP B N 1
ATOM 2449 C CA . ASP B 1 98 ? -17.391 -14.992 3.266 1 96.12 98 ASP B CA 1
ATOM 2450 C C . ASP B 1 98 ? -15.961 -14.695 3.721 1 96.12 98 ASP B C 1
ATOM 2452 O O . ASP B 1 98 ? -15.539 -15.148 4.785 1 96.12 98 ASP B O 1
ATOM 2456 N N . LEU B 1 99 ? -15.336 -13.945 2.898 1 95.5 99 LEU B N 1
ATOM 2457 C CA . LEU B 1 99 ? -13.938 -13.641 3.191 1 95.5 99 LEU B CA 1
ATOM 2458 C C . LEU B 1 99 ? -13.812 -12.273 3.863 1 95.5 99 LEU B C 1
ATOM 2460 O O . LEU B 1 99 ? -12.781 -11.617 3.752 1 95.5 99 LEU B O 1
ATOM 2464 N N . GLY B 1 100 ? -14.875 -11.773 4.43 1 91.44 100 GLY B N 1
ATOM 2465 C CA . GLY B 1 100 ? -14.859 -10.562 5.23 1 91.44 100 GLY B CA 1
ATOM 2466 C C . GLY B 1 100 ? -14.992 -9.297 4.402 1 91.44 100 GLY B C 1
ATOM 2467 O O . GLY B 1 100 ? -15.898 -9.188 3.572 1 91.44 100 GLY B O 1
ATOM 2468 N N . ASP B 1 101 ? -14.078 -8.234 4.676 1 83.5 101 ASP B N 1
ATOM 2469 C CA . ASP B 1 101 ? -14.156 -6.922 4.035 1 83.5 101 ASP B CA 1
ATOM 2470 C C . ASP B 1 101 ? -13.445 -6.926 2.684 1 83.5 101 ASP B C 1
ATOM 2472 O O . ASP B 1 101 ? -12.984 -5.887 2.215 1 83.5 101 ASP B O 1
ATOM 2476 N N . ALA B 1 102 ? -13.445 -8 2.061 1 91 102 ALA B N 1
ATOM 2477 C CA . ALA B 1 102 ? -12.789 -8.109 0.762 1 91 102 ALA B CA 1
ATOM 2478 C C . ALA B 1 102 ? -13.688 -7.59 -0.354 1 91 102 ALA B C 1
ATOM 2480 O O . ALA B 1 102 ? -14.906 -7.5 -0.188 1 91 102 ALA B O 1
ATOM 2481 N N . HIS B 1 103 ? -13.078 -7.133 -1.39 1 91.12 103 HIS B N 1
ATOM 2482 C CA . HIS B 1 103 ? -13.828 -6.777 -2.59 1 91.12 103 HIS B CA 1
ATOM 2483 C C . HIS B 1 103 ? -14.789 -7.891 -2.99 1 91.12 103 HIS B C 1
ATOM 2485 O O . HIS B 1 103 ? -14.477 -9.07 -2.842 1 91.12 103 HIS B O 1
ATOM 2491 N N . PRO B 1 104 ? -15.883 -7.594 -3.596 1 92.06 104 PRO B N 1
ATOM 2492 C CA . PRO B 1 104 ? -16.891 -8.602 -3.926 1 92.06 104 PRO B CA 1
ATOM 2493 C C . PRO B 1 104 ? -16.391 -9.641 -4.926 1 92.06 104 PRO B C 1
ATOM 2495 O O . PRO B 1 104 ? -16.891 -10.766 -4.961 1 92.06 104 PRO B O 1
ATOM 2498 N N . ASN B 1 105 ? -15.461 -9.32 -5.734 1 94.19 105 ASN B N 1
ATOM 2499 C CA . ASN B 1 105 ? -14.867 -10.25 -6.695 1 94.19 105 ASN B CA 1
ATOM 2500 C C . ASN B 1 105 ? -13.547 -10.805 -6.188 1 94.19 105 ASN B C 1
ATOM 2502 O O . ASN B 1 105 ? -12.508 -10.656 -6.844 1 94.19 105 ASN B O 1
ATOM 2506 N N . THR B 1 106 ? -13.625 -11.477 -5.051 1 97.19 106 THR B N 1
ATOM 2507 C CA . THR B 1 106 ? -12.43 -12.008 -4.406 1 97.19 106 THR B CA 1
ATOM 2508 C C . THR B 1 106 ? -12.453 -13.531 -4.391 1 97.19 106 THR B C 1
ATOM 2510 O O . THR B 1 106 ? -13.508 -14.141 -4.211 1 97.19 106 THR B O 1
ATOM 2513 N N . VAL B 1 107 ? -11.328 -14.133 -4.613 1 97.88 107 VAL B N 1
ATOM 2514 C CA . VAL B 1 107 ? -11.164 -15.578 -4.539 1 97.88 107 VAL B CA 1
ATOM 2515 C C . VAL B 1 107 ? -9.922 -15.914 -3.715 1 97.88 107 VAL B C 1
ATOM 2517 O O . VAL B 1 107 ? -8.898 -15.234 -3.822 1 97.88 107 VAL B O 1
ATOM 2520 N N . LYS B 1 108 ? -10 -16.844 -2.891 1 98.62 108 LYS B N 1
ATOM 2521 C CA . LYS B 1 108 ? -8.852 -17.469 -2.24 1 98.62 108 LYS B CA 1
ATOM 2522 C C . LYS B 1 108 ? -8.586 -18.859 -2.807 1 98.62 108 LYS B C 1
ATOM 2524 O O . LYS B 1 108 ? -9.461 -19.719 -2.793 1 98.62 108 LYS B O 1
ATOM 2529 N N . PHE B 1 109 ? -7.477 -19.078 -3.297 1 98.62 109 PHE B N 1
ATOM 2530 C CA . PHE B 1 109 ? -7.035 -20.359 -3.826 1 98.62 109 PHE B CA 1
ATOM 2531 C C . PHE B 1 109 ? -6.398 -21.203 -2.729 1 98.62 109 PHE B C 1
ATOM 2533 O O . PHE B 1 109 ? -5.535 -20.719 -1.99 1 98.62 109 PHE B O 1
ATOM 2540 N N . LEU B 1 110 ? -6.805 -22.359 -2.598 1 98.75 110 LEU B N 1
ATOM 2541 C CA . LEU B 1 110 ? -6.098 -23.406 -1.871 1 98.75 110 LEU B CA 1
ATOM 2542 C C . LEU B 1 110 ? -5.645 -24.516 -2.816 1 98.75 110 LEU B C 1
ATOM 2544 O O . LEU B 1 110 ? -6.457 -25.344 -3.248 1 98.75 110 LEU B O 1
ATOM 2548 N N . ILE B 1 111 ? -4.414 -24.562 -3.102 1 98.56 111 ILE B N 1
ATOM 2549 C CA . ILE B 1 111 ? -3.887 -25.469 -4.117 1 98.56 111 ILE B CA 1
ATOM 2550 C C . ILE B 1 111 ? -3.023 -26.531 -3.453 1 98.56 111 ILE B C 1
ATOM 2552 O O . ILE B 1 111 ? -1.954 -26.234 -2.918 1 98.56 111 ILE B O 1
ATOM 2556 N N . TYR B 1 112 ? -3.484 -27.719 -3.553 1 98.5 112 TYR B N 1
ATOM 2557 C CA . TYR B 1 112 ? -2.777 -28.875 -3.004 1 98.5 112 TYR B CA 1
ATOM 2558 C C . TYR B 1 112 ? -1.899 -29.531 -4.066 1 98.5 112 TYR B C 1
ATOM 2560 O O . TYR B 1 112 ? -2.387 -29.922 -5.129 1 98.5 112 TYR B O 1
ATOM 2568 N N . GLN B 1 113 ? -0.646 -29.688 -3.768 1 98.06 113 GLN B N 1
ATOM 2569 C CA . GLN B 1 113 ? 0.315 -30.188 -4.746 1 98.06 113 GLN B CA 1
ATOM 2570 C C . GLN B 1 113 ? 0.745 -31.625 -4.414 1 98.06 113 GLN B C 1
ATOM 2572 O O . GLN B 1 113 ? 0.552 -32.094 -3.289 1 98.06 113 GLN B O 1
ATOM 2577 N N . SER B 1 114 ? 1.338 -32.25 -5.344 1 97.81 114 SER B N 1
ATOM 2578 C CA . SER B 1 114 ? 1.747 -33.625 -5.219 1 97.81 114 SER B CA 1
ATOM 2579 C C . SER B 1 114 ? 2.908 -33.781 -4.238 1 97.81 114 SER B C 1
ATOM 2581 O O . SER B 1 114 ? 3.127 -34.875 -3.686 1 97.81 114 SER B O 1
ATOM 2583 N N . ASN B 1 115 ? 3.668 -32.719 -3.982 1 97.5 115 ASN B N 1
ATOM 2584 C CA . ASN B 1 115 ? 4.789 -32.781 -3.053 1 97.5 115 ASN B CA 1
ATOM 2585 C C . ASN B 1 115 ? 4.344 -32.531 -1.617 1 97.5 115 ASN B C 1
ATOM 2587 O O . ASN B 1 115 ? 5.172 -32.438 -0.71 1 97.5 115 ASN B O 1
ATOM 2591 N N . GLY B 1 116 ? 3.098 -32.344 -1.444 1 97.31 116 GLY B N 1
ATOM 2592 C CA . GLY B 1 116 ? 2.551 -32.156 -0.108 1 97.31 116 GLY B CA 1
ATOM 2593 C C . GLY B 1 116 ? 2.428 -30.703 0.302 1 97.31 116 GLY B C 1
ATOM 2594 O O . GLY B 1 116 ? 1.846 -30.391 1.343 1 97.31 116 GLY B O 1
ATOM 2595 N N . LYS B 1 117 ? 2.902 -29.844 -0.483 1 96.44 117 LYS B N 1
ATOM 2596 C CA . LYS B 1 117 ? 2.836 -28.422 -0.158 1 96.44 117 LYS B CA 1
ATOM 2597 C C . LYS B 1 117 ? 1.514 -27.812 -0.618 1 96.44 117 LYS B C 1
ATOM 2599 O O . LYS B 1 117 ? 0.94 -28.25 -1.62 1 96.44 117 LYS B O 1
ATOM 2604 N N . ILE B 1 118 ? 1.09 -26.844 0.154 1 97.75 118 ILE B N 1
ATOM 2605 C CA . ILE B 1 118 ? -0.142 -26.125 -0.166 1 97.75 118 ILE B CA 1
ATOM 2606 C C . ILE B 1 118 ? 0.175 -24.672 -0.483 1 97.75 118 ILE B C 1
ATOM 2608 O O . ILE B 1 118 ? 0.923 -24.016 0.248 1 97.75 118 ILE B O 1
ATOM 2612 N N . VAL B 1 119 ? -0.347 -24.203 -1.587 1 97 119 VAL B N 1
ATOM 2613 C CA . VAL B 1 119 ? -0.245 -22.797 -1.937 1 97 119 VAL B CA 1
ATOM 2614 C C . VAL B 1 119 ? -1.577 -22.094 -1.666 1 97 119 VAL B C 1
ATOM 2616 O O . VAL B 1 119 ? -2.629 -22.562 -2.107 1 97 119 VAL B O 1
ATOM 2619 N N . GLU B 1 120 ? -1.473 -21.047 -0.899 1 98 120 GLU B N 1
ATOM 2620 C CA . GLU B 1 120 ? -2.637 -20.203 -0.638 1 98 120 GLU B CA 1
ATOM 2621 C C . GLU B 1 120 ? -2.459 -18.812 -1.237 1 98 120 GLU B C 1
ATOM 2623 O O . GLU B 1 120 ? -1.438 -18.156 -1.011 1 98 120 GLU B O 1
ATOM 2628 N N . LEU B 1 121 ? -3.447 -18.375 -1.999 1 97.81 121 LEU B N 1
ATOM 2629 C CA . LEU B 1 121 ? -3.406 -17.031 -2.588 1 97.81 121 LEU B CA 1
ATOM 2630 C C . LEU B 1 121 ? -4.793 -16.406 -2.594 1 97.81 121 LEU B C 1
ATOM 2632 O O . LEU B 1 121 ? -5.777 -17.062 -2.938 1 97.81 121 LEU B O 1
ATOM 2636 N N . MET B 1 122 ? -4.832 -15.188 -2.139 1 98.31 122 MET B N 1
ATOM 2637 C CA . MET B 1 122 ? -6.078 -14.438 -2.197 1 98.31 122 MET B CA 1
ATOM 2638 C C . MET B 1 122 ? -5.91 -13.172 -3.029 1 98.31 122 MET B C 1
ATOM 2640 O O . MET B 1 122 ? -4.906 -12.469 -2.898 1 98.31 122 MET B O 1
ATOM 2644 N N . GLY B 1 123 ? -6.859 -12.938 -3.867 1 97.81 123 GLY B N 1
ATOM 2645 C CA . GLY B 1 123 ? -6.848 -11.734 -4.688 1 97.81 123 GLY B CA 1
ATOM 2646 C C . GLY B 1 123 ? -8.227 -11.336 -5.18 1 97.81 123 GLY B C 1
ATOM 2647 O O . GLY B 1 123 ? -9.195 -12.07 -4.98 1 97.81 123 GLY B O 1
ATOM 2648 N N . SER B 1 124 ? -8.281 -10.172 -5.742 1 97 124 SER B N 1
ATOM 2649 C CA . SER B 1 124 ? -9.555 -9.617 -6.195 1 97 124 SER B CA 1
ATOM 2650 C C . SER B 1 124 ? -9.445 -9.062 -7.609 1 97 124 SER B C 1
ATOM 2652 O O . SER B 1 124 ? -8.414 -8.5 -7.988 1 97 124 SER B O 1
ATOM 2654 N N . SER B 1 125 ? -10.508 -9.266 -8.32 1 93.81 125 SER B N 1
ATOM 2655 C CA . SER B 1 125 ? -10.703 -8.516 -9.562 1 93.81 125 SER B CA 1
ATOM 2656 C C . SER B 1 125 ? -11.367 -7.172 -9.297 1 93.81 125 SER B C 1
ATOM 2658 O O . SER B 1 125 ? -12.539 -7.113 -8.906 1 93.81 125 SER B O 1
ATOM 2660 N N . ILE B 1 126 ? -10.664 -6.066 -9.57 1 89.81 126 ILE B N 1
ATOM 2661 C CA . ILE B 1 126 ? -11.133 -4.777 -9.07 1 89.81 126 ILE B CA 1
ATOM 2662 C C . ILE B 1 126 ? -11.664 -3.938 -10.234 1 89.81 126 ILE B C 1
ATOM 2664 O O . ILE B 1 126 ? -11.812 -2.721 -10.109 1 89.81 126 ILE B O 1
ATOM 2668 N N . GLY B 1 127 ? -11.883 -4.457 -11.336 1 83.25 127 GLY B N 1
ATOM 2669 C CA . GLY B 1 127 ? -12.492 -3.771 -12.461 1 83.25 127 GLY B CA 1
ATOM 2670 C C . GLY B 1 127 ? -11.531 -3.537 -13.609 1 83.25 127 GLY B C 1
ATOM 2671 O O . GLY B 1 127 ? -10.328 -3.355 -13.391 1 83.25 127 GLY B O 1
ATOM 2672 N N . GLY B 1 128 ? -12.094 -3.566 -14.828 1 81.31 128 GLY B N 1
ATOM 2673 C CA . GLY B 1 128 ? -11.312 -3.285 -16.031 1 81.31 128 GLY B CA 1
ATOM 2674 C C . GLY B 1 128 ? -10.234 -4.316 -16.297 1 81.31 128 GLY B C 1
ATOM 2675 O O . GLY B 1 128 ? -9.195 -4 -16.859 1 81.31 128 GLY B O 1
ATOM 2676 N N . GLY B 1 129 ? -10.461 -5.5 -15.766 1 84.75 129 GLY B N 1
ATOM 2677 C CA . GLY B 1 129 ? -9.469 -6.551 -15.922 1 84.75 129 GLY B CA 1
ATOM 2678 C C . GLY B 1 129 ? -8.32 -6.445 -14.938 1 84.75 129 GLY B C 1
ATOM 2679 O O . GLY B 1 129 ? -7.418 -7.289 -14.93 1 84.75 129 GLY B O 1
ATOM 2680 N N . ASN B 1 130 ? -8.375 -5.457 -14.094 1 90.25 130 ASN B N 1
ATOM 2681 C CA . ASN B 1 130 ? -7.324 -5.262 -13.109 1 90.25 130 ASN B CA 1
ATOM 2682 C C . ASN B 1 130 ? -7.512 -6.176 -11.898 1 90.25 130 ASN B C 1
ATOM 2684 O O . ASN B 1 130 ? -8.641 -6.496 -11.531 1 90.25 130 ASN B O 1
ATOM 2688 N N . ILE B 1 131 ? -6.398 -6.613 -11.398 1 94.88 131 ILE B N 1
ATOM 2689 C CA . ILE B 1 131 ? -6.473 -7.504 -10.242 1 94.88 131 ILE B CA 1
ATOM 2690 C C . ILE B 1 131 ? -5.57 -6.98 -9.133 1 94.88 131 ILE B C 1
ATOM 2692 O O . ILE B 1 131 ? -4.699 -6.141 -9.375 1 94.88 131 ILE B O 1
ATOM 2696 N N . LYS B 1 132 ? -5.852 -7.406 -7.973 1 96.12 132 LYS B N 1
ATOM 2697 C CA . LYS B 1 132 ? -5.043 -7.117 -6.789 1 96.12 132 LYS B CA 1
ATOM 2698 C C . LYS B 1 132 ? -4.848 -8.367 -5.941 1 96.12 132 LYS B C 1
ATOM 2700 O O . LYS B 1 132 ? -5.816 -9.023 -5.555 1 96.12 132 LYS B O 1
ATOM 2705 N N . ILE B 1 133 ? -3.592 -8.703 -5.684 1 97.12 133 ILE B N 1
ATOM 2706 C CA . ILE B 1 133 ? -3.277 -9.797 -4.777 1 97.12 133 ILE B CA 1
ATOM 2707 C C . ILE B 1 133 ? -3.137 -9.266 -3.354 1 97.12 133 ILE B C 1
ATOM 2709 O O . ILE B 1 133 ? -2.467 -8.258 -3.123 1 97.12 133 ILE B O 1
ATOM 2713 N N . THR B 1 134 ? -3.717 -9.984 -2.383 1 96.19 134 THR B N 1
ATOM 2714 C CA . THR B 1 134 ? -3.74 -9.414 -1.04 1 96.19 134 THR B CA 1
ATOM 2715 C C . THR B 1 134 ? -3.18 -10.398 -0.023 1 96.19 134 THR B C 1
ATOM 2717 O O . THR B 1 134 ? -2.891 -10.031 1.117 1 96.19 134 THR B O 1
ATOM 2720 N N . GLU B 1 135 ? -2.961 -11.617 -0.399 1 95.75 135 GLU B N 1
ATOM 2721 C CA . GLU B 1 135 ? -2.418 -12.602 0.534 1 95.75 135 GLU B CA 1
ATOM 2722 C C . GLU B 1 135 ? -1.736 -13.75 -0.208 1 95.75 135 GLU B C 1
ATOM 2724 O O . GLU B 1 135 ? -2.254 -14.234 -1.214 1 95.75 135 GLU B O 1
ATOM 2729 N N . ILE B 1 136 ? -0.622 -14.133 0.306 1 94.94 136 ILE B N 1
ATOM 2730 C CA . ILE B 1 136 ? 0.058 -15.336 -0.17 1 94.94 136 ILE B CA 1
ATOM 2731 C C . ILE B 1 136 ? 0.562 -16.141 1.02 1 94.94 136 ILE B C 1
ATOM 2733 O O . ILE B 1 136 ? 1.341 -15.648 1.836 1 94.94 136 ILE B O 1
ATOM 2737 N N . ASN B 1 137 ? 0.105 -17.359 1.144 1 93.31 137 ASN B N 1
ATOM 2738 C CA . ASN B 1 137 ? 0.536 -18.281 2.189 1 93.31 137 ASN B CA 1
ATOM 2739 C C . ASN B 1 137 ? 0.467 -17.625 3.57 1 93.31 137 ASN B C 1
ATOM 2741 O O . ASN B 1 137 ? 1.424 -17.703 4.344 1 93.31 137 ASN B O 1
ATOM 2745 N N . GLY B 1 138 ? -0.549 -16.922 3.727 1 89.94 138 GLY B N 1
ATOM 2746 C CA . GLY B 1 138 ? -0.815 -16.344 5.031 1 89.94 138 GLY B CA 1
ATOM 2747 C C . GLY B 1 138 ? -0.194 -14.961 5.203 1 89.94 138 GLY B C 1
ATOM 2748 O O . GLY B 1 138 ? -0.451 -14.281 6.199 1 89.94 138 GLY B O 1
ATOM 2749 N N . MET B 1 139 ? 0.611 -14.562 4.289 1 89.62 139 MET B N 1
ATOM 2750 C CA . MET B 1 139 ? 1.219 -13.234 4.352 1 89.62 139 MET B CA 1
ATOM 2751 C C . MET B 1 139 ? 0.311 -12.195 3.713 1 89.62 139 MET B C 1
ATOM 2753 O O . MET B 1 139 ? -0.059 -12.312 2.545 1 89.62 139 MET B O 1
ATOM 2757 N N . LYS B 1 140 ? -0.005 -11.211 4.484 1 90.88 140 LYS B N 1
ATOM 2758 C CA . LYS B 1 140 ? -0.808 -10.117 3.943 1 90.88 140 LYS B CA 1
ATOM 2759 C C . LYS B 1 140 ? 0.06 -9.133 3.174 1 90.88 140 LYS B C 1
ATOM 2761 O O . LYS B 1 140 ? 1.065 -8.641 3.693 1 90.88 140 LYS B O 1
ATOM 2766 N N . LEU B 1 141 ? -0.265 -8.883 1.962 1 94 141 LEU B N 1
ATOM 2767 C CA . LEU B 1 141 ? 0.469 -8.008 1.057 1 94 141 LEU B CA 1
ATOM 2768 C C . LEU B 1 141 ? -0.444 -7.48 -0.045 1 94 141 LEU B C 1
ATOM 2770 O O . LEU B 1 141 ? -1.616 -7.855 -0.12 1 94 141 LEU B O 1
ATOM 2774 N N . GLU B 1 142 ? 0.15 -6.582 -0.817 1 93.31 142 GLU B N 1
ATOM 2775 C CA . GLU B 1 142 ? -0.638 -6.078 -1.938 1 93.31 142 GLU B CA 1
ATOM 2776 C C . GLU B 1 142 ? 0.241 -5.82 -3.158 1 93.31 142 GLU B C 1
ATOM 2778 O O . GLU B 1 142 ? 1.307 -5.211 -3.047 1 93.31 142 GLU B O 1
ATOM 2783 N N . PHE B 1 143 ? -0.163 -6.371 -4.324 1 95.12 143 PHE B N 1
ATOM 2784 C CA . PHE B 1 143 ? 0.422 -6 -5.609 1 95.12 143 PHE B CA 1
ATOM 2785 C C . PHE B 1 143 ? -0.52 -6.352 -6.754 1 95.12 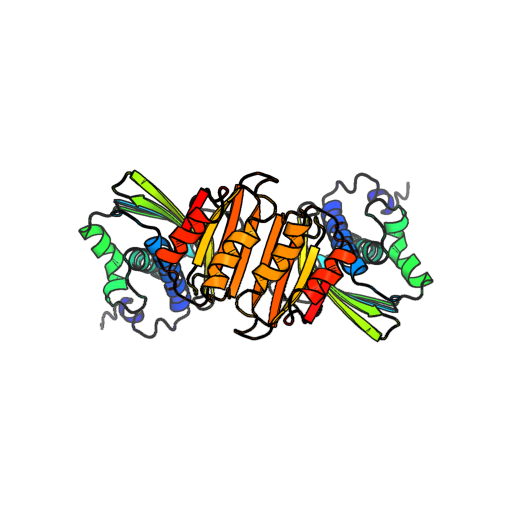143 PHE B C 1
ATOM 2787 O O . PHE B 1 143 ? -1.504 -7.066 -6.559 1 95.12 143 PHE B O 1
ATOM 2794 N N . VAL B 1 144 ? -0.312 -5.918 -7.984 1 91.5 144 VAL B N 1
ATOM 2795 C CA . VAL B 1 144 ? -1.304 -6.016 -9.047 1 91.5 144 VAL B CA 1
ATOM 2796 C C . VAL B 1 144 ? -0.855 -7.051 -10.078 1 91.5 144 VAL B C 1
ATOM 2798 O O . VAL B 1 144 ? -1.636 -7.453 -10.945 1 91.5 144 VAL B O 1
ATOM 2801 N N . GLY B 1 145 ? 0.349 -7.496 -10.125 1 91.25 145 GLY B N 1
ATOM 2802 C CA . GLY B 1 145 ? 0.782 -8.602 -10.969 1 91.25 145 GLY B CA 1
ATOM 2803 C C . GLY B 1 145 ? 1.241 -8.164 -12.344 1 91.25 145 GLY B C 1
ATOM 2804 O O . GLY B 1 145 ? 1.648 -8.992 -13.164 1 91.25 145 GLY B O 1
ATOM 2805 N N . GLU B 1 146 ? 1.162 -6.926 -12.672 1 91.62 146 GLU B N 1
ATOM 2806 C CA . GLU B 1 146 ? 1.524 -6.395 -13.984 1 91.62 146 GLU B CA 1
ATOM 2807 C C . GLU B 1 146 ? 3.039 -6.348 -14.156 1 91.62 146 GLU B C 1
ATOM 2809 O O . GLU B 1 146 ? 3.535 -6.211 -15.281 1 91.62 146 GLU B O 1
ATOM 2814 N N . TYR B 1 147 ? 3.732 -6.414 -13.109 1 94.5 147 TYR B N 1
ATOM 2815 C CA . TYR B 1 147 ? 5.188 -6.332 -13.094 1 94.5 147 TYR B CA 1
ATOM 2816 C C . TYR B 1 147 ? 5.801 -7.594 -12.5 1 94.5 147 TYR B C 1
ATOM 2818 O O . TYR B 1 147 ? 5.195 -8.234 -11.633 1 94.5 147 TYR B O 1
ATOM 2826 N N . PRO B 1 148 ? 7.035 -7.914 -13.039 1 96.5 148 PRO B N 1
ATOM 2827 C CA . PRO B 1 148 ? 7.754 -8.906 -12.234 1 96.5 148 PRO B CA 1
ATOM 2828 C C . PRO B 1 148 ? 7.859 -8.508 -10.766 1 96.5 148 PRO B C 1
ATOM 2830 O O . PRO B 1 148 ? 8.211 -7.363 -10.453 1 96.5 148 PRO B O 1
ATOM 2833 N N . THR B 1 149 ? 7.504 -9.438 -9.922 1 97.19 149 THR B N 1
ATOM 2834 C CA . THR B 1 149 ? 7.352 -9.078 -8.516 1 97.19 149 THR B CA 1
ATOM 2835 C C . THR B 1 149 ? 8.258 -9.938 -7.637 1 97.19 149 THR B C 1
ATOM 2837 O O . THR B 1 149 ? 8.273 -11.164 -7.77 1 97.19 149 THR B O 1
ATOM 2840 N N . LEU B 1 150 ? 9.039 -9.281 -6.832 1 96.81 150 LEU B N 1
ATOM 2841 C CA . LEU B 1 150 ? 9.875 -9.914 -5.82 1 96.81 150 LEU B CA 1
ATOM 2842 C C . LEU B 1 150 ? 9.266 -9.758 -4.434 1 96.81 150 LEU B C 1
ATOM 2844 O O . LEU B 1 150 ? 8.945 -8.648 -4.012 1 96.81 150 LEU B O 1
ATOM 2848 N N . ILE B 1 151 ? 9.047 -10.844 -3.744 1 95.81 151 ILE B N 1
ATOM 2849 C CA . ILE B 1 151 ? 8.555 -10.859 -2.373 1 95.81 151 ILE B CA 1
ATOM 2850 C C . ILE B 1 151 ? 9.617 -11.422 -1.44 1 95.81 151 ILE B C 1
ATOM 2852 O O . ILE B 1 151 ? 10.078 -12.555 -1.629 1 95.81 151 ILE B O 1
ATOM 2856 N N . VAL B 1 152 ? 9.977 -10.641 -0.438 1 95 152 VAL B N 1
ATOM 2857 C CA . VAL B 1 152 ? 11.047 -11.047 0.462 1 95 152 VAL B CA 1
ATOM 2858 C C . VAL B 1 152 ? 10.547 -11.047 1.903 1 95 152 VAL B C 1
ATOM 2860 O O . VAL B 1 152 ? 10.141 -10.008 2.426 1 95 152 VAL B O 1
ATOM 2863 N N . LYS B 1 153 ? 10.516 -12.148 2.439 1 92.94 153 LYS B N 1
ATOM 2864 C CA . LYS B 1 153 ? 10.32 -12.258 3.883 1 92.94 153 LYS B CA 1
ATOM 2865 C C . LYS B 1 153 ? 11.641 -12.102 4.629 1 92.94 153 LYS B C 1
ATOM 2867 O O . LYS B 1 153 ? 12.617 -12.789 4.324 1 92.94 153 LYS B O 1
ATOM 2872 N N . HIS B 1 154 ? 11.68 -11.203 5.555 1 92.5 154 HIS B N 1
ATOM 2873 C CA . HIS B 1 154 ? 12.938 -10.898 6.227 1 92.5 154 HIS B CA 1
ATOM 2874 C C . HIS B 1 154 ? 12.703 -10.492 7.676 1 92.5 154 HIS B C 1
ATOM 2876 O O . HIS B 1 154 ? 11.562 -10.242 8.078 1 92.5 154 HIS B O 1
ATOM 2882 N N . ILE B 1 155 ? 13.758 -10.484 8.438 1 90.88 155 ILE B N 1
ATOM 2883 C CA . ILE B 1 155 ? 13.703 -9.977 9.805 1 90.88 155 ILE B CA 1
ATOM 2884 C C . ILE B 1 155 ? 13.797 -8.453 9.805 1 90.88 155 ILE B C 1
ATOM 2886 O O . ILE B 1 155 ? 14.68 -7.883 9.164 1 90.88 155 ILE B O 1
ATOM 2890 N N . ASP B 1 156 ? 12.898 -7.855 10.531 1 90.69 156 ASP B N 1
ATOM 2891 C CA . ASP B 1 156 ? 12.852 -6.398 10.586 1 90.69 156 ASP B CA 1
ATOM 2892 C C . ASP B 1 156 ? 14.07 -5.836 11.312 1 90.69 156 ASP B C 1
ATOM 2894 O O . ASP B 1 156 ? 14.414 -6.293 12.406 1 90.69 156 ASP B O 1
ATOM 2898 N N . GLY B 1 157 ? 14.719 -4.875 10.633 1 88.88 157 GLY B N 1
ATOM 2899 C CA . GLY B 1 157 ? 15.859 -4.195 11.227 1 88.88 157 GLY B CA 1
ATOM 2900 C C . GLY B 1 157 ? 16.469 -3.141 10.32 1 88.88 157 GLY B C 1
ATOM 2901 O O . GLY B 1 157 ? 16.25 -3.166 9.102 1 88.88 157 GLY B O 1
ATOM 2902 N N . PRO B 1 158 ? 17.266 -2.266 10.961 1 90.75 158 PRO B N 1
ATOM 2903 C CA . PRO B 1 158 ? 17.875 -1.192 10.172 1 90.75 158 PRO B CA 1
ATOM 2904 C C . PRO B 1 158 ? 18.797 -1.718 9.078 1 90.75 158 PRO B C 1
ATOM 2906 O O . PRO B 1 158 ? 19.609 -2.613 9.328 1 90.75 158 PRO B O 1
ATOM 2909 N N . GLY B 1 159 ? 18.562 -1.276 7.828 1 92.62 159 GLY B N 1
ATOM 2910 C CA . GLY B 1 159 ? 19.516 -1.547 6.762 1 92.62 159 GLY B CA 1
ATOM 2911 C C . GLY B 1 159 ? 19.078 -2.688 5.855 1 92.62 159 GLY B C 1
ATOM 2912 O O . GLY B 1 159 ? 19.625 -2.855 4.762 1 92.62 159 GLY B O 1
ATOM 2913 N N . VAL B 1 160 ? 18.156 -3.451 6.301 1 93.06 160 VAL B N 1
ATOM 2914 C CA . VAL B 1 160 ? 17.766 -4.617 5.516 1 93.06 160 VAL B CA 1
ATOM 2915 C C . VAL B 1 160 ? 17.188 -4.164 4.18 1 93.06 160 VAL B C 1
ATOM 2917 O O . VAL B 1 160 ? 17.562 -4.684 3.125 1 93.06 160 VAL B O 1
ATOM 2920 N N . ILE B 1 161 ? 16.328 -3.186 4.176 1 95.19 161 ILE B N 1
ATOM 2921 C CA . ILE B 1 161 ? 15.719 -2.656 2.961 1 95.19 161 ILE B CA 1
ATOM 2922 C C . ILE B 1 161 ? 16.812 -2.139 2.023 1 95.19 161 ILE B C 1
ATOM 2924 O O . ILE B 1 161 ? 16.797 -2.434 0.826 1 95.19 161 ILE B O 1
ATOM 2928 N N . THR B 1 162 ? 17.781 -1.461 2.584 1 95.81 162 THR B N 1
ATOM 2929 C CA . THR B 1 162 ? 18.875 -0.876 1.821 1 95.81 162 THR B CA 1
ATOM 2930 C C . THR B 1 162 ? 19.672 -1.962 1.108 1 95.81 162 THR B C 1
ATOM 2932 O O . THR B 1 162 ? 19.984 -1.831 -0.077 1 95.81 162 THR B O 1
ATOM 2935 N N . LYS B 1 163 ? 19.969 -2.984 1.791 1 95.44 163 LYS B N 1
ATOM 2936 C CA . LYS B 1 163 ? 20.766 -4.066 1.229 1 95.44 163 LYS B CA 1
ATOM 2937 C C . LYS B 1 163 ? 20.047 -4.719 0.046 1 95.44 163 LYS B C 1
ATOM 2939 O O . LYS B 1 163 ? 20.672 -4.957 -0.997 1 95.44 163 LYS B O 1
ATOM 2944 N N . ILE B 1 164 ? 18.812 -4.957 0.21 1 95.19 164 ILE B N 1
ATOM 2945 C CA . ILE B 1 164 ? 18.062 -5.648 -0.823 1 95.19 164 ILE B CA 1
ATOM 2946 C C . ILE B 1 164 ? 17.891 -4.738 -2.041 1 95.19 164 ILE B C 1
ATOM 2948 O O . ILE B 1 164 ? 18.125 -5.164 -3.174 1 95.19 164 ILE B O 1
ATOM 2952 N N . THR B 1 165 ? 17.5 -3.492 -1.842 1 96.25 165 THR B N 1
ATOM 2953 C CA . THR B 1 165 ? 17.281 -2.586 -2.965 1 96.25 165 THR B CA 1
ATOM 2954 C C . THR B 1 165 ? 18.594 -2.275 -3.672 1 96.25 165 THR B C 1
ATOM 2956 O O . THR B 1 165 ? 18.609 -2.016 -4.879 1 96.25 165 THR B O 1
ATOM 2959 N N . LYS B 1 166 ? 19.672 -2.33 -2.963 1 96.06 166 LYS B N 1
ATOM 2960 C CA . LYS B 1 166 ? 20.984 -2.107 -3.561 1 96.06 166 LYS B CA 1
ATOM 2961 C C . LYS B 1 166 ? 21.312 -3.18 -4.598 1 96.06 166 LYS B C 1
ATOM 2963 O O . LYS B 1 166 ? 21.891 -2.887 -5.645 1 96.06 166 LYS B O 1
ATOM 2968 N N . VAL B 1 167 ? 21 -4.383 -4.254 1 96.06 167 VAL B N 1
ATOM 2969 C CA . VAL B 1 167 ? 21.234 -5.477 -5.195 1 96.06 167 VAL B CA 1
ATOM 2970 C C . VAL B 1 167 ? 20.516 -5.191 -6.512 1 96.06 167 VAL B C 1
ATOM 2972 O O . VAL B 1 167 ? 21.094 -5.367 -7.59 1 96.06 167 VAL B O 1
ATOM 2975 N N . LEU B 1 168 ? 19.266 -4.758 -6.438 1 96.19 168 LEU B N 1
ATOM 2976 C CA . LEU B 1 168 ? 18.516 -4.414 -7.637 1 96.19 168 LEU B CA 1
ATOM 2977 C C . LEU B 1 168 ? 19.156 -3.242 -8.367 1 96.19 168 LEU B C 1
ATOM 2979 O O . LEU B 1 168 ? 19.297 -3.27 -9.594 1 96.19 168 LEU B O 1
ATOM 2983 N N . ALA B 1 169 ? 19.562 -2.25 -7.609 1 95.19 169 ALA B N 1
ATOM 2984 C CA . ALA B 1 169 ? 20.188 -1.056 -8.18 1 95.19 169 ALA B CA 1
ATOM 2985 C C . ALA B 1 169 ? 21.484 -1.402 -8.906 1 95.19 169 ALA B C 1
ATOM 2987 O O . ALA B 1 169 ? 21.766 -0.858 -9.977 1 95.19 169 ALA B O 1
ATOM 2988 N N . ASP B 1 170 ? 22.25 -2.242 -8.305 1 95.38 170 ASP B N 1
ATOM 2989 C CA . ASP B 1 170 ? 23.516 -2.654 -8.875 1 95.38 170 ASP B CA 1
ATOM 2990 C C . ASP B 1 170 ? 23.328 -3.309 -10.242 1 95.38 170 ASP B C 1
ATOM 2992 O O . ASP B 1 170 ? 24.219 -3.268 -11.086 1 95.38 170 ASP B O 1
ATOM 2996 N N . GLU B 1 171 ? 22.203 -3.822 -10.453 1 94.75 171 GLU B N 1
ATOM 2997 C CA . GLU B 1 171 ? 21.891 -4.445 -11.734 1 94.75 171 GLU B CA 1
ATOM 2998 C C . GLU B 1 171 ? 21.047 -3.516 -12.602 1 94.75 171 GLU B C 1
ATOM 3000 O O . GLU B 1 171 ? 20.484 -3.941 -13.617 1 94.75 171 GLU B O 1
ATOM 3005 N N . ASP B 1 172 ? 20.891 -2.309 -12.156 1 95 172 ASP B N 1
ATOM 3006 C CA . ASP B 1 172 ? 20.172 -1.256 -12.867 1 95 172 ASP B CA 1
ATOM 3007 C C . ASP B 1 172 ? 18.703 -1.619 -13.039 1 95 172 ASP B C 1
ATOM 3009 O O . ASP B 1 172 ? 18.125 -1.373 -14.102 1 95 172 ASP B O 1
ATOM 3013 N N . ILE B 1 173 ? 18.172 -2.33 -12.094 1 94.88 173 ILE B N 1
ATOM 3014 C CA . ILE B 1 173 ? 16.75 -2.686 -12.117 1 94.88 173 ILE B CA 1
ATOM 3015 C C . ILE B 1 173 ? 15.945 -1.619 -11.383 1 94.88 173 ILE B C 1
ATOM 3017 O O . ILE B 1 173 ? 16.188 -1.348 -10.203 1 94.88 173 ILE B O 1
ATOM 3021 N N . ASN B 1 174 ? 15 -1.064 -12.07 1 93.62 174 ASN B N 1
ATOM 3022 C CA . ASN B 1 174 ? 14.125 -0.052 -11.484 1 93.62 174 ASN B CA 1
ATOM 3023 C C . ASN B 1 174 ? 12.938 -0.683 -10.766 1 93.62 174 ASN B C 1
ATOM 3025 O O . ASN B 1 174 ? 12.438 -1.729 -11.18 1 93.62 174 ASN B O 1
ATOM 3029 N N . ILE B 1 175 ? 12.555 -0.027 -9.688 1 95 175 ILE B N 1
ATOM 3030 C CA . ILE B 1 175 ? 11.406 -0.462 -8.898 1 95 175 ILE B CA 1
ATOM 3031 C C . ILE B 1 175 ? 10.211 0.449 -9.18 1 95 175 ILE B C 1
ATOM 3033 O O . ILE B 1 175 ? 10.25 1.641 -8.859 1 95 175 ILE B O 1
ATOM 3037 N N . ALA B 1 176 ? 9.188 -0.111 -9.719 1 93.5 176 ALA B N 1
ATOM 3038 C CA . ALA B 1 176 ? 7.992 0.656 -10.055 1 93.5 176 ALA B CA 1
ATOM 3039 C C . ALA B 1 176 ? 7.156 0.942 -8.812 1 93.5 176 ALA B C 1
ATOM 3041 O O . ALA B 1 176 ? 6.789 2.09 -8.555 1 93.5 176 ALA B O 1
ATOM 3042 N N . PHE B 1 177 ? 6.906 -0.088 -8.039 1 94.56 177 PHE B N 1
ATOM 3043 C CA . PHE B 1 177 ? 6.152 -0.015 -6.797 1 94.56 177 PHE B CA 1
ATOM 3044 C C . PHE B 1 177 ? 6.816 -0.856 -5.711 1 94.56 177 PHE B C 1
ATOM 3046 O O . PHE B 1 177 ? 7.449 -1.873 -6.008 1 94.56 177 PHE B O 1
ATOM 3053 N N . MET B 1 178 ? 6.648 -0.382 -4.5 1 96.56 178 MET B N 1
ATOM 3054 C CA . MET B 1 178 ? 7.227 -1.133 -3.387 1 96.56 178 MET B CA 1
ATOM 3055 C C . MET B 1 178 ? 6.406 -0.939 -2.117 1 96.56 178 MET B C 1
ATOM 3057 O O . MET B 1 178 ? 5.871 0.145 -1.876 1 96.56 178 MET B O 1
ATOM 3061 N N . SER B 1 179 ? 6.391 -1.991 -1.348 1 96.38 179 SER B N 1
ATOM 3062 C CA . SER B 1 179 ? 5.766 -1.923 -0.03 1 96.38 179 SER B CA 1
ATOM 3063 C C . SER B 1 179 ? 6.527 -2.768 0.986 1 96.38 179 SER B C 1
ATOM 3065 O O . SER B 1 179 ? 7.043 -3.836 0.651 1 96.38 179 SER B O 1
ATOM 3067 N N . VAL B 1 180 ? 6.566 -2.258 2.168 1 95.31 180 VAL B N 1
ATOM 3068 C CA . VAL B 1 180 ? 7.141 -2.98 3.299 1 95.31 180 VAL B CA 1
ATOM 3069 C C . VAL B 1 180 ? 6.129 -3.037 4.441 1 95.31 180 VAL B C 1
ATOM 3071 O O . VAL B 1 180 ? 5.535 -2.02 4.805 1 95.31 180 VAL B O 1
ATOM 3074 N N . TYR B 1 181 ? 6.004 -4.211 4.949 1 91 181 TYR B N 1
ATOM 3075 C CA . TYR B 1 181 ? 5.051 -4.484 6.02 1 91 181 TYR B CA 1
ATOM 3076 C C . TYR B 1 181 ? 5.746 -5.121 7.219 1 91 181 TYR B C 1
ATOM 3078 O O . TYR B 1 181 ? 6.605 -5.988 7.059 1 91 181 TYR B O 1
ATOM 3086 N N . ARG B 1 182 ? 5.426 -4.59 8.352 1 85.81 182 ARG B N 1
ATOM 3087 C CA . ARG B 1 182 ? 5.898 -5.344 9.508 1 85.81 182 ARG B CA 1
ATOM 3088 C C . ARG B 1 182 ? 4.73 -5.863 10.336 1 85.81 182 ARG B C 1
ATOM 3090 O O . ARG B 1 182 ? 3.682 -5.215 10.414 1 85.81 182 ARG B O 1
ATOM 3097 N N . GLN B 1 183 ? 4.727 -7.098 10.719 1 74.06 183 GLN B N 1
ATOM 3098 C CA . GLN B 1 183 ? 3.697 -7.66 11.586 1 74.06 183 GLN B CA 1
ATOM 3099 C C . GLN B 1 183 ? 3.932 -7.27 13.039 1 74.06 183 GLN B C 1
ATOM 3101 O O . GLN B 1 183 ? 2.986 -6.949 13.758 1 74.06 183 GLN B O 1
ATOM 3106 N N . SER B 1 184 ? 5.098 -7.355 13.492 1 74.19 184 SER B N 1
ATOM 3107 C CA . SER B 1 184 ? 5.535 -6.914 14.812 1 74.19 184 SER B CA 1
ATOM 3108 C C . SER B 1 184 ? 6.957 -6.363 14.773 1 74.19 184 SER B C 1
ATOM 3110 O O . SER B 1 184 ? 7.785 -6.836 13.992 1 74.19 184 SER B O 1
ATOM 3112 N N . LYS B 1 185 ? 7.078 -5.305 15.594 1 73.62 185 LYS B N 1
ATOM 3113 C CA . LYS B 1 185 ? 8.398 -4.684 15.609 1 73.62 185 LYS B CA 1
ATOM 3114 C C . LYS B 1 185 ? 9.492 -5.715 15.883 1 73.62 185 LYS B C 1
ATOM 3116 O O . LYS B 1 185 ? 9.383 -6.512 16.812 1 73.62 185 LYS B O 1
ATOM 3121 N N . GLY B 1 186 ? 10.469 -5.672 15.156 1 72.62 186 GLY B N 1
ATOM 3122 C CA . GLY B 1 186 ? 11.641 -6.508 15.375 1 72.62 186 GLY B CA 1
ATOM 3123 C C . GLY B 1 186 ? 11.414 -7.957 14.992 1 72.62 186 GLY B C 1
ATOM 3124 O O . GLY B 1 186 ? 12.289 -8.805 15.211 1 72.62 186 GLY B O 1
ATOM 3125 N N . LYS B 1 187 ? 10.367 -8.258 14.469 1 82.31 187 LYS B N 1
ATOM 3126 C CA . LYS B 1 187 ? 10.078 -9.633 14.055 1 82.31 187 LYS B CA 1
ATOM 3127 C C . LYS B 1 187 ? 10 -9.742 12.531 1 82.31 187 LYS B C 1
ATOM 3129 O O . LYS B 1 187 ? 10.828 -9.164 11.82 1 82.31 187 LYS B O 1
ATOM 3134 N N . ASP B 1 188 ? 9.109 -10.445 12.062 1 88 188 ASP B N 1
ATOM 3135 C CA . ASP B 1 188 ? 9.047 -10.734 10.633 1 88 188 ASP B CA 1
ATOM 3136 C C . ASP B 1 188 ? 8.445 -9.562 9.859 1 88 188 ASP B C 1
ATOM 3138 O O . ASP B 1 188 ? 7.516 -8.906 10.344 1 88 188 ASP B O 1
ATOM 3142 N N . ALA B 1 189 ? 9.164 -9.266 8.773 1 92.56 189 ALA B N 1
ATOM 3143 C CA . ALA B 1 189 ? 8.672 -8.25 7.852 1 92.56 189 ALA B CA 1
ATOM 3144 C C . ALA B 1 189 ? 8.578 -8.805 6.43 1 92.56 189 ALA B C 1
ATOM 3146 O O . ALA B 1 189 ? 9.125 -9.867 6.133 1 92.56 189 ALA B O 1
ATOM 3147 N N . LEU B 1 190 ? 7.828 -8.102 5.648 1 94.81 190 LEU B N 1
ATOM 3148 C CA . LEU B 1 190 ? 7.609 -8.484 4.258 1 94.81 190 LEU B CA 1
ATOM 3149 C C . LEU B 1 190 ? 7.855 -7.309 3.322 1 94.81 190 LEU B C 1
ATOM 3151 O O . LEU B 1 190 ? 7.379 -6.199 3.572 1 94.81 190 LEU B O 1
ATOM 3155 N N . MET B 1 191 ? 8.625 -7.586 2.316 1 95.81 191 MET B N 1
ATOM 3156 C CA . MET B 1 191 ? 8.859 -6.594 1.271 1 95.81 191 MET B CA 1
ATOM 3157 C C . MET B 1 191 ? 8.32 -7.078 -0.07 1 95.81 191 MET B C 1
ATOM 3159 O O . MET B 1 191 ? 8.547 -8.227 -0.461 1 95.81 191 MET B O 1
ATOM 3163 N N . VAL B 1 192 ? 7.539 -6.227 -0.737 1 97.44 192 VAL B N 1
ATOM 3164 C CA . VAL B 1 192 ? 7.027 -6.496 -2.078 1 97.44 192 VAL B CA 1
ATOM 3165 C C . VAL B 1 192 ? 7.586 -5.469 -3.061 1 97.44 192 VAL B C 1
ATOM 3167 O O . VAL B 1 192 ? 7.344 -4.27 -2.92 1 97.44 192 VAL B O 1
ATOM 3170 N N . LEU B 1 193 ? 8.328 -5.922 -4.062 1 97.44 193 LEU B N 1
ATOM 3171 C CA . LEU B 1 193 ? 8.945 -5.047 -5.055 1 97.44 193 LEU B CA 1
ATOM 3172 C C . LEU B 1 193 ? 8.453 -5.395 -6.457 1 97.44 193 LEU B C 1
ATOM 3174 O O . LEU B 1 193 ? 8.727 -6.484 -6.961 1 97.44 193 LEU B O 1
ATOM 3178 N N . GLU B 1 194 ? 7.734 -4.551 -7.047 1 96.81 194 GLU B N 1
ATOM 3179 C CA . GLU B 1 194 ? 7.355 -4.668 -8.453 1 96.81 194 GLU B CA 1
ATOM 3180 C C . GLU B 1 194 ? 8.367 -3.967 -9.359 1 96.81 194 GLU B C 1
ATOM 3182 O O . GLU B 1 194 ? 8.492 -2.742 -9.312 1 96.81 194 GLU B O 1
ATOM 3187 N N . CYS B 1 195 ? 8.961 -4.727 -10.25 1 96.38 195 CYS B N 1
ATOM 3188 C CA . CYS B 1 195 ? 10.141 -4.246 -10.961 1 96.38 195 CYS B CA 1
ATOM 3189 C C . CYS B 1 195 ? 9.867 -4.121 -12.453 1 96.38 195 CYS B C 1
ATOM 3191 O O . CYS B 1 195 ? 9.008 -4.824 -12.992 1 96.38 195 CYS B O 1
ATOM 3193 N N . ASP B 1 196 ? 10.648 -3.26 -13.109 1 93.19 196 ASP B N 1
ATOM 3194 C CA . ASP B 1 196 ? 10.461 -3.01 -14.539 1 93.19 196 ASP B CA 1
ATOM 3195 C C . ASP B 1 196 ? 11.055 -4.141 -15.375 1 93.19 196 ASP B C 1
ATOM 3197 O O . ASP B 1 196 ? 10.648 -4.352 -16.516 1 93.19 196 ASP B O 1
ATOM 3201 N N . ASN B 1 197 ? 11.992 -4.867 -14.781 1 91.38 197 ASN B N 1
ATOM 3202 C CA . ASN B 1 197 ? 12.695 -5.906 -15.523 1 91.38 197 ASN B CA 1
ATOM 3203 C C . ASN B 1 197 ? 12.469 -7.285 -14.914 1 91.38 197 ASN B C 1
ATOM 3205 O O . ASN B 1 197 ? 12.102 -7.398 -13.742 1 91.38 197 ASN B O 1
ATOM 3209 N N . LYS B 1 198 ? 12.703 -8.266 -15.773 1 92.06 198 LYS B N 1
ATOM 3210 C CA . LYS B 1 198 ? 12.703 -9.633 -15.258 1 92.06 198 LYS B CA 1
ATOM 3211 C C . LYS B 1 198 ? 13.805 -9.82 -14.219 1 92.06 198 LYS B C 1
ATOM 3213 O O . LYS B 1 198 ? 14.852 -9.172 -14.289 1 92.06 198 LYS B O 1
ATOM 3218 N N . LEU B 1 199 ? 13.531 -10.68 -13.352 1 94.75 199 LEU B N 1
ATOM 3219 C CA . LEU B 1 199 ? 14.469 -10.945 -12.266 1 94.75 199 LEU B CA 1
ATOM 3220 C C . LEU B 1 199 ? 15.219 -12.25 -12.5 1 94.75 199 LEU B C 1
ATOM 3222 O O . LEU B 1 199 ? 14.609 -13.32 -12.531 1 94.75 199 LEU B O 1
ATOM 3226 N N . SER B 1 200 ? 16.516 -12.18 -12.641 1 93.88 200 SER B N 1
ATOM 3227 C CA . SER B 1 200 ? 17.344 -13.344 -12.945 1 93.88 200 SER B CA 1
ATOM 3228 C C . SER B 1 200 ? 17.578 -14.188 -11.703 1 93.88 200 SER B C 1
ATOM 3230 O O . SER B 1 200 ? 17.469 -13.695 -10.578 1 93.88 200 SER B O 1
ATOM 3232 N N . ASP B 1 201 ? 17.969 -15.398 -11.953 1 93.44 201 ASP B N 1
ATOM 3233 C CA . ASP B 1 201 ? 18.328 -16.297 -10.852 1 93.44 201 ASP B CA 1
ATOM 3234 C C . ASP B 1 201 ? 19.547 -15.773 -10.102 1 93.44 201 ASP B C 1
ATOM 3236 O O . ASP B 1 201 ? 19.641 -15.938 -8.883 1 93.44 201 ASP B O 1
ATOM 3240 N N . LYS B 1 202 ? 20.422 -15.211 -10.852 1 93.94 202 LYS B N 1
ATOM 3241 C CA . LYS B 1 202 ? 21.609 -14.633 -10.242 1 93.94 202 LYS B CA 1
ATOM 3242 C C . LYS B 1 202 ? 21.25 -13.531 -9.25 1 93.94 202 LYS B C 1
ATOM 3244 O O . LYS B 1 202 ? 21.797 -13.461 -8.148 1 93.94 202 LYS B O 1
ATOM 3249 N N . LEU B 1 203 ? 20.344 -12.742 -9.641 1 94.06 203 LEU B N 1
ATOM 3250 C CA . LEU B 1 203 ? 19.891 -11.648 -8.789 1 94.06 203 LEU B CA 1
ATOM 3251 C C . LEU B 1 203 ? 19.234 -12.188 -7.52 1 94.06 203 LEU B C 1
ATOM 3253 O O . LEU B 1 203 ? 19.516 -11.703 -6.422 1 94.06 203 LEU B O 1
ATOM 3257 N N . ILE B 1 204 ? 18.422 -13.18 -7.656 1 93.81 204 ILE B N 1
ATOM 3258 C CA . ILE B 1 204 ? 17.703 -13.781 -6.535 1 93.81 204 ILE B CA 1
ATOM 3259 C C . ILE B 1 204 ? 18.703 -14.359 -5.535 1 93.81 204 ILE B C 1
ATOM 3261 O O . ILE B 1 204 ? 18.562 -14.188 -4.324 1 93.81 204 ILE B O 1
ATOM 3265 N N . LYS B 1 205 ? 19.688 -15.023 -6.07 1 94 205 LYS B N 1
ATOM 3266 C CA . LYS B 1 205 ? 20.734 -15.578 -5.215 1 94 205 LYS B CA 1
ATOM 3267 C C . LYS B 1 205 ? 21.469 -14.469 -4.465 1 94 205 LYS B C 1
ATOM 3269 O O . LYS B 1 205 ? 21.75 -14.602 -3.27 1 94 205 LYS B O 1
ATOM 3274 N N . SER B 1 206 ? 21.75 -13.383 -5.145 1 94.44 206 SER B N 1
ATOM 3275 C CA . SER B 1 206 ? 22.422 -12.242 -4.527 1 94.44 206 SER B CA 1
ATOM 3276 C C . SER B 1 206 ? 21.578 -11.656 -3.395 1 94.44 206 SER B C 1
ATOM 3278 O O . SER B 1 206 ? 22.125 -11.258 -2.361 1 94.44 206 SER B O 1
ATOM 3280 N N . ILE B 1 207 ? 20.297 -11.633 -3.557 1 94.12 207 ILE B N 1
ATOM 3281 C CA . ILE B 1 207 ? 19.391 -11.102 -2.547 1 94.12 207 ILE B CA 1
ATOM 3282 C C . ILE B 1 207 ? 19.391 -12.016 -1.321 1 94.12 207 ILE B C 1
ATOM 3284 O O . ILE B 1 207 ? 19.484 -11.539 -0.187 1 94.12 207 ILE B O 1
ATOM 3288 N N . LYS B 1 208 ? 19.328 -13.258 -1.569 1 92.06 208 LYS B N 1
ATOM 3289 C CA . LYS B 1 208 ? 19.344 -14.227 -0.477 1 92.06 208 LYS B CA 1
ATOM 3290 C C . LYS B 1 208 ? 20.641 -14.133 0.32 1 92.06 208 LYS B C 1
ATOM 3292 O O . LYS B 1 208 ? 20.641 -14.297 1.542 1 92.06 208 LYS B O 1
ATOM 3297 N N . ASP B 1 209 ? 21.703 -13.75 -0.382 1 90.94 209 ASP B N 1
ATOM 3298 C CA . ASP B 1 209 ? 23.031 -13.695 0.232 1 90.94 209 ASP B CA 1
ATOM 3299 C C . ASP B 1 209 ? 23.297 -12.32 0.84 1 90.94 209 ASP B C 1
ATOM 3301 O O . ASP B 1 209 ? 24.25 -12.156 1.604 1 90.94 209 ASP B O 1
ATOM 3305 N N . SER B 1 210 ? 22.609 -11.32 0.428 1 83.44 210 SER B N 1
ATOM 3306 C CA . SER B 1 210 ? 22.922 -9.93 0.76 1 83.44 210 SER B CA 1
ATOM 3307 C C . SER B 1 210 ? 22.656 -9.641 2.234 1 83.44 210 SER B C 1
ATOM 3309 O O . SER B 1 210 ? 23.219 -8.703 2.801 1 83.44 210 SER B O 1
ATOM 3311 N N . SER B 1 211 ? 21.688 -10.305 2.771 1 76.75 211 SER B N 1
ATOM 3312 C CA . SER B 1 211 ? 21.359 -10.023 4.164 1 76.75 211 SER B CA 1
ATOM 3313 C C . SER B 1 211 ? 21.141 -11.312 4.953 1 76.75 211 SER B C 1
ATOM 3315 O O . SER B 1 211 ? 20.453 -12.219 4.484 1 76.75 211 SER B O 1
ATOM 3317 N N . GLY B 1 212 ? 21.781 -11.445 5.996 1 78.88 212 GLY B N 1
ATOM 3318 C CA . GLY B 1 212 ? 21.516 -12.555 6.895 1 78.88 212 GLY B CA 1
ATOM 3319 C C . GLY B 1 212 ? 20.109 -12.531 7.477 1 78.88 212 GLY B C 1
ATOM 3320 O O . GLY B 1 212 ? 19.734 -13.43 8.227 1 78.88 212 GLY B O 1
ATOM 3321 N N . ASN B 1 213 ? 19.328 -11.562 7.035 1 88.81 213 ASN B N 1
ATOM 3322 C CA . ASN B 1 213 ? 18 -11.367 7.621 1 88.81 213 ASN B CA 1
ATOM 3323 C C . ASN B 1 213 ? 16.891 -11.82 6.676 1 88.81 213 ASN B C 1
ATOM 3325 O O . ASN B 1 213 ? 15.711 -11.734 7.016 1 88.81 213 ASN B O 1
ATOM 3329 N N . VAL B 1 214 ? 17.266 -12.375 5.543 1 91.94 214 VAL B N 1
ATOM 3330 C CA . VAL B 1 214 ? 16.266 -12.82 4.57 1 91.94 214 VAL B CA 1
ATOM 3331 C C . VAL B 1 214 ? 15.828 -14.242 4.902 1 91.94 214 VAL B C 1
ATOM 3333 O O . VAL B 1 214 ? 16.656 -15.148 5.035 1 91.94 214 VAL B O 1
ATOM 3336 N N . GLU B 1 215 ? 14.578 -14.469 5.012 1 90.44 215 GLU B N 1
ATOM 3337 C CA . GLU B 1 215 ? 14.023 -15.773 5.383 1 90.44 215 GLU B CA 1
ATOM 3338 C C . GLU B 1 215 ? 13.5 -16.516 4.156 1 90.44 215 GLU B C 1
ATOM 3340 O O . GLU B 1 215 ? 13.695 -17.734 4.031 1 90.44 215 GLU B O 1
ATOM 3345 N N . ASP B 1 216 ? 12.859 -15.875 3.299 1 89.88 216 ASP B N 1
ATOM 3346 C CA . ASP B 1 216 ? 12.273 -16.484 2.109 1 89.88 216 ASP B CA 1
ATOM 3347 C C . ASP B 1 216 ? 12.125 -15.461 0.985 1 89.88 216 ASP B C 1
ATOM 3349 O O . ASP B 1 216 ? 12.016 -14.258 1.24 1 89.88 216 ASP B O 1
ATOM 3353 N N . VAL B 1 217 ? 12.227 -15.969 -0.228 1 92.81 217 VAL B N 1
ATOM 3354 C CA . VAL B 1 217 ? 12.109 -15.109 -1.403 1 92.81 217 VAL B CA 1
ATOM 3355 C C . VAL B 1 217 ? 11.172 -15.758 -2.42 1 92.81 217 VAL B C 1
ATOM 3357 O O . VAL B 1 217 ? 11.289 -16.953 -2.715 1 92.81 217 VAL B O 1
ATOM 3360 N N . TYR B 1 218 ? 10.211 -15 -2.887 1 90.69 218 TYR B N 1
ATOM 3361 C CA . TYR B 1 218 ? 9.328 -15.414 -3.977 1 90.69 218 TYR B CA 1
ATOM 3362 C C . TYR B 1 218 ? 9.469 -14.484 -5.172 1 90.69 218 TYR B C 1
ATOM 3364 O O . TYR B 1 218 ? 9.617 -13.266 -5.008 1 90.69 218 TYR B O 1
ATOM 3372 N N . VAL B 1 219 ? 9.469 -15.102 -6.289 1 94.19 219 VAL B N 1
ATOM 3373 C CA . VAL B 1 219 ? 9.445 -14.328 -7.531 1 94.19 219 VAL B CA 1
ATOM 3374 C C . VAL B 1 219 ? 8.195 -14.688 -8.336 1 94.19 219 VAL B C 1
ATOM 3376 O O . VAL B 1 219 ? 7.902 -15.867 -8.547 1 94.19 219 VAL B O 1
ATOM 3379 N N . ILE B 1 220 ? 7.523 -13.688 -8.703 1 93.88 220 ILE B N 1
ATOM 3380 C CA . ILE B 1 220 ? 6.332 -13.875 -9.523 1 93.88 220 ILE B CA 1
ATOM 3381 C C . ILE B 1 220 ? 6.484 -13.102 -10.836 1 93.88 220 ILE B C 1
ATOM 3383 O O . ILE B 1 220 ? 6.523 -11.875 -10.836 1 93.88 220 ILE B O 1
ATOM 3387 N N . ASP B 1 221 ? 6.5 -13.812 -11.906 1 92.12 221 ASP B N 1
ATOM 3388 C CA . ASP B 1 221 ? 6.582 -13.156 -13.203 1 92.12 221 ASP B CA 1
ATOM 3389 C C . ASP B 1 221 ? 5.312 -12.359 -13.508 1 92.12 221 ASP B C 1
ATOM 3391 O O . ASP B 1 221 ? 4.238 -12.688 -13 1 92.12 221 ASP B O 1
ATOM 3395 N N . SER B 1 222 ? 5.508 -11.383 -14.297 1 90.25 222 SER B N 1
ATOM 3396 C CA . SER B 1 222 ? 4.348 -10.586 -14.68 1 90.25 222 SER B CA 1
ATOM 3397 C C . SER B 1 222 ? 3.379 -11.398 -15.539 1 90.25 222 SER B C 1
ATOM 3399 O O . SER B 1 222 ? 3.748 -12.438 -16.078 1 90.25 222 SER B O 1
ATOM 3401 N N . LEU B 1 223 ? 2.205 -10.922 -15.555 1 85.44 223 LEU B N 1
ATOM 3402 C CA . LEU B 1 223 ? 1.187 -11.555 -16.391 1 85.44 223 LEU B CA 1
ATOM 3403 C C . LEU B 1 223 ? 1.526 -11.422 -17.859 1 85.44 223 LEU B C 1
ATOM 3405 O O . LEU B 1 223 ? 2.145 -10.438 -18.281 1 85.44 223 LEU B O 1
#

Secondary structure (DSSP, 8-state):
-----GGGGSSS-TTSHHHHHHHHHHHHHHHHHTT--S-EEEEEEEEETHHHHHTTTTTHHHHHHHHHTT--TT-GGGGGHHHHHHHTT-EEEEEE---SSS-SSEEEEEEEETTS-EEEEEEEEEETTEEEEEEETTEEEEE-SSS-EEEEEEE--TTHHHHHHHHHHHTT--EEEEEEEESSTTSEEEEEEEESSPPPHHHHHHHHHH-TTEEEEEEE---/-----GGGGGSS-TTSHHHHHHHHHHHHHHHHHTT--S-EEEEEEEEETHHHHHTTTTTHHHHHHHHHTT--TT-GGGGGHHHHHHHTT-EEEEEE---SSS-SSEEEEEEEETTS-EEEEEEEEEETTEEEEEEETTEEEEE-SSS-EEEEEEE--TTHHHHHHHHHHHTT--EEEEEEEESSTTSEEEEEEEESS---HHHHHHHHHH-TTEEEEEEE---

Foldseek 3Di:
DPCPDPVVVLAPCCVDPLSLLLLLLLQQLLQLLQPDDAAWQEKEKAAAAPCLVCVVVSVSVLSNQCSVVPHHSNDPCSNVSVVVCVVVNYYYYYHHDHPDPDDNAKIWMWTAHPVGDTWIWIKGRDDPSWIWTQDIPRDGDIDTQQAKKKKWKWFDDPCLVVQLVVLCVVVPKDFPDKDKDDPDPRGIIMIMTGIPDDDDPVSVVSSPVRDPTTDDMDIGHGD/DPCPDPVVVLAPCCVDPLSLLLLLLLQQLLQLLQVDDAAWQEKEKAAAAPCLVCVVVSLSVLSNQCSVVPHHSNDPCSNVSVVVCVVVNYYYYYHHDHPDPDDNAKIWMWTAHPVGDTWIWIKGRDDPSWIWTQDIPRDGDIDTQQAWKKKWKWFDDPCLVVQLVVLCVVVPKDFPDKDKADPDPRGIIMIMTGIPDDDDPVSVVSSPVRDPTTDDMDIGHGD

Solvent-accessible surface area (backbone atoms only — not comparable to full-atom values): 23027 Å² total; per-residue (Å²): 129,87,80,75,60,78,72,71,65,71,45,93,61,47,71,50,84,54,22,34,55,22,44,9,33,18,49,53,20,34,57,54,38,59,72,58,87,54,54,67,42,32,36,40,37,35,18,13,58,57,39,40,74,35,21,75,84,52,39,30,53,29,23,30,44,14,5,44,74,64,47,54,96,79,40,84,55,32,81,47,21,60,60,50,34,50,76,71,59,34,46,75,45,80,40,73,38,88,73,72,96,54,60,45,40,21,41,35,40,41,35,34,28,71,79,71,52,72,50,36,37,28,33,28,38,75,56,89,43,36,38,39,38,42,31,48,70,85,41,78,49,76,51,57,48,77,31,25,27,41,37,37,34,25,49,44,52,55,42,51,67,24,45,49,44,37,56,38,23,77,68,63,37,35,69,51,33,34,39,36,44,53,83,42,90,71,32,55,24,40,36,40,37,28,23,79,48,82,82,51,69,68,55,52,51,48,46,56,66,59,36,96,44,54,75,45,78,46,70,37,73,40,113,131,88,80,77,61,81,72,71,64,72,44,92,62,48,71,50,83,54,22,34,54,21,44,9,32,18,51,54,20,35,58,52,36,60,73,57,87,53,57,65,43,32,36,40,38,35,18,12,59,56,39,40,74,36,21,74,84,50,40,30,54,29,22,31,44,16,3,42,74,64,47,53,98,80,38,83,55,33,82,46,20,60,58,51,34,49,76,70,59,34,46,73,46,80,38,73,37,88,72,72,95,54,60,42,38,21,39,35,41,40,36,33,27,71,81,72,52,71,49,36,38,30,33,27,39,76,54,91,45,36,39,38,38,42,30,47,70,86,42,80,46,76,52,58,48,77,31,24,29,42,37,36,34,26,50,44,53,55,43,51,67,24,46,49,44,37,56,38,24,75,68,63,38,34,72,51,35,36,40,34,44,52,82,43,90,72,33,55,22,39,36,39,39,28,22,79,46,84,82,50,70,67,55,53,53,48,46,57,67,60,36,97,42,53,75,46,76,46,71,37,73,40,114